Protein AF-A0A5B0P3H6-F1 (afdb_monomer)

Organism: NCBI:txid56615

Mean predicted aligned error: 8.72 Å

Sequence (431 aa):
MFSRYFWELWERFEDGNGEPVRPDLPIRPAYFRYLTYMAYHAFIAERVDATVFEVGVGGLLDPTNLIPSPIVTGVSSLGIDHVNVLGHSIAEIAGHKGGIFKPGVPALTVQQQYPETINVLRARALELKSSSFTIIPRRPDLDQLKIGLAGSHQKHNASFAIALVNTFLGSPRLPHSYSKHASPIRDTTASGTPSDLLPPLPSDPSPTLPESVDPRQPELPKDLVQPELSGLFKAGITNTRWPGRCQTIVDPVRSGVTWFLDGAHTVDSLELCGQWWNQQLESSSSSFSTHPTSNQPRRILIFNCTFGRKARDLLEGLIKPLSQNLYGGFFDQVIITSNTTYSDGKFKSDLRSVAQDTLSDPDQRIQQEIAEAWTSMSNSTKNVMVVNSIEQAVDEVARKNLLSGSTSVLVTGSLHLIGGLLDVLGFEDAL

Solvent-accessible surface area (backbone atoms only — not comparable to full-atom values): 24535 Å² total; per-residue (Å²): 112,68,69,60,42,48,50,61,53,55,51,63,48,41,72,56,81,75,48,39,98,45,91,93,46,70,57,61,66,60,69,70,54,39,52,49,51,38,50,52,51,46,44,62,72,69,62,58,89,74,85,87,83,79,67,85,62,62,16,50,86,24,74,70,53,72,60,43,60,56,78,60,36,75,44,71,78,72,75,83,62,63,44,94,80,36,40,90,43,62,52,32,36,27,19,22,36,31,44,53,43,31,64,26,15,35,32,38,30,45,76,51,88,51,69,66,35,54,52,35,34,49,30,30,29,58,75,39,42,26,43,40,72,43,73,48,67,74,53,72,73,54,74,82,48,80,53,39,49,51,49,80,66,44,48,46,53,47,32,50,51,51,37,55,50,40,46,40,37,10,29,82,81,48,51,77,91,47,58,91,64,46,41,93,37,68,38,80,46,58,70,54,79,82,48,90,61,67,72,82,79,74,95,55,59,55,54,74,70,64,97,68,75,76,84,74,66,71,72,73,62,70,53,61,58,61,95,66,80,51,71,67,56,51,51,51,47,38,67,39,80,56,68,40,44,59,32,77,44,74,43,91,81,51,77,51,36,34,42,36,29,28,36,30,67,37,41,72,45,19,28,53,50,20,44,41,50,47,52,54,54,51,65,63,54,75,76,63,72,103,60,97,66,100,75,73,57,46,30,34,37,37,40,37,71,60,84,93,59,62,54,52,58,36,52,48,22,29,43,56,52,44,67,73,54,90,76,73,73,87,37,71,33,37,38,29,29,44,68,32,22,36,81,88,68,47,61,68,84,84,73,70,66,96,50,86,74,71,65,80,62,91,80,43,58,66,43,49,52,41,51,52,38,50,58,70,42,84,84,51,56,80,49,66,44,82,43,76,8,38,41,51,50,52,52,50,50,53,60,51,30,75,76,61,64,23,27,39,34,42,37,35,32,25,51,58,44,44,55,31,42,33,54,69,69,69,40,62,89,64,97

Radius of gyration: 23.76 Å; Cα contacts (8 Å, |Δi|>4): 681; chains: 1; bounding box: 69×52×59 Å

Structure (mmCIF, N/CA/C/O backbone):
data_AF-A0A5B0P3H6-F1
#
_entry.id   AF-A0A5B0P3H6-F1
#
loop_
_atom_site.group_PDB
_atom_site.id
_atom_site.type_symbol
_atom_site.label_atom_id
_atom_site.label_alt_id
_atom_site.label_comp_id
_atom_site.label_asym_id
_atom_site.label_entity_id
_atom_site.label_seq_id
_atom_site.pdbx_PDB_ins_code
_atom_site.Cartn_x
_atom_site.Cartn_y
_atom_site.Cartn_z
_atom_site.occupancy
_atom_site.B_iso_or_equiv
_atom_site.auth_seq_id
_atom_site.auth_comp_id
_atom_site.auth_asym_id
_atom_site.auth_atom_id
_atom_site.pdbx_PDB_model_num
ATOM 1 N N . MET A 1 1 ? 2.164 -24.925 -2.864 1.00 77.88 1 MET A N 1
ATOM 2 C CA . MET A 1 1 ? 2.924 -24.161 -3.881 1.00 77.88 1 MET A CA 1
ATOM 3 C C . MET A 1 1 ? 4.137 -23.467 -3.267 1.00 77.88 1 MET A C 1
ATOM 5 O O . MET A 1 1 ? 5.237 -23.779 -3.695 1.00 77.88 1 MET A O 1
ATOM 9 N N . PHE A 1 2 ? 3.969 -22.615 -2.243 1.00 85.44 2 PHE A N 1
ATOM 10 C CA . PHE A 1 2 ? 5.077 -21.916 -1.564 1.00 85.44 2 PHE A CA 1
ATOM 11 C C . PHE A 1 2 ? 6.212 -22.846 -1.104 1.00 85.44 2 PHE A C 1
ATOM 13 O O . PHE A 1 2 ? 7.347 -22.683 -1.535 1.00 85.44 2 PHE A O 1
ATOM 20 N N . SER A 1 3 ? 5.899 -23.867 -0.295 1.00 88.62 3 SER A N 1
ATOM 21 C CA . SER A 1 3 ? 6.900 -24.793 0.261 1.00 88.62 3 SER A CA 1
ATOM 22 C C . SER A 1 3 ? 7.740 -25.485 -0.812 1.00 88.62 3 SER A C 1
ATOM 24 O O . SER A 1 3 ? 8.948 -25.601 -0.653 1.00 88.62 3 SER A O 1
ATOM 26 N N . ARG A 1 4 ? 7.116 -25.895 -1.924 1.00 90.75 4 ARG A N 1
ATOM 27 C CA . ARG A 1 4 ? 7.812 -26.502 -3.065 1.00 90.75 4 ARG A CA 1
ATOM 28 C C . ARG A 1 4 ? 8.895 -25.566 -3.605 1.00 90.75 4 ARG A C 1
ATOM 30 O O . ARG A 1 4 ? 10.051 -25.955 -3.669 1.00 90.75 4 ARG A O 1
ATOM 37 N N . TYR A 1 5 ? 8.527 -24.336 -3.960 1.00 92.00 5 TYR A N 1
ATOM 38 C CA . TYR A 1 5 ? 9.468 -23.389 -4.564 1.00 92.00 5 TYR A CA 1
ATOM 39 C C . TYR A 1 5 ? 10.516 -22.860 -3.600 1.00 92.00 5 TYR A C 1
ATOM 41 O O . TYR A 1 5 ? 11.634 -22.575 -4.023 1.00 92.00 5 TYR A O 1
ATOM 49 N N . PHE A 1 6 ? 10.166 -22.764 -2.318 1.00 90.62 6 PHE A N 1
ATOM 50 C CA . PHE A 1 6 ? 11.131 -22.502 -1.267 1.00 90.62 6 PHE A CA 1
ATOM 51 C C . PHE A 1 6 ? 12.211 -23.590 -1.273 1.00 90.62 6 PHE A C 1
ATOM 53 O O . PHE A 1 6 ? 13.371 -23.293 -1.519 1.00 90.62 6 PHE A O 1
ATOM 60 N N . TRP A 1 7 ? 11.854 -24.864 -1.098 1.00 88.69 7 TRP A N 1
ATOM 61 C CA . TRP A 1 7 ? 12.864 -25.925 -1.011 1.00 88.69 7 TRP A CA 1
ATOM 62 C C . TRP A 1 7 ? 13.660 -26.108 -2.307 1.00 88.69 7 TRP A C 1
ATOM 64 O O . TRP A 1 7 ? 14.883 -26.175 -2.246 1.00 88.69 7 TRP A O 1
ATOM 74 N N . GLU A 1 8 ? 13.010 -26.043 -3.473 1.00 90.00 8 GLU A N 1
ATOM 75 C CA . GLU A 1 8 ? 13.703 -26.107 -4.769 1.00 90.00 8 GLU A CA 1
ATOM 76 C C . GLU A 1 8 ? 14.784 -25.025 -4.920 1.00 90.00 8 GLU A C 1
ATOM 78 O O . GLU A 1 8 ? 15.860 -25.288 -5.454 1.00 90.00 8 GLU A O 1
ATOM 83 N N . LEU A 1 9 ? 14.509 -23.791 -4.480 1.00 87.19 9 LEU A N 1
ATOM 84 C CA . LEU A 1 9 ? 15.488 -22.709 -4.551 1.00 87.19 9 LEU A CA 1
ATOM 85 C C . LEU A 1 9 ? 16.513 -22.796 -3.413 1.00 87.19 9 LEU A C 1
ATOM 87 O O . LEU A 1 9 ? 17.677 -22.454 -3.607 1.00 87.19 9 LEU A O 1
ATOM 91 N N . TRP A 1 10 ? 16.086 -23.235 -2.226 1.00 85.56 10 TRP A N 1
ATOM 92 C CA . TRP A 1 10 ? 16.945 -23.410 -1.056 1.00 85.56 10 TRP A CA 1
ATOM 93 C C . TRP A 1 10 ? 18.076 -24.401 -1.336 1.00 85.56 10 TRP A C 1
ATOM 95 O O . TRP A 1 10 ? 19.236 -24.071 -1.098 1.00 85.56 10 TRP A O 1
ATOM 105 N N . GLU A 1 11 ? 17.736 -25.562 -1.896 1.00 84.94 11 GLU A N 1
ATOM 106 C CA . GLU A 1 11 ? 18.678 -26.625 -2.262 1.00 84.94 11 GLU A CA 1
ATOM 107 C C . GLU A 1 11 ? 19.653 -26.159 -3.353 1.00 84.94 11 GLU A C 1
ATOM 109 O O . GLU A 1 11 ? 20.861 -26.336 -3.225 1.00 84.94 11 GLU A O 1
ATOM 114 N N . ARG A 1 12 ? 19.178 -25.418 -4.364 1.00 83.56 12 ARG A N 1
ATOM 115 C CA . ARG A 1 12 ? 20.045 -24.866 -5.425 1.00 83.56 12 ARG A CA 1
ATOM 116 C C . ARG A 1 12 ? 21.109 -23.889 -4.925 1.00 83.56 12 ARG A C 1
ATOM 118 O O . ARG A 1 12 ? 22.151 -23.752 -5.561 1.00 83.56 12 ARG A O 1
ATOM 125 N N . PHE A 1 13 ? 20.860 -23.181 -3.821 1.00 79.81 13 PHE A N 1
ATOM 126 C CA . PHE A 1 13 ? 21.891 -22.354 -3.182 1.00 79.81 13 PHE A CA 1
ATOM 127 C C . PHE A 1 13 ? 22.904 -23.189 -2.376 1.00 79.81 13 PHE A C 1
ATOM 129 O O . PHE A 1 13 ? 23.993 -22.694 -2.098 1.00 79.81 13 PHE A O 1
ATOM 136 N N . GLU A 1 14 ? 22.578 -24.432 -2.007 1.00 74.56 14 GLU A N 1
ATOM 137 C CA . GLU A 1 14 ? 23.473 -25.366 -1.305 1.00 74.56 14 GLU A CA 1
ATOM 138 C C . GLU A 1 14 ? 24.333 -26.220 -2.252 1.00 74.56 14 GLU A C 1
ATOM 140 O O . GLU A 1 14 ? 25.435 -26.617 -1.863 1.00 74.56 14 GLU A O 1
ATOM 145 N N . ASP A 1 15 ? 23.887 -26.436 -3.498 1.00 66.94 15 ASP A N 1
ATOM 146 C CA . ASP A 1 15 ? 24.544 -27.271 -4.525 1.00 66.94 15 ASP A CA 1
ATOM 147 C C . ASP A 1 15 ? 26.009 -26.878 -4.846 1.00 66.94 15 ASP A C 1
ATOM 149 O O . ASP A 1 15 ? 26.743 -27.641 -5.474 1.00 66.94 15 ASP A O 1
ATOM 153 N N . GLY A 1 16 ? 26.485 -25.719 -4.379 1.00 61.81 16 GLY A N 1
ATOM 154 C CA . GLY A 1 16 ? 27.887 -25.283 -4.441 1.00 61.81 16 GLY A CA 1
ATOM 155 C C . GLY A 1 16 ? 28.831 -25.949 -3.425 1.00 61.81 16 GLY A C 1
ATOM 156 O O . GLY A 1 16 ? 29.834 -25.341 -3.060 1.00 61.81 16 GLY A O 1
ATOM 157 N N . ASN A 1 17 ? 28.522 -27.155 -2.929 1.00 63.16 17 ASN A N 1
ATOM 158 C CA . ASN A 1 17 ? 29.231 -27.835 -1.825 1.00 63.16 17 ASN A CA 1
ATOM 159 C C . ASN A 1 17 ? 29.268 -27.033 -0.507 1.00 63.16 17 ASN A C 1
ATOM 161 O O . ASN A 1 17 ? 30.178 -27.208 0.302 1.00 63.16 17 ASN A O 1
ATOM 165 N N . GLY A 1 18 ? 28.291 -26.149 -0.282 1.00 64.88 18 GLY A N 1
ATOM 166 C CA . GLY A 1 18 ? 28.263 -25.280 0.899 1.00 64.88 18 GLY A CA 1
ATOM 167 C C . GLY A 1 18 ? 29.239 -24.097 0.862 1.00 64.88 18 GLY A C 1
ATOM 168 O O . GLY A 1 18 ? 29.382 -23.422 1.878 1.00 64.88 18 GLY A O 1
ATOM 169 N N . GLU A 1 19 ? 29.870 -23.808 -0.279 1.00 66.38 19 GLU A N 1
ATOM 170 C CA . GLU A 1 19 ? 30.731 -22.634 -0.451 1.00 66.38 19 GLU A CA 1
ATOM 171 C C . GLU A 1 19 ? 30.003 -21.522 -1.226 1.00 66.38 19 GLU A C 1
ATOM 173 O O . GLU A 1 19 ? 29.289 -21.795 -2.199 1.00 66.38 19 GLU A O 1
ATOM 178 N N . PRO A 1 20 ? 30.152 -20.245 -0.833 1.00 69.56 20 PRO A N 1
ATOM 179 C CA . PRO A 1 20 ? 29.530 -19.146 -1.552 1.00 69.56 20 PRO A CA 1
ATOM 180 C C . PRO A 1 20 ? 30.211 -18.921 -2.910 1.00 69.56 20 PRO A C 1
ATOM 182 O O . PRO A 1 20 ? 31.432 -18.976 -3.039 1.00 69.56 20 PRO A O 1
ATOM 185 N N . VAL A 1 21 ? 29.414 -18.570 -3.928 1.00 69.50 21 VAL A N 1
ATOM 186 C CA . VAL A 1 21 ? 29.901 -18.261 -5.292 1.00 69.50 21 VAL A CA 1
ATOM 187 C C . VAL A 1 21 ? 30.942 -17.134 -5.292 1.00 69.50 21 VAL A C 1
ATOM 189 O O . VAL A 1 21 ? 31.819 -17.091 -6.154 1.00 69.50 21 VAL A O 1
ATOM 192 N N . ARG A 1 22 ? 30.863 -16.221 -4.316 1.00 73.56 22 ARG A N 1
ATOM 193 C CA . ARG A 1 22 ? 31.928 -15.265 -4.020 1.00 73.56 22 ARG A CA 1
ATOM 194 C C . ARG A 1 22 ? 32.216 -15.235 -2.515 1.00 73.56 22 ARG A C 1
ATOM 196 O O . ARG A 1 22 ? 31.255 -15.175 -1.749 1.00 73.56 22 ARG A O 1
ATOM 203 N N . PRO A 1 23 ? 33.489 -15.182 -2.081 1.00 76.81 23 PRO A N 1
ATOM 204 C CA . PRO A 1 23 ? 33.846 -15.196 -0.658 1.00 76.81 23 PRO A CA 1
ATOM 205 C C . PRO A 1 23 ? 33.283 -14.021 0.155 1.00 76.81 23 PRO A C 1
ATOM 207 O O . PRO A 1 23 ? 33.175 -14.111 1.373 1.00 76.81 23 PRO A O 1
ATOM 210 N N . ASP A 1 24 ? 32.946 -12.907 -0.504 1.00 81.12 24 ASP A N 1
ATOM 211 C CA . ASP A 1 24 ? 32.378 -11.705 0.115 1.00 81.12 24 ASP A CA 1
ATOM 212 C C . ASP A 1 24 ? 30.863 -11.795 0.365 1.00 81.12 24 ASP A C 1
ATOM 214 O O . ASP A 1 24 ? 30.285 -10.880 0.953 1.00 81.12 24 ASP A O 1
ATOM 218 N N . LEU A 1 25 ? 30.204 -12.864 -0.091 1.00 76.38 25 LEU A N 1
ATOM 219 C CA . LEU A 1 25 ? 28.756 -13.014 -0.017 1.00 76.38 25 LEU A CA 1
ATOM 220 C C . LEU A 1 25 ? 28.340 -14.212 0.843 1.00 76.38 25 LEU A C 1
ATOM 222 O O . LEU A 1 25 ? 29.011 -15.243 0.845 1.00 76.38 25 LEU A O 1
ATOM 226 N N . PRO A 1 26 ? 27.192 -14.122 1.537 1.00 80.12 26 PRO A N 1
ATOM 227 C CA . PRO A 1 26 ? 26.600 -15.292 2.165 1.00 80.12 26 PRO A CA 1
ATOM 228 C C . PRO A 1 26 ? 26.144 -16.298 1.099 1.00 80.12 26 PRO A C 1
ATOM 230 O O . PRO A 1 26 ? 25.735 -15.911 0.003 1.00 80.12 26 PRO A O 1
ATOM 233 N N . ILE A 1 27 ? 26.132 -17.584 1.462 1.00 79.88 27 ILE A N 1
ATOM 234 C CA . ILE A 1 27 ? 25.631 -18.682 0.610 1.00 79.88 27 ILE A CA 1
ATOM 235 C C . ILE A 1 27 ? 24.196 -18.398 0.145 1.00 79.88 27 ILE A C 1
ATOM 237 O O . ILE A 1 27 ? 23.838 -18.654 -1.001 1.00 79.88 27 ILE A O 1
ATOM 241 N N . ARG A 1 28 ? 23.372 -17.828 1.036 1.00 80.69 28 ARG A N 1
ATOM 242 C CA . ARG A 1 28 ? 21.978 -17.481 0.752 1.00 80.69 28 ARG A CA 1
ATOM 243 C C . ARG A 1 28 ? 21.743 -15.980 0.880 1.00 80.69 28 ARG A C 1
ATOM 245 O O . ARG A 1 28 ? 22.275 -15.353 1.800 1.00 80.69 28 ARG A O 1
ATOM 252 N N . PRO A 1 29 ? 20.913 -15.397 0.002 1.00 83.62 29 PRO A N 1
ATOM 253 C CA . PRO A 1 29 ? 20.533 -14.001 0.116 1.00 83.62 29 PRO A CA 1
ATOM 254 C C . PRO A 1 29 ? 19.690 -13.754 1.376 1.00 83.62 29 PRO A C 1
ATOM 256 O O . PRO A 1 29 ? 19.057 -14.658 1.918 1.00 83.62 29 PRO A O 1
ATOM 259 N N . ALA A 1 30 ? 19.649 -12.496 1.821 1.00 84.69 30 ALA A N 1
ATOM 260 C CA . ALA A 1 30 ? 18.751 -12.069 2.891 1.00 84.69 30 ALA A CA 1
ATOM 261 C C . ALA A 1 30 ? 17.281 -12.379 2.549 1.00 84.69 30 ALA A C 1
ATOM 263 O O . ALA A 1 30 ? 16.904 -12.382 1.376 1.00 84.69 30 ALA A O 1
ATOM 264 N N . TYR A 1 31 ? 16.451 -12.574 3.576 1.00 83.81 31 TYR A N 1
ATOM 265 C CA . TYR A 1 31 ? 15.094 -13.120 3.446 1.00 83.81 31 TYR A CA 1
ATOM 266 C C . TYR A 1 31 ? 14.242 -12.462 2.347 1.00 83.81 31 TYR A C 1
ATOM 268 O O . TYR A 1 31 ? 13.717 -13.159 1.488 1.00 83.81 31 TYR A O 1
ATOM 276 N N . PHE A 1 32 ? 14.164 -11.127 2.296 1.00 84.31 32 PHE A N 1
ATOM 277 C CA . PHE A 1 32 ? 13.370 -10.446 1.263 1.00 84.31 32 PHE A CA 1
ATOM 278 C C . PHE A 1 32 ? 13.886 -10.719 -0.159 1.00 84.31 32 PHE A C 1
ATOM 280 O O . PHE A 1 32 ? 13.112 -11.067 -1.044 1.00 84.31 32 PHE A O 1
ATOM 287 N N . ARG A 1 33 ? 15.209 -10.653 -0.368 1.00 88.44 33 ARG A N 1
ATOM 288 C CA . ARG A 1 33 ? 15.834 -10.973 -1.664 1.00 88.44 33 ARG A CA 1
ATOM 289 C C . ARG A 1 33 ? 15.590 -12.430 -2.054 1.00 88.44 33 ARG A C 1
ATOM 291 O O . ARG A 1 33 ? 15.338 -12.716 -3.220 1.00 88.44 33 ARG A O 1
ATOM 298 N N . TYR A 1 34 ? 15.638 -13.335 -1.077 1.00 89.56 34 TYR A N 1
ATOM 299 C CA . TYR A 1 34 ? 15.309 -14.740 -1.279 1.00 89.56 34 TYR A CA 1
ATOM 300 C C . TYR A 1 34 ? 13.862 -14.913 -1.761 1.00 89.56 34 TYR A C 1
ATOM 302 O O . TYR A 1 34 ? 13.634 -15.585 -2.764 1.00 89.56 34 TYR A O 1
ATOM 310 N N . LEU A 1 35 ? 12.894 -14.261 -1.107 1.00 91.00 35 LEU A N 1
ATOM 311 C CA . LEU A 1 35 ? 11.489 -14.304 -1.523 1.00 91.00 35 LEU A CA 1
ATOM 312 C C . LEU A 1 35 ? 11.287 -13.746 -2.937 1.00 91.00 35 LEU A C 1
ATOM 314 O O . LEU A 1 35 ? 10.532 -14.328 -3.712 1.00 91.00 35 LEU A O 1
ATOM 318 N N . THR A 1 36 ? 11.990 -12.673 -3.311 1.00 91.94 36 THR A N 1
ATOM 319 C CA . THR A 1 36 ? 11.945 -12.149 -4.684 1.00 91.94 36 THR A CA 1
ATOM 320 C C . THR A 1 36 ? 12.463 -13.171 -5.700 1.00 91.94 36 THR A C 1
ATOM 322 O O . THR A 1 36 ? 11.841 -13.380 -6.739 1.00 91.94 36 THR A O 1
ATOM 325 N N . TYR A 1 37 ? 13.569 -13.857 -5.401 1.00 91.50 37 TYR A N 1
ATOM 326 C CA . TYR A 1 37 ? 14.100 -14.908 -6.276 1.00 91.50 37 TYR A CA 1
ATOM 327 C C . TYR A 1 37 ? 13.176 -16.118 -6.363 1.00 91.50 37 TYR A C 1
ATOM 329 O O . TYR A 1 37 ? 12.987 -16.671 -7.446 1.00 91.50 37 TYR A O 1
ATOM 337 N N . MET A 1 38 ? 12.551 -16.493 -5.249 1.00 93.38 38 MET A N 1
ATOM 338 C CA . MET A 1 38 ? 11.536 -17.539 -5.222 1.00 93.38 38 MET A CA 1
ATOM 339 C C . MET A 1 38 ? 10.326 -17.149 -6.079 1.00 93.38 38 MET A C 1
ATOM 341 O O . MET A 1 38 ? 9.813 -17.998 -6.803 1.00 93.38 38 MET A O 1
ATOM 345 N N . ALA A 1 39 ? 9.906 -15.879 -6.066 1.00 93.75 39 ALA A N 1
ATOM 346 C CA . ALA A 1 39 ? 8.843 -15.385 -6.939 1.00 93.75 39 ALA A CA 1
ATOM 347 C C . ALA A 1 39 ? 9.224 -15.510 -8.424 1.00 93.75 39 ALA A C 1
ATOM 349 O O . ALA A 1 39 ? 8.449 -16.072 -9.195 1.00 93.75 39 ALA A O 1
ATOM 350 N N . TYR A 1 40 ? 10.432 -15.088 -8.828 1.00 92.94 40 TYR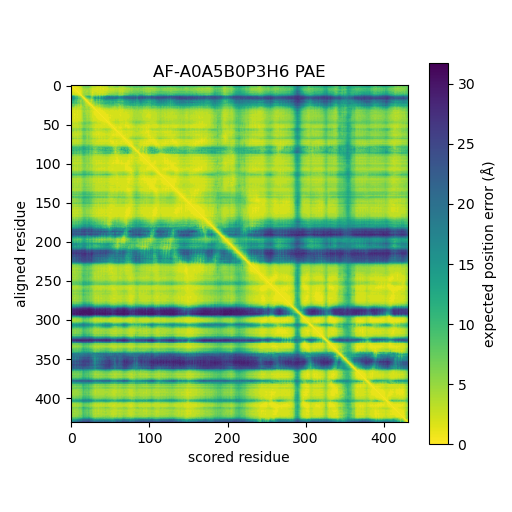 A N 1
ATOM 351 C CA . TYR A 1 40 ? 10.911 -15.293 -10.205 1.00 92.94 40 TYR A CA 1
ATOM 352 C C . TYR A 1 40 ? 10.907 -16.772 -10.601 1.00 92.94 40 TYR A C 1
ATOM 354 O O . TYR A 1 40 ? 10.380 -17.126 -11.655 1.00 92.94 40 TYR A O 1
ATOM 362 N N . HIS A 1 41 ? 11.463 -17.637 -9.748 1.00 93.06 41 HIS A N 1
ATOM 363 C CA . HIS A 1 41 ? 11.517 -19.079 -9.990 1.00 93.06 41 HIS A CA 1
ATOM 364 C C . HIS A 1 41 ? 10.115 -19.675 -10.146 1.00 93.06 41 HIS A C 1
ATOM 366 O O . HIS A 1 41 ? 9.859 -20.394 -11.110 1.00 93.06 41 HIS A O 1
ATOM 372 N N . ALA A 1 42 ? 9.184 -19.311 -9.261 1.00 94.94 42 ALA A N 1
ATOM 373 C CA . ALA A 1 42 ? 7.800 -19.760 -9.325 1.00 94.94 42 ALA A CA 1
ATOM 374 C C . ALA A 1 42 ? 7.107 -19.310 -10.620 1.00 94.94 42 ALA A C 1
ATOM 376 O O . ALA A 1 42 ? 6.496 -20.131 -11.297 1.00 94.94 42 ALA A O 1
ATOM 377 N N . PHE A 1 43 ? 7.233 -18.039 -11.009 1.00 94.31 43 PHE A N 1
ATOM 378 C CA . PHE A 1 43 ? 6.598 -17.515 -12.221 1.00 94.31 43 PHE A CA 1
ATOM 379 C C . PHE A 1 43 ? 7.144 -18.148 -13.505 1.00 94.31 43 PHE A C 1
ATOM 381 O O . PHE A 1 43 ? 6.367 -18.471 -14.405 1.00 94.31 43 PHE A O 1
ATOM 388 N N . ILE A 1 44 ? 8.457 -18.386 -13.574 1.00 91.94 44 ILE A N 1
ATOM 389 C CA . ILE A 1 44 ? 9.086 -19.086 -14.702 1.00 91.94 44 ILE A CA 1
ATOM 390 C C . ILE A 1 44 ? 8.619 -20.546 -14.749 1.00 91.94 44 ILE A C 1
ATOM 392 O O . ILE A 1 44 ? 8.259 -21.046 -15.816 1.00 91.94 44 ILE A O 1
ATOM 396 N N . ALA A 1 45 ? 8.599 -21.228 -13.600 1.00 93.94 45 ALA A N 1
ATOM 397 C CA . ALA A 1 45 ? 8.192 -22.627 -13.507 1.00 93.94 45 ALA A CA 1
ATOM 398 C C . ALA A 1 45 ? 6.706 -22.834 -13.849 1.00 93.94 45 ALA A C 1
ATOM 400 O O . ALA A 1 45 ? 6.380 -23.784 -1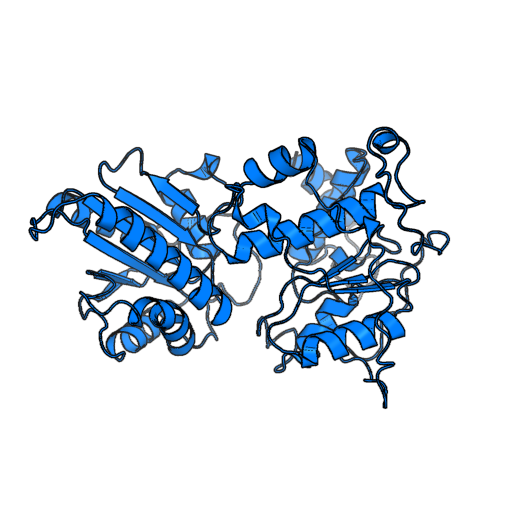4.559 1.00 93.94 45 ALA A O 1
ATOM 401 N N . GLU A 1 46 ? 5.825 -21.934 -13.402 1.00 94.12 46 GLU A N 1
ATOM 402 C CA . GLU A 1 46 ? 4.391 -21.936 -13.733 1.00 94.12 46 GLU A CA 1
ATOM 403 C C . GLU A 1 46 ? 4.088 -21.378 -15.136 1.00 94.12 46 GLU A C 1
ATOM 405 O O . GLU A 1 46 ? 2.948 -21.448 -15.589 1.00 94.12 46 GLU A O 1
ATOM 410 N N . ARG A 1 47 ? 5.096 -20.856 -15.853 1.00 92.00 47 ARG A N 1
ATOM 411 C CA . ARG A 1 47 ? 4.970 -20.312 -17.218 1.00 92.00 47 ARG A CA 1
ATOM 412 C C . ARG A 1 47 ? 3.883 -19.240 -17.332 1.00 92.00 47 ARG A C 1
ATOM 414 O O . ARG A 1 47 ? 3.083 -19.260 -18.265 1.00 92.00 47 ARG A O 1
ATOM 421 N N . VAL A 1 48 ? 3.849 -18.318 -16.371 1.00 91.62 48 VAL A N 1
ATOM 422 C CA . VAL A 1 48 ? 2.868 -17.227 -16.381 1.00 91.62 48 VAL A CA 1
ATOM 423 C C . VAL A 1 48 ? 3.067 -16.329 -17.604 1.00 91.62 48 VAL A C 1
ATOM 425 O O . VAL A 1 48 ? 4.195 -16.011 -17.978 1.00 91.62 48 VAL A O 1
ATOM 428 N N . ASP A 1 49 ? 1.969 -15.892 -18.219 1.00 88.38 49 ASP A N 1
ATOM 429 C CA . ASP A 1 49 ? 2.022 -15.035 -19.408 1.00 88.38 49 ASP A CA 1
ATOM 430 C C . ASP A 1 49 ? 2.349 -13.568 -19.075 1.00 88.38 49 ASP A C 1
ATOM 432 O O . ASP A 1 49 ? 2.855 -12.825 -19.915 1.00 88.38 49 ASP A O 1
ATOM 436 N N . ALA A 1 50 ? 2.032 -13.130 -17.856 1.00 89.88 50 ALA A N 1
ATOM 437 C CA . ALA A 1 50 ? 2.289 -11.784 -17.364 1.00 89.88 50 ALA A CA 1
ATOM 438 C C . ALA A 1 50 ? 2.613 -11.815 -15.872 1.00 89.88 50 ALA A C 1
ATOM 440 O O . ALA A 1 50 ? 2.106 -12.651 -15.122 1.00 89.88 50 ALA A O 1
ATOM 441 N N . THR A 1 51 ? 3.421 -10.858 -15.427 1.00 92.94 51 THR A N 1
ATOM 442 C CA . THR A 1 51 ? 3.744 -10.685 -14.012 1.00 92.94 51 THR A CA 1
ATOM 443 C C . THR A 1 51 ? 3.657 -9.217 -13.634 1.00 92.94 51 THR A C 1
ATOM 445 O O . THR A 1 51 ? 4.100 -8.346 -14.383 1.00 92.94 51 THR A O 1
ATOM 448 N N . VAL A 1 52 ? 3.104 -8.953 -12.455 1.00 94.81 52 VAL A N 1
ATOM 449 C CA . VAL A 1 52 ? 3.116 -7.636 -11.820 1.00 94.81 52 VAL A CA 1
ATOM 450 C C . VAL A 1 52 ? 4.059 -7.725 -10.628 1.00 94.81 52 VAL A C 1
ATOM 452 O O . VAL A 1 52 ? 3.846 -8.546 -9.741 1.00 94.81 52 VAL A O 1
ATOM 455 N N . PHE A 1 53 ? 5.107 -6.904 -10.625 1.00 95.00 53 PHE A N 1
ATOM 456 C CA . PHE A 1 53 ? 6.052 -6.814 -9.515 1.00 95.00 53 PHE A CA 1
ATOM 457 C C . PHE A 1 53 ? 5.834 -5.511 -8.755 1.00 95.00 53 PHE A C 1
ATOM 459 O O . PHE A 1 53 ? 5.992 -4.426 -9.315 1.00 95.00 53 PHE A O 1
ATOM 466 N N . GLU A 1 54 ? 5.479 -5.633 -7.480 1.00 95.06 54 GLU A N 1
ATOM 467 C CA . GLU A 1 54 ? 5.490 -4.526 -6.531 1.00 95.06 54 GLU A CA 1
ATOM 468 C C . GLU A 1 54 ? 6.894 -4.389 -5.942 1.00 95.06 54 GLU A C 1
ATOM 470 O O . GLU A 1 54 ? 7.472 -5.357 -5.451 1.00 95.06 54 GLU A O 1
ATOM 475 N N . VAL A 1 55 ? 7.440 -3.179 -6.002 1.00 93.56 55 VAL A N 1
ATOM 476 C CA . VAL A 1 55 ? 8.729 -2.854 -5.390 1.00 93.56 55 VAL A CA 1
ATOM 477 C C . VAL A 1 55 ? 8.599 -2.919 -3.871 1.00 93.56 55 VAL A C 1
ATOM 479 O O . VAL A 1 55 ? 7.685 -2.312 -3.321 1.00 93.56 55 VAL A O 1
ATOM 482 N N . GLY A 1 56 ? 9.544 -3.573 -3.190 1.00 87.50 56 GLY A N 1
ATOM 483 C CA . GLY A 1 56 ? 9.562 -3.624 -1.728 1.00 87.50 56 GLY A CA 1
ATOM 484 C C . GLY A 1 56 ? 9.853 -2.261 -1.104 1.00 87.50 56 GLY A C 1
ATOM 485 O O . GLY A 1 56 ? 8.981 -1.639 -0.504 1.00 87.50 56 GLY A O 1
ATOM 486 N N . VAL A 1 57 ? 11.091 -1.776 -1.241 1.00 85.81 57 VAL A N 1
ATOM 487 C CA . VAL A 1 57 ? 11.504 -0.472 -0.695 1.00 85.81 57 VAL A CA 1
ATOM 488 C C . VAL A 1 57 ? 12.346 0.289 -1.715 1.00 85.81 57 VAL A C 1
ATOM 490 O O . VAL A 1 57 ? 13.348 -0.196 -2.234 1.00 85.81 57 VAL A O 1
ATOM 493 N N . GLY A 1 58 ? 11.956 1.536 -1.985 1.00 89.06 58 GLY A N 1
ATOM 494 C CA . GLY A 1 58 ? 12.643 2.383 -2.958 1.00 89.06 58 GLY A CA 1
ATOM 495 C C . GLY A 1 58 ? 12.322 1.984 -4.390 1.00 89.06 58 GLY A C 1
ATOM 496 O O . GLY A 1 58 ? 11.245 2.306 -4.875 1.00 89.06 58 GLY A O 1
ATOM 497 N N . GLY A 1 59 ? 13.261 1.334 -5.071 1.00 91.88 59 GLY A N 1
ATOM 498 C CA . GLY A 1 59 ? 13.142 0.986 -6.489 1.00 91.88 59 GLY A CA 1
ATOM 499 C C . GLY A 1 59 ? 14.498 0.704 -7.107 1.00 91.88 59 GLY A C 1
ATOM 500 O O . GLY A 1 59 ? 14.779 -0.422 -7.495 1.00 91.88 59 GLY A O 1
ATOM 501 N N . LEU A 1 60 ? 15.379 1.705 -7.107 1.00 91.12 60 LEU A N 1
ATOM 502 C CA . LEU A 1 60 ? 16.689 1.631 -7.751 1.00 91.12 60 LEU A CA 1
ATOM 503 C C . LEU A 1 60 ? 17.502 0.378 -7.370 1.00 91.12 60 LEU A C 1
ATOM 505 O O . LEU A 1 60 ? 18.012 -0.311 -8.250 1.00 91.12 60 LEU A O 1
ATOM 509 N N . LEU A 1 61 ? 17.597 0.091 -6.069 1.00 89.69 61 LEU A N 1
ATOM 510 C CA . LEU A 1 61 ? 18.382 -1.015 -5.499 1.00 89.69 61 LEU A CA 1
ATOM 511 C C . LEU A 1 61 ? 17.507 -2.165 -4.974 1.00 89.69 61 LEU A C 1
ATOM 513 O O . LEU A 1 61 ? 17.991 -3.037 -4.248 1.00 89.69 61 LEU A O 1
ATOM 517 N N . ASP A 1 62 ? 16.216 -2.152 -5.298 1.00 92.31 62 ASP A N 1
ATOM 518 C CA . ASP A 1 62 ? 15.285 -3.185 -4.862 1.00 92.31 62 ASP A CA 1
ATOM 519 C C . ASP A 1 62 ? 15.510 -4.478 -5.673 1.00 92.31 62 ASP A C 1
ATOM 521 O O . ASP A 1 62 ? 15.743 -4.404 -6.883 1.00 92.31 62 ASP A O 1
ATOM 525 N N . PRO A 1 63 ? 15.448 -5.679 -5.065 1.00 91.31 63 PRO A N 1
ATOM 526 C CA . PRO A 1 63 ? 15.635 -6.940 -5.792 1.00 91.31 63 PRO A CA 1
ATOM 527 C C . PRO A 1 63 ? 14.592 -7.190 -6.895 1.00 91.31 63 PRO A C 1
ATOM 529 O O . PRO A 1 63 ? 14.831 -8.005 -7.791 1.00 91.31 63 PRO A O 1
ATOM 532 N N . THR A 1 64 ? 13.449 -6.497 -6.880 1.00 93.56 64 THR A N 1
ATOM 533 C CA . THR A 1 64 ? 12.473 -6.549 -7.983 1.00 93.56 64 THR A CA 1
ATOM 534 C C . THR A 1 64 ? 12.953 -5.806 -9.233 1.00 93.56 64 THR A C 1
ATOM 536 O O . THR A 1 64 ? 12.500 -6.086 -10.341 1.00 93.56 64 THR A O 1
ATOM 539 N N . ASN A 1 65 ? 13.946 -4.918 -9.109 1.00 93.62 65 ASN A N 1
ATOM 540 C CA . ASN A 1 65 ? 14.483 -4.139 -10.226 1.00 93.62 65 ASN A CA 1
ATOM 541 C C . ASN A 1 65 ? 15.449 -4.932 -11.133 1.00 93.62 65 ASN A C 1
ATOM 543 O O . ASN A 1 65 ? 16.158 -4.358 -11.966 1.00 93.62 65 ASN A O 1
ATOM 547 N N . LEU A 1 66 ? 15.459 -6.261 -11.005 1.00 91.25 66 LEU A N 1
ATOM 548 C CA . LEU A 1 66 ? 16.265 -7.181 -11.808 1.00 91.25 66 LEU A CA 1
ATOM 549 C C . LEU A 1 66 ? 15.597 -7.588 -13.129 1.00 91.25 66 LEU A C 1
ATOM 551 O O . LEU A 1 66 ? 16.174 -8.367 -13.879 1.00 91.25 66 LEU A O 1
ATOM 555 N N . ILE A 1 67 ? 14.418 -7.046 -13.448 1.00 90.44 67 ILE A N 1
ATOM 556 C CA . ILE A 1 67 ? 13.805 -7.204 -14.770 1.00 90.44 67 ILE A CA 1
ATOM 557 C C . ILE A 1 67 ? 14.460 -6.214 -15.751 1.00 90.44 67 ILE A C 1
ATOM 559 O O . ILE A 1 67 ? 14.293 -5.000 -15.580 1.00 90.44 67 ILE A O 1
ATOM 563 N N . PRO A 1 68 ? 15.200 -6.672 -16.781 1.00 88.00 68 PRO A N 1
ATOM 564 C CA . PRO A 1 68 ? 15.938 -5.773 -17.672 1.00 88.00 68 PRO A CA 1
ATOM 565 C C . PRO A 1 68 ? 15.032 -4.918 -18.561 1.00 88.00 68 PRO A C 1
ATOM 567 O O . PRO A 1 68 ? 15.286 -3.731 -18.755 1.00 88.00 68 PRO A O 1
ATOM 570 N N . SER A 1 69 ? 13.954 -5.517 -19.074 1.00 87.56 69 SER A N 1
ATOM 571 C CA . SER A 1 69 ? 13.070 -4.894 -20.060 1.00 87.56 69 SER A CA 1
ATOM 572 C C . SER A 1 69 ? 11.589 -5.174 -19.752 1.00 87.56 69 SER A C 1
ATOM 574 O O . SER A 1 69 ? 10.925 -5.883 -20.512 1.00 87.56 69 SER A O 1
ATOM 576 N N . PRO A 1 70 ? 11.034 -4.636 -18.647 1.00 92.06 70 PRO A N 1
ATOM 577 C CA . PRO A 1 70 ? 9.605 -4.756 -18.355 1.00 92.06 70 PRO A CA 1
ATOM 578 C C . PRO A 1 70 ? 8.772 -4.108 -19.471 1.00 92.06 70 PRO A C 1
ATOM 580 O O . PRO A 1 70 ? 9.255 -3.222 -20.179 1.00 92.06 70 PRO A O 1
ATOM 583 N N . ILE A 1 71 ? 7.523 -4.549 -19.658 1.00 90.50 71 ILE A N 1
ATOM 584 C CA . ILE A 1 71 ? 6.645 -3.987 -20.701 1.00 90.50 71 ILE A CA 1
ATOM 585 C C . ILE A 1 71 ? 6.305 -2.522 -20.412 1.00 90.50 71 ILE A C 1
ATOM 587 O O . ILE A 1 71 ? 6.334 -1.699 -21.323 1.00 90.50 71 ILE A O 1
ATOM 591 N N . VAL A 1 72 ? 6.050 -2.204 -19.145 1.00 92.50 72 VAL A N 1
ATOM 592 C CA . VAL A 1 72 ? 5.743 -0.865 -18.643 1.00 92.50 72 VAL A CA 1
ATOM 593 C C . VAL A 1 72 ? 6.262 -0.739 -17.212 1.00 92.50 72 VAL A C 1
ATOM 595 O O . VAL A 1 72 ? 6.320 -1.728 -16.482 1.00 92.50 72 VAL A O 1
ATOM 598 N N . THR A 1 73 ? 6.641 0.472 -16.811 1.00 95.81 73 THR A N 1
ATOM 599 C CA . THR A 1 73 ? 7.030 0.802 -15.432 1.00 95.81 73 THR A CA 1
ATOM 600 C C . THR A 1 73 ? 6.145 1.915 -14.892 1.00 95.81 73 THR A C 1
ATOM 602 O O . THR A 1 73 ? 5.681 2.767 -15.652 1.00 95.81 73 THR A O 1
ATOM 605 N N . GLY A 1 74 ? 5.891 1.906 -13.585 1.00 96.25 74 GLY A N 1
ATOM 606 C CA . GLY A 1 74 ? 4.953 2.829 -12.965 1.00 96.25 74 GLY A CA 1
ATOM 607 C C . GLY A 1 74 ? 5.367 3.248 -11.562 1.00 96.25 74 GLY A C 1
ATOM 608 O O . GLY A 1 74 ? 5.657 2.395 -10.731 1.00 96.25 74 GLY A O 1
ATOM 609 N N . VAL A 1 75 ? 5.329 4.551 -11.284 1.00 96.94 75 VAL A N 1
ATOM 610 C CA . VAL A 1 75 ? 5.462 5.106 -9.931 1.00 96.94 75 VAL A CA 1
ATOM 611 C C . VAL A 1 75 ? 4.117 5.691 -9.490 1.00 96.94 75 VAL A C 1
ATOM 613 O O . VAL A 1 75 ? 3.616 6.642 -10.086 1.00 96.94 75 VAL A O 1
ATOM 616 N N . SER A 1 76 ? 3.504 5.110 -8.456 1.00 95.00 76 SER A N 1
ATOM 617 C CA . SER A 1 76 ? 2.247 5.605 -7.876 1.00 95.00 76 SER A CA 1
ATOM 618 C C . SER A 1 76 ? 2.457 6.907 -7.084 1.00 95.00 76 SER A C 1
ATOM 620 O O . SER A 1 76 ? 3.506 7.548 -7.166 1.00 95.00 76 SER A O 1
ATOM 622 N N . SER A 1 77 ? 1.456 7.330 -6.307 1.00 92.56 77 SER A N 1
ATOM 623 C CA . SER A 1 77 ? 1.593 8.479 -5.407 1.00 92.56 77 SER A CA 1
ATOM 624 C C . SER A 1 77 ? 2.748 8.276 -4.425 1.00 92.56 77 SER A C 1
ATOM 626 O O . SER A 1 77 ? 2.856 7.212 -3.810 1.00 92.56 77 SER A O 1
ATOM 628 N N . LEU A 1 78 ? 3.581 9.301 -4.266 1.00 90.44 78 LEU A N 1
ATOM 629 C CA . LEU A 1 78 ? 4.688 9.319 -3.320 1.00 90.44 78 LEU A CA 1
ATOM 630 C C . LEU A 1 78 ? 4.329 10.130 -2.080 1.00 90.44 78 LEU A C 1
ATOM 632 O O . LEU A 1 78 ? 3.754 11.211 -2.182 1.00 90.44 78 LEU A O 1
ATOM 636 N N . GLY A 1 79 ? 4.737 9.615 -0.926 1.00 84.06 79 GLY A N 1
ATOM 637 C CA . GLY A 1 79 ? 4.756 10.330 0.344 1.00 84.06 79 GLY A CA 1
ATOM 638 C C . GLY A 1 79 ? 6.128 10.192 0.996 1.00 84.06 79 GLY A C 1
ATOM 639 O O . GLY A 1 79 ? 6.963 9.397 0.548 1.00 84.06 79 GLY A O 1
ATOM 640 N N . ILE A 1 80 ? 6.364 10.968 2.052 1.00 80.44 80 ILE A N 1
ATOM 641 C CA . ILE A 1 80 ? 7.594 10.851 2.839 1.00 80.44 80 ILE A CA 1
ATOM 642 C C . ILE A 1 80 ? 7.526 9.556 3.644 1.00 80.44 80 ILE A C 1
ATOM 644 O O . ILE A 1 80 ? 6.723 9.412 4.568 1.00 80.44 80 ILE A O 1
ATOM 648 N N . ASP A 1 81 ? 8.382 8.610 3.277 1.00 77.00 81 ASP A N 1
ATOM 649 C CA . ASP A 1 81 ? 8.431 7.295 3.888 1.00 77.00 81 ASP A CA 1
ATOM 650 C C . ASP A 1 81 ? 9.833 6.683 3.788 1.00 77.00 81 ASP A C 1
ATOM 652 O O . ASP A 1 81 ? 10.606 7.036 2.899 1.00 77.00 81 ASP A O 1
ATOM 656 N N . HIS A 1 82 ? 10.162 5.767 4.703 1.00 75.00 82 HIS A N 1
ATOM 657 C CA . HIS A 1 82 ? 11.449 5.064 4.752 1.00 75.00 82 HIS A CA 1
ATOM 658 C C . HIS A 1 82 ? 12.680 5.988 4.680 1.00 75.00 82 HIS A C 1
ATOM 660 O O . HIS A 1 82 ? 13.669 5.673 4.017 1.00 75.00 82 HIS A O 1
ATOM 666 N N . VAL A 1 83 ? 12.644 7.119 5.393 1.00 76.69 83 VAL A N 1
ATOM 667 C CA . VAL A 1 83 ? 13.679 8.168 5.305 1.00 76.69 83 VAL A CA 1
ATOM 668 C C . VAL A 1 83 ? 15.098 7.689 5.634 1.00 76.69 83 VAL A C 1
ATOM 670 O O . VAL A 1 83 ? 16.068 8.207 5.096 1.00 76.69 83 VAL A O 1
ATOM 673 N N . ASN A 1 84 ? 15.225 6.646 6.461 1.00 70.94 84 ASN A N 1
ATOM 674 C CA . ASN A 1 84 ? 16.515 6.039 6.813 1.00 70.94 84 ASN A CA 1
ATOM 675 C C . ASN A 1 84 ? 17.151 5.245 5.657 1.00 70.94 84 ASN A C 1
ATOM 677 O O . ASN A 1 84 ? 18.334 4.927 5.718 1.00 70.94 84 ASN A O 1
ATOM 681 N N . VAL A 1 85 ? 16.365 4.884 4.638 1.00 71.25 85 VAL A N 1
ATOM 682 C CA . VAL A 1 85 ? 16.803 4.069 3.493 1.00 71.25 85 VAL A CA 1
ATOM 683 C C . VAL A 1 85 ? 16.798 4.878 2.197 1.00 71.25 85 VAL A C 1
ATOM 685 O O . VAL A 1 85 ? 17.645 4.652 1.341 1.00 71.25 85 VAL A O 1
ATOM 688 N N . LEU A 1 86 ? 15.842 5.797 2.038 1.00 75.44 86 LEU A N 1
ATOM 689 C CA . LEU A 1 86 ? 15.574 6.483 0.770 1.00 75.44 86 LEU A CA 1
ATOM 690 C C . LEU A 1 86 ? 15.992 7.958 0.743 1.00 75.44 86 LEU A C 1
ATOM 692 O O . LEU A 1 86 ? 15.881 8.582 -0.309 1.00 75.44 86 LEU A O 1
ATOM 696 N N . GLY A 1 87 ? 16.451 8.505 1.870 1.00 78.50 87 GLY A N 1
ATOM 697 C CA . GLY A 1 87 ? 16.787 9.919 2.023 1.00 78.50 87 GLY A CA 1
ATOM 698 C C . GLY A 1 87 ? 15.733 10.704 2.803 1.00 78.50 87 GLY A C 1
ATOM 699 O O . GLY A 1 87 ? 14.622 10.238 3.058 1.00 78.50 87 GLY A O 1
ATOM 700 N N . HIS A 1 88 ? 16.093 11.917 3.213 1.00 83.56 88 HIS A N 1
ATOM 701 C CA . HIS A 1 88 ? 15.270 12.743 4.101 1.00 83.56 88 HIS A CA 1
ATOM 702 C C . HIS A 1 88 ? 14.343 13.706 3.348 1.00 83.56 88 HIS A C 1
ATOM 704 O O . HIS A 1 88 ? 13.529 14.386 3.974 1.00 83.56 88 HIS A O 1
ATOM 710 N N . SER A 1 89 ? 14.444 13.761 2.019 1.00 87.12 89 SER A N 1
ATOM 711 C CA . SER A 1 89 ? 13.618 14.608 1.161 1.00 87.12 89 SER A CA 1
ATOM 712 C C . SER A 1 89 ? 12.736 13.803 0.206 1.00 87.12 89 SER A C 1
ATOM 714 O O . SER A 1 89 ? 13.079 12.708 -0.243 1.00 87.12 89 SER A O 1
ATOM 716 N N . ILE A 1 90 ? 11.599 14.390 -0.183 1.00 87.38 90 ILE A N 1
ATOM 717 C CA . ILE A 1 90 ? 10.717 13.798 -1.197 1.00 87.38 90 ILE A CA 1
ATOM 718 C C . ILE A 1 90 ? 11.414 13.659 -2.563 1.00 87.38 90 ILE A C 1
ATOM 720 O O . ILE A 1 90 ? 11.071 12.773 -3.344 1.00 87.38 90 ILE A O 1
ATOM 724 N N . ALA A 1 91 ? 12.417 14.498 -2.841 1.00 87.94 91 ALA A N 1
ATOM 725 C CA . ALA A 1 91 ? 13.210 14.440 -4.061 1.00 87.94 91 ALA A CA 1
ATOM 726 C C . ALA A 1 91 ? 14.121 13.202 -4.100 1.00 87.94 91 ALA A C 1
ATOM 728 O O . ALA A 1 91 ? 14.115 12.485 -5.096 1.00 87.94 91 ALA A O 1
ATOM 729 N N . GLU A 1 92 ? 14.839 12.895 -3.016 1.00 87.31 92 GLU A N 1
ATOM 730 C CA . GLU A 1 92 ? 15.663 11.676 -2.925 1.00 87.31 92 GLU A CA 1
ATOM 731 C C . GLU A 1 92 ? 14.793 10.414 -3.034 1.00 87.31 92 GLU A C 1
ATOM 733 O O . GLU A 1 92 ? 15.088 9.509 -3.820 1.00 87.31 92 GLU A O 1
ATOM 738 N N . ILE A 1 93 ? 13.650 10.403 -2.335 1.00 90.12 93 ILE A N 1
ATOM 739 C CA . ILE A 1 93 ? 12.669 9.310 -2.400 1.00 90.12 93 ILE A CA 1
ATOM 740 C C . ILE A 1 93 ? 12.173 9.114 -3.839 1.00 90.12 93 ILE A C 1
ATOM 742 O O . ILE A 1 93 ? 12.113 7.984 -4.333 1.00 90.12 93 ILE A O 1
ATOM 746 N N . ALA A 1 94 ? 11.830 10.203 -4.529 1.00 92.19 94 ALA A N 1
ATOM 747 C CA . ALA A 1 94 ? 11.405 10.170 -5.923 1.00 92.19 94 ALA A CA 1
ATOM 748 C C . ALA A 1 94 ? 12.513 9.665 -6.855 1.00 92.19 94 ALA A C 1
ATOM 750 O O . ALA A 1 94 ? 12.236 8.875 -7.756 1.00 92.19 94 ALA A O 1
ATOM 751 N N . GLY A 1 95 ? 13.764 10.064 -6.616 1.00 91.81 95 GLY A N 1
ATOM 752 C CA . GLY A 1 95 ? 14.927 9.601 -7.366 1.00 91.81 95 GLY A CA 1
ATOM 753 C C . GLY A 1 95 ? 15.141 8.092 -7.233 1.00 91.81 95 GLY A C 1
ATOM 754 O O . GLY A 1 95 ? 15.273 7.404 -8.249 1.00 91.81 95 GLY A O 1
ATOM 755 N N . HIS A 1 96 ? 15.064 7.564 -6.006 1.00 92.12 96 HIS A N 1
ATOM 756 C CA . HIS A 1 96 ? 15.124 6.127 -5.730 1.00 92.12 96 HIS A CA 1
ATOM 757 C C . HIS A 1 96 ? 13.973 5.354 -6.381 1.00 92.12 96 HIS A C 1
ATOM 759 O O . HIS A 1 96 ? 14.207 4.315 -7.001 1.00 92.12 96 HIS A O 1
ATOM 765 N N . LYS A 1 97 ? 12.734 5.842 -6.251 1.00 93.94 97 LYS A N 1
ATOM 766 C CA . LYS A 1 97 ? 11.539 5.178 -6.799 1.00 93.94 97 LYS A CA 1
ATOM 767 C C . LYS A 1 97 ? 11.503 5.219 -8.325 1.00 93.94 97 LYS A C 1
ATOM 769 O O . LYS A 1 97 ? 11.164 4.222 -8.949 1.00 93.94 97 LYS A O 1
ATOM 774 N N . GLY A 1 98 ? 11.940 6.321 -8.934 1.00 94.19 98 GLY A N 1
ATOM 775 C CA . GLY A 1 98 ? 12.113 6.437 -10.384 1.00 94.19 98 GLY A CA 1
ATOM 776 C C . GLY A 1 98 ? 13.243 5.566 -10.948 1.00 94.19 98 GLY A C 1
ATOM 777 O O . GLY A 1 98 ? 13.299 5.354 -12.155 1.00 94.19 98 GLY A O 1
ATOM 778 N N . GLY A 1 99 ? 14.125 5.017 -10.106 1.00 93.25 99 GLY A N 1
ATOM 779 C CA . GLY A 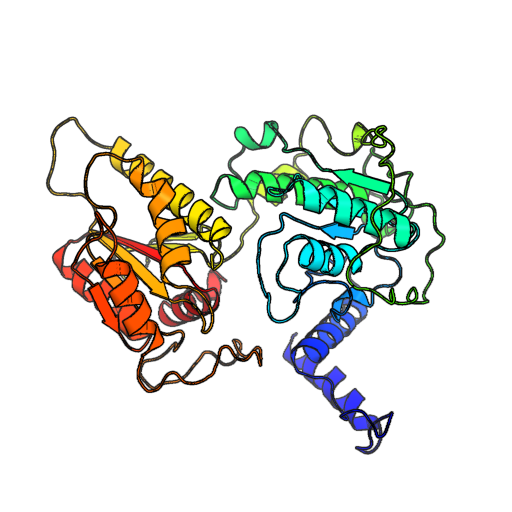1 99 ? 15.198 4.108 -10.529 1.00 93.25 99 GLY A CA 1
ATOM 780 C C . GLY A 1 99 ? 14.720 2.776 -11.123 1.00 93.25 99 GLY A C 1
ATOM 781 O O . GLY A 1 99 ? 15.541 1.997 -11.606 1.00 93.25 99 GLY A O 1
ATOM 782 N N . ILE A 1 100 ? 13.410 2.505 -11.098 1.00 94.88 100 ILE A N 1
ATOM 783 C CA . ILE A 1 100 ? 12.803 1.363 -11.792 1.00 94.88 100 ILE A CA 1
ATOM 784 C C . ILE A 1 100 ? 12.600 1.602 -13.287 1.00 94.88 100 ILE A C 1
ATOM 786 O O . ILE A 1 100 ? 12.348 0.643 -14.011 1.00 94.88 100 ILE A O 1
ATOM 790 N N . PHE A 1 101 ? 12.652 2.854 -13.756 1.00 93.94 101 PHE A N 1
ATOM 791 C CA . PHE A 1 101 ? 12.478 3.160 -15.173 1.00 93.94 101 PHE A CA 1
ATOM 792 C C . PHE A 1 101 ? 13.589 2.510 -16.001 1.00 93.94 101 PHE A C 1
ATOM 794 O O . PHE A 1 101 ? 14.712 2.332 -15.526 1.00 93.94 101 PHE A O 1
ATOM 801 N N . LYS A 1 102 ? 13.278 2.116 -17.240 1.00 92.00 102 LYS A N 1
ATOM 802 C CA . LYS A 1 102 ? 14.200 1.338 -18.078 1.00 92.00 102 LYS A CA 1
ATOM 803 C C . LYS A 1 102 ? 14.334 1.915 -19.487 1.00 92.00 102 LYS A C 1
ATOM 805 O O . LYS A 1 102 ? 13.354 2.444 -20.022 1.00 92.00 102 LYS A O 1
ATOM 810 N N . PRO A 1 103 ? 15.513 1.759 -20.120 1.00 88.81 103 PRO A N 1
ATOM 811 C CA . PRO A 1 103 ? 15.730 2.205 -21.488 1.00 88.81 103 PRO A CA 1
ATOM 812 C C . PRO A 1 103 ? 14.687 1.638 -22.454 1.00 88.81 103 PRO A C 1
A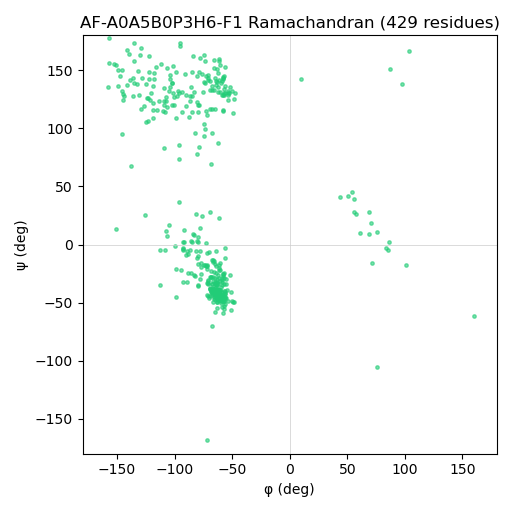TOM 814 O O . PRO A 1 103 ? 14.447 0.432 -22.480 1.00 88.81 103 PRO A O 1
ATOM 817 N N . GLY A 1 104 ? 14.062 2.506 -23.251 1.00 85.75 104 GLY A N 1
ATOM 818 C CA . GLY A 1 104 ? 13.062 2.112 -24.247 1.00 85.75 104 GLY A CA 1
ATOM 819 C C . GLY A 1 104 ? 11.740 1.585 -23.672 1.00 85.75 104 GLY A C 1
ATOM 820 O O . GLY A 1 104 ? 10.915 1.089 -24.438 1.00 85.75 104 GLY A O 1
ATOM 821 N N . VAL A 1 105 ? 11.518 1.695 -22.357 1.00 89.56 105 VAL A N 1
ATOM 822 C CA . VAL A 1 105 ? 10.280 1.280 -21.678 1.00 89.56 105 VAL A CA 1
ATOM 823 C C . VAL A 1 105 ? 9.431 2.511 -21.334 1.00 89.56 105 VAL A C 1
ATOM 825 O O . VAL A 1 105 ? 9.996 3.564 -21.028 1.00 89.56 105 VAL A O 1
ATOM 828 N N . PRO A 1 106 ? 8.092 2.451 -21.427 1.00 90.56 106 PRO A N 1
ATOM 829 C CA . PRO A 1 106 ? 7.224 3.532 -20.968 1.00 90.56 106 PRO A CA 1
ATOM 830 C C . PRO A 1 106 ? 7.304 3.714 -19.446 1.00 90.56 106 PRO A C 1
ATOM 832 O O . PRO A 1 106 ? 7.214 2.741 -18.686 1.00 90.56 106 PRO A O 1
ATOM 835 N N . ALA A 1 107 ? 7.445 4.964 -19.004 1.00 93.00 107 ALA A N 1
ATOM 836 C CA . ALA A 1 107 ? 7.430 5.354 -17.599 1.00 93.00 107 ALA A CA 1
ATOM 837 C C . ALA A 1 107 ? 6.132 6.106 -17.277 1.00 93.00 107 ALA A C 1
ATOM 839 O O . ALA A 1 107 ? 5.893 7.212 -17.767 1.00 93.00 107 ALA A O 1
ATOM 840 N N . LEU A 1 108 ? 5.286 5.508 -16.441 1.00 94.12 108 LEU A N 1
ATOM 841 C CA . LEU A 1 108 ? 4.030 6.104 -15.997 1.00 94.12 108 LEU A CA 1
ATOM 842 C C . LEU A 1 108 ? 4.153 6.624 -14.561 1.00 94.12 108 LEU A C 1
ATOM 844 O O . LEU A 1 108 ? 4.810 6.027 -13.710 1.00 94.12 108 LEU A O 1
ATOM 848 N N . THR A 1 109 ? 3.465 7.717 -14.264 1.00 95.50 109 THR A N 1
ATOM 849 C CA . THR A 1 109 ? 3.238 8.201 -12.898 1.00 95.50 109 THR A CA 1
ATOM 850 C C . THR A 1 109 ? 1.826 8.745 -12.772 1.00 95.50 109 THR A C 1
ATOM 852 O O . THR A 1 109 ? 1.153 8.970 -13.771 1.00 95.50 109 THR A O 1
ATOM 855 N N . VAL A 1 110 ? 1.365 8.992 -11.555 1.00 93.31 110 VAL A N 1
ATOM 856 C CA . VAL A 1 110 ? 0.173 9.811 -11.292 1.00 93.31 110 VAL A CA 1
ATOM 857 C C . VAL A 1 110 ? 0.562 11.253 -10.986 1.00 93.31 110 VAL A C 1
ATOM 859 O O . VAL A 1 110 ? 1.746 11.561 -10.813 1.00 93.31 110 VAL A O 1
ATOM 862 N N . GLN A 1 111 ? -0.434 12.137 -10.907 1.00 91.12 111 GLN A N 1
ATOM 863 C CA . GLN A 1 111 ? -0.244 13.453 -10.308 1.00 91.12 111 GLN A CA 1
ATOM 864 C C . GLN A 1 111 ? 0.254 13.291 -8.865 1.00 91.12 111 GLN A C 1
ATOM 866 O O . GLN A 1 111 ? -0.317 12.528 -8.088 1.00 91.12 111 GLN A O 1
ATOM 871 N N . GLN A 1 112 ? 1.321 14.009 -8.523 1.00 91.06 112 GLN A N 1
ATOM 872 C CA . GLN A 1 112 ? 1.952 13.940 -7.207 1.00 91.06 112 GLN A CA 1
ATOM 873 C C . GLN A 1 112 ? 1.487 15.109 -6.337 1.00 91.06 112 GLN A C 1
ATOM 875 O O . GLN A 1 112 ? 1.213 16.197 -6.853 1.00 91.06 112 GLN A O 1
ATOM 880 N N . GLN A 1 113 ? 1.414 14.876 -5.025 1.00 86.12 113 GLN A N 1
ATOM 881 C CA . GLN A 1 113 ? 1.106 15.905 -4.026 1.00 86.12 113 GLN A CA 1
ATOM 882 C C . GLN A 1 113 ? 2.177 17.000 -4.005 1.00 86.12 113 GLN A C 1
ATOM 884 O O . GLN A 1 113 ? 1.852 18.180 -3.908 1.00 86.12 113 GLN A O 1
ATOM 889 N N . TYR A 1 114 ? 3.438 16.595 -4.161 1.00 86.38 114 TYR A N 1
ATOM 890 C CA . TYR A 1 114 ? 4.612 17.458 -4.224 1.00 86.38 114 TYR A CA 1
ATOM 891 C C . TYR A 1 114 ? 5.004 17.682 -5.697 1.00 86.38 114 TYR A C 1
ATOM 893 O O . TYR A 1 114 ? 5.450 16.737 -6.360 1.00 86.38 114 TYR A O 1
ATOM 901 N N . PRO A 1 115 ? 4.812 18.886 -6.272 1.00 83.75 115 PRO A N 1
ATOM 902 C CA . PRO A 1 115 ? 5.093 19.140 -7.688 1.00 83.75 115 PRO A CA 1
ATOM 903 C C . PRO A 1 115 ? 6.547 18.863 -8.098 1.00 83.75 115 PRO A C 1
ATOM 905 O O . PRO A 1 115 ? 6.803 18.423 -9.220 1.00 83.75 115 PRO A O 1
ATOM 908 N N . GLU A 1 116 ? 7.503 19.067 -7.193 1.00 84.50 116 GLU A N 1
ATOM 909 C CA . GLU A 1 116 ? 8.924 18.787 -7.399 1.00 84.50 116 GLU A CA 1
ATOM 910 C C . GLU A 1 116 ? 9.202 17.308 -7.703 1.00 84.50 116 GLU A C 1
ATOM 912 O O . GLU A 1 116 ? 10.084 17.003 -8.509 1.00 84.50 116 GLU A O 1
ATOM 917 N N . THR A 1 117 ? 8.399 16.386 -7.161 1.00 90.00 117 THR A N 1
ATOM 918 C CA . THR A 1 117 ? 8.504 14.945 -7.425 1.00 90.00 117 THR A CA 1
ATOM 919 C C . THR A 1 117 ? 8.356 14.632 -8.907 1.00 90.00 117 THR A C 1
ATOM 921 O O . THR A 1 117 ? 9.096 13.809 -9.444 1.00 90.00 117 THR A O 1
ATOM 924 N N . ILE A 1 118 ? 7.430 15.302 -9.596 1.00 91.31 118 ILE A N 1
ATOM 925 C CA . ILE A 1 118 ? 7.218 15.100 -11.033 1.00 91.31 118 ILE A CA 1
ATOM 926 C C . ILE A 1 118 ? 8.473 15.472 -11.824 1.00 91.31 118 ILE A C 1
ATOM 928 O O . ILE A 1 118 ? 8.815 14.785 -12.785 1.00 91.31 118 ILE A O 1
ATOM 932 N N . ASN A 1 119 ? 9.173 16.536 -11.424 1.00 89.25 119 ASN A N 1
ATOM 933 C CA . ASN A 1 119 ? 10.392 16.969 -12.105 1.00 89.25 119 ASN A CA 1
ATOM 934 C C . ASN A 1 119 ? 11.529 15.968 -11.899 1.00 89.25 119 ASN A C 1
ATOM 936 O O . ASN A 1 119 ? 12.218 15.638 -12.862 1.00 89.25 119 ASN A O 1
ATOM 940 N N . VAL A 1 120 ? 11.666 15.428 -10.686 1.00 91.69 120 VAL A N 1
ATOM 941 C CA . VAL A 1 120 ? 12.642 14.374 -10.375 1.00 91.69 120 VAL A CA 1
ATOM 942 C C . VAL A 1 120 ? 12.354 13.102 -11.172 1.00 91.69 120 VAL A C 1
ATOM 944 O O . VAL A 1 120 ? 13.247 12.576 -11.832 1.00 91.69 120 VAL A O 1
ATOM 947 N N . LEU A 1 121 ? 11.106 12.626 -11.175 1.00 93.50 121 LEU A N 1
ATOM 948 C CA . LEU A 1 121 ? 10.719 11.433 -11.931 1.00 93.50 121 LEU A CA 1
ATOM 949 C C . LEU A 1 121 ? 10.920 11.632 -13.439 1.00 93.50 121 LEU A C 1
ATOM 951 O O . LEU A 1 121 ? 11.426 10.737 -14.112 1.00 93.50 121 LEU A O 1
ATOM 955 N N . ARG A 1 122 ? 10.595 12.815 -13.972 1.00 92.31 122 ARG A N 1
ATOM 956 C CA . ARG A 1 122 ? 10.836 13.148 -15.382 1.00 92.31 122 ARG A CA 1
ATOM 957 C C . ARG A 1 122 ? 12.327 13.154 -15.716 1.00 92.31 122 ARG A C 1
ATOM 959 O O . ARG A 1 122 ? 12.718 12.572 -16.725 1.00 92.31 122 ARG A O 1
ATOM 966 N N . ALA A 1 123 ? 13.151 13.787 -14.880 1.00 90.44 123 ALA A N 1
ATOM 967 C CA . ALA A 1 123 ? 14.602 13.814 -15.055 1.00 90.44 123 ALA A CA 1
ATOM 968 C C . ALA A 1 123 ? 15.185 12.396 -15.029 1.00 90.44 123 ALA A C 1
ATOM 970 O O . ALA A 1 123 ? 15.959 12.034 -15.911 1.00 90.44 123 ALA A O 1
ATOM 971 N N . ARG A 1 124 ? 14.725 11.557 -14.094 1.00 91.62 124 ARG A N 1
ATOM 972 C CA . ARG A 1 124 ? 15.129 10.151 -14.005 1.00 91.62 124 ARG A CA 1
ATOM 973 C C . ARG A 1 124 ? 14.708 9.344 -15.233 1.00 91.62 124 ARG A C 1
ATOM 975 O O . ARG A 1 124 ? 15.497 8.557 -15.746 1.00 91.62 124 ARG A O 1
ATOM 982 N N . ALA A 1 125 ? 13.488 9.544 -15.732 1.00 91.69 125 ALA A N 1
ATOM 983 C CA . ALA A 1 125 ? 13.014 8.874 -16.940 1.00 91.69 125 ALA A CA 1
ATOM 984 C C . ALA A 1 125 ? 13.869 9.242 -18.165 1.00 91.69 125 ALA A C 1
ATOM 986 O O . ALA A 1 125 ? 14.192 8.358 -18.959 1.00 91.69 125 ALA A O 1
ATOM 987 N N . LEU A 1 126 ? 14.276 10.513 -18.285 1.00 89.88 126 LEU A N 1
ATOM 988 C CA . LEU A 1 126 ? 15.172 10.999 -19.338 1.00 89.88 126 LEU A CA 1
ATOM 989 C C . LEU A 1 126 ? 16.585 10.409 -19.210 1.00 89.88 126 LEU A C 1
ATOM 991 O O . LEU A 1 126 ? 17.116 9.879 -20.184 1.00 89.88 126 LEU A O 1
ATOM 995 N N . GLU A 1 127 ? 17.173 10.466 -18.014 1.00 89.12 127 GLU A N 1
ATOM 996 C CA . GLU A 1 127 ? 18.495 9.904 -17.702 1.00 89.12 127 GLU A CA 1
ATOM 997 C C . GLU A 1 127 ? 18.567 8.410 -18.047 1.00 89.12 127 GLU A C 1
ATOM 999 O O . GLU A 1 127 ? 19.499 7.959 -18.717 1.00 89.12 127 GLU A O 1
ATOM 1004 N N . LEU A 1 128 ? 17.538 7.651 -17.655 1.00 89.81 128 LEU A N 1
ATOM 1005 C CA . LEU A 1 128 ? 17.422 6.215 -17.911 1.00 89.81 128 LEU A CA 1
ATOM 1006 C C . LEU A 1 128 ? 16.869 5.888 -19.306 1.00 89.81 128 LEU A C 1
ATOM 1008 O O . LEU A 1 128 ? 16.625 4.721 -19.610 1.00 89.81 128 LEU A O 1
ATOM 1012 N N . LYS A 1 129 ? 16.711 6.896 -20.176 1.00 89.56 129 LYS A N 1
ATOM 1013 C CA . LYS A 1 129 ? 16.300 6.757 -21.584 1.00 89.56 129 LYS A CA 1
ATOM 1014 C C . LYS A 1 129 ? 14.978 6.007 -21.756 1.00 89.56 129 LYS A C 1
ATOM 1016 O O . LYS A 1 129 ? 14.827 5.196 -22.674 1.00 89.56 129 LYS A O 1
ATOM 1021 N N . SER A 1 130 ? 14.026 6.270 -20.867 1.00 89.31 130 SER A N 1
ATOM 1022 C CA . SER A 1 130 ? 12.654 5.772 -20.991 1.00 89.31 130 SER A CA 1
ATOM 1023 C C . SER A 1 130 ? 12.069 6.223 -22.322 1.00 89.31 130 SER A C 1
ATOM 1025 O O . SER A 1 130 ? 12.355 7.320 -22.800 1.00 89.31 130 SER A O 1
ATOM 1027 N N . SER A 1 131 ? 11.236 5.384 -22.929 1.00 86.62 131 SER A N 1
ATOM 1028 C CA . SER A 1 131 ? 10.631 5.722 -24.223 1.00 86.62 131 SER A CA 1
ATOM 1029 C C . SER A 1 131 ? 9.622 6.868 -24.151 1.00 86.62 131 SER A C 1
ATOM 1031 O O . SER A 1 131 ? 9.406 7.582 -25.127 1.00 86.62 131 SER A O 1
ATOM 1033 N N . SER A 1 132 ? 8.989 7.029 -22.993 1.00 87.12 132 SER A N 1
ATOM 1034 C CA . SER A 1 132 ? 7.994 8.050 -22.712 1.00 87.12 132 SER A CA 1
ATOM 1035 C C . SER A 1 132 ? 7.924 8.284 -21.207 1.00 87.12 132 SER A C 1
ATOM 1037 O O . SER A 1 132 ? 8.287 7.410 -20.416 1.00 87.12 132 SER A O 1
ATOM 1039 N N . PHE A 1 133 ? 7.469 9.473 -20.817 1.00 90.06 133 PHE A N 1
ATOM 1040 C CA . PHE A 1 133 ? 7.141 9.807 -19.436 1.00 90.06 133 PHE A CA 1
ATOM 1041 C C . PHE A 1 133 ? 5.743 10.412 -19.398 1.00 90.06 133 PHE A C 1
ATOM 1043 O O . PHE A 1 133 ? 5.508 11.468 -19.991 1.00 90.06 133 PHE A O 1
ATOM 1050 N N . THR A 1 134 ? 4.815 9.749 -18.715 1.00 89.00 134 THR A N 1
ATOM 1051 C CA . THR A 1 134 ? 3.395 10.098 -18.781 1.00 89.00 134 THR A CA 1
ATOM 1052 C C . THR A 1 134 ? 2.780 10.224 -17.396 1.00 89.00 134 THR A C 1
ATOM 1054 O O . THR A 1 134 ? 2.876 9.318 -16.570 1.00 89.00 134 THR A O 1
ATOM 1057 N N . ILE A 1 135 ? 2.101 11.349 -17.162 1.00 91.44 135 ILE A N 1
ATOM 1058 C CA . ILE A 1 135 ? 1.325 11.600 -15.947 1.00 91.44 135 ILE A CA 1
ATOM 1059 C C . ILE A 1 135 ? -0.119 11.184 -16.224 1.00 91.44 135 ILE A C 1
ATOM 1061 O O . ILE A 1 135 ? -0.795 11.773 -17.065 1.00 91.44 135 ILE A O 1
ATOM 1065 N N . ILE A 1 136 ? -0.585 10.151 -15.533 1.00 90.00 136 ILE A N 1
ATOM 1066 C CA . ILE A 1 136 ? -1.915 9.583 -15.700 1.00 90.00 136 ILE A CA 1
ATOM 1067 C C . ILE A 1 136 ? -2.934 10.456 -14.963 1.00 90.00 136 ILE A C 1
ATOM 1069 O O . ILE A 1 136 ? -2.832 10.613 -13.739 1.00 90.00 136 ILE A O 1
ATOM 1073 N N . PRO A 1 137 ? -3.926 11.019 -15.677 1.00 87.50 137 PRO A N 1
ATOM 1074 C CA . PRO A 1 137 ? -4.987 11.773 -15.043 1.00 87.50 137 PRO A CA 1
ATOM 1075 C C . PRO A 1 137 ? -5.950 10.837 -14.315 1.00 87.50 137 PRO A C 1
ATOM 1077 O O . PRO A 1 137 ? -6.112 9.657 -14.639 1.00 87.50 137 PRO A O 1
ATOM 1080 N N . ARG A 1 138 ? -6.659 11.409 -13.348 1.00 86.69 138 ARG A N 1
ATOM 1081 C CA . ARG A 1 138 ? -7.793 10.748 -12.717 1.00 86.69 138 ARG A CA 1
ATOM 1082 C C . ARG A 1 138 ? -8.906 10.525 -13.739 1.00 86.69 138 ARG A C 1
ATOM 1084 O O . ARG A 1 138 ? -9.245 11.432 -14.493 1.00 86.69 138 ARG A O 1
ATOM 1091 N N . ARG A 1 139 ? -9.519 9.345 -13.700 1.00 88.00 139 ARG A N 1
ATOM 1092 C CA . ARG A 1 139 ? -10.671 8.976 -14.526 1.00 88.00 139 ARG A CA 1
ATOM 1093 C C . ARG A 1 139 ? -12.003 9.426 -13.895 1.00 88.00 139 ARG A C 1
ATOM 1095 O O . ARG A 1 139 ? -12.357 8.896 -12.840 1.00 88.00 139 ARG A O 1
ATOM 1102 N N . PRO A 1 140 ? -12.757 10.371 -14.494 1.00 86.25 140 PRO A N 1
ATOM 1103 C CA . PRO A 1 140 ? -14.028 10.841 -13.929 1.00 86.25 140 PRO A CA 1
ATOM 1104 C C . PRO A 1 140 ? -15.155 9.801 -13.978 1.00 86.25 140 PRO A C 1
ATOM 1106 O O . PRO A 1 140 ? -16.029 9.805 -13.122 1.00 86.25 140 PRO A O 1
ATOM 1109 N N . ASP A 1 141 ? -15.139 8.877 -14.940 1.00 86.25 141 ASP A N 1
ATOM 1110 C CA . ASP A 1 141 ? -16.133 7.799 -15.053 1.00 86.25 141 ASP A CA 1
ATOM 1111 C C . ASP A 1 141 ? -16.090 6.822 -13.865 1.00 86.25 141 ASP A C 1
ATOM 1113 O O . ASP A 1 141 ? -17.112 6.239 -13.498 1.00 86.25 141 ASP A O 1
ATOM 1117 N N . LEU A 1 142 ? -14.941 6.711 -13.186 1.00 90.00 142 LEU A N 1
ATOM 1118 C CA . LEU A 1 142 ? -14.833 5.976 -11.925 1.00 90.00 142 LEU A CA 1
ATOM 1119 C C . LEU A 1 142 ? -15.625 6.623 -10.786 1.00 90.00 142 LEU A C 1
ATOM 1121 O O . LEU A 1 142 ? -15.841 5.970 -9.767 1.00 90.00 142 LEU A O 1
ATOM 1125 N N . ASP A 1 143 ? -16.080 7.875 -10.916 1.00 88.06 143 ASP A N 1
ATOM 1126 C CA . ASP A 1 143 ? -16.880 8.488 -9.860 1.00 88.06 143 ASP A CA 1
ATOM 1127 C C . ASP A 1 143 ? -18.245 7.871 -9.677 1.00 88.06 143 ASP A C 1
ATOM 1129 O O . ASP A 1 143 ? -18.714 7.763 -8.543 1.00 88.06 143 ASP A O 1
ATOM 1133 N N . GLN A 1 144 ? -18.822 7.436 -10.788 1.00 87.94 144 GLN A N 1
ATOM 1134 C CA . GLN A 1 144 ? -20.141 6.832 -10.854 1.00 87.94 144 GLN A CA 1
ATOM 1135 C C . GLN A 1 144 ? -20.085 5.315 -10.635 1.00 87.94 144 GLN A C 1
ATOM 1137 O O . GLN A 1 144 ? -21.124 4.672 -10.501 1.00 87.94 144 GLN A O 1
ATOM 1142 N N . LEU A 1 145 ? -18.881 4.731 -10.581 1.00 89.50 145 LEU A N 1
ATOM 1143 C CA . LEU A 1 145 ? -18.680 3.304 -10.380 1.00 89.50 145 LEU A CA 1
ATOM 1144 C C . LEU A 1 145 ? -18.378 2.993 -8.911 1.00 89.50 145 LEU A C 1
ATOM 1146 O O . LEU A 1 145 ? -17.434 3.521 -8.320 1.00 89.50 145 LEU A O 1
ATOM 1150 N N . LYS A 1 146 ? -19.133 2.054 -8.335 1.00 92.38 146 LYS A N 1
ATOM 1151 C CA . LYS A 1 146 ? -18.748 1.409 -7.078 1.00 92.38 146 LYS A CA 1
ATOM 1152 C C . LYS A 1 146 ? -17.616 0.418 -7.363 1.00 92.38 146 LYS A C 1
ATOM 1154 O O . LYS A 1 146 ? -17.839 -0.655 -7.927 1.00 92.38 146 LYS A O 1
ATOM 1159 N N . ILE A 1 147 ? -16.400 0.812 -7.007 1.00 94.19 147 ILE A N 1
ATOM 1160 C CA . ILE A 1 147 ? -15.202 -0.023 -7.130 1.00 94.19 147 ILE A CA 1
ATOM 1161 C C . ILE A 1 147 ? -15.068 -0.954 -5.912 1.00 94.19 147 ILE A C 1
ATOM 1163 O O . ILE A 1 147 ? -15.711 -0.724 -4.887 1.00 94.19 147 ILE A O 1
ATOM 1167 N N . GLY A 1 148 ? -14.256 -2.007 -6.027 1.00 94.56 148 GLY A N 1
ATOM 1168 C CA . GLY A 1 148 ? -14.121 -3.025 -4.979 1.00 94.56 148 GLY A CA 1
ATOM 1169 C C . GLY A 1 148 ? -13.444 -2.523 -3.700 1.00 94.56 148 GLY A C 1
ATOM 1170 O O . GLY A 1 148 ? -13.755 -3.004 -2.612 1.00 94.56 148 GLY A O 1
ATOM 1171 N N . LEU A 1 149 ? -12.573 -1.515 -3.818 1.00 94.81 149 LEU A N 1
ATOM 1172 C CA . LEU A 1 149 ? -11.858 -0.901 -2.697 1.00 94.81 149 LEU A CA 1
ATOM 1173 C C . LEU A 1 149 ? -12.515 0.419 -2.275 1.00 94.81 149 LEU A C 1
ATOM 1175 O O . LEU A 1 149 ? -12.708 1.313 -3.099 1.00 94.81 149 LEU A O 1
ATOM 1179 N N . ALA A 1 150 ? -12.836 0.569 -0.991 1.00 94.00 150 ALA A N 1
ATOM 1180 C CA . ALA A 1 150 ? -13.395 1.815 -0.472 1.00 94.00 150 ALA A CA 1
ATOM 1181 C C . ALA A 1 150 ? -12.329 2.922 -0.349 1.00 94.00 150 ALA A C 1
ATOM 1183 O O . ALA A 1 150 ? -11.131 2.661 -0.358 1.00 94.00 150 ALA A O 1
ATOM 1184 N N . GLY A 1 151 ? -12.776 4.173 -0.217 1.00 90.62 151 GLY A N 1
ATOM 1185 C CA . GLY A 1 151 ? -11.903 5.347 -0.136 1.00 90.62 151 GLY A CA 1
ATOM 1186 C C . GLY A 1 151 ? -11.734 6.066 -1.479 1.00 90.62 151 GLY A C 1
ATOM 1187 O O . GLY A 1 151 ? -11.579 5.464 -2.541 1.00 90.62 151 GLY A O 1
ATOM 1188 N N . SER A 1 152 ? -11.762 7.398 -1.448 1.00 89.75 152 SER A N 1
ATOM 1189 C CA . SER A 1 152 ? -11.689 8.247 -2.650 1.00 89.75 152 SER A CA 1
ATOM 1190 C C . SER A 1 152 ? -10.355 8.117 -3.400 1.00 89.75 152 SER A C 1
ATOM 1192 O O . SER A 1 152 ? -10.317 8.190 -4.633 1.00 89.75 152 SER A O 1
ATOM 1194 N N . HIS A 1 153 ? -9.262 7.881 -2.672 1.00 91.94 153 HIS A N 1
ATOM 1195 C CA . HIS A 1 153 ? -7.926 7.673 -3.228 1.00 91.94 153 HIS A CA 1
ATOM 1196 C C . HIS A 1 153 ? -7.837 6.391 -4.069 1.00 91.94 153 HIS A C 1
ATOM 1198 O O . HIS A 1 153 ? -7.114 6.368 -5.063 1.00 91.94 153 HIS A O 1
ATOM 1204 N N . GLN A 1 154 ? -8.643 5.364 -3.780 1.00 95.00 154 GLN A N 1
ATOM 1205 C CA . GLN A 1 154 ? -8.622 4.117 -4.549 1.00 95.00 154 GLN A CA 1
ATOM 1206 C C . GLN A 1 154 ? -9.098 4.294 -5.995 1.00 95.00 154 GLN A C 1
ATOM 1208 O O . GLN A 1 154 ? -8.663 3.563 -6.880 1.00 95.00 154 GLN A O 1
ATOM 1213 N N . LYS A 1 155 ? -9.907 5.322 -6.292 1.00 93.06 155 LYS A N 1
ATOM 1214 C CA . LYS A 1 155 ? -10.248 5.686 -7.681 1.00 93.06 155 LYS A CA 1
ATOM 1215 C C . LYS A 1 155 ? -9.031 6.207 -8.460 1.00 93.06 155 LYS A C 1
ATOM 1217 O O . LYS A 1 155 ? -8.926 5.984 -9.667 1.00 93.06 155 LYS A O 1
ATOM 1222 N N . HIS A 1 156 ? -8.088 6.869 -7.786 1.00 92.19 156 HIS A N 1
ATOM 1223 C CA . HIS A 1 156 ? -6.818 7.272 -8.396 1.00 92.19 156 HIS A CA 1
ATOM 1224 C C . HIS A 1 156 ? -5.930 6.049 -8.650 1.00 92.19 156 HIS A C 1
ATOM 1226 O O . HIS A 1 156 ? -5.429 5.891 -9.762 1.00 92.19 156 HIS A O 1
ATOM 1232 N N . ASN A 1 157 ? -5.830 5.136 -7.677 1.00 95.06 157 ASN A N 1
ATOM 1233 C CA . ASN A 1 157 ? -5.109 3.868 -7.839 1.00 95.06 157 ASN A CA 1
ATOM 1234 C C . ASN A 1 157 ? -5.684 3.031 -8.989 1.00 95.06 157 ASN A C 1
ATOM 1236 O O . ASN A 1 157 ? -4.938 2.534 -9.827 1.00 95.06 157 ASN A O 1
ATOM 1240 N N . ALA A 1 158 ? -7.012 2.948 -9.094 1.00 94.69 158 ALA A N 1
ATOM 1241 C CA . ALA A 1 158 ? -7.693 2.281 -10.198 1.00 94.69 158 ALA A CA 1
ATOM 1242 C C . ALA A 1 158 ? -7.386 2.945 -11.549 1.00 94.69 158 ALA A C 1
ATOM 1244 O O . ALA A 1 158 ? -7.084 2.245 -12.511 1.00 94.69 158 ALA A O 1
ATOM 1245 N N . SER A 1 159 ? -7.399 4.284 -11.624 1.00 92.69 159 SER A N 1
ATOM 1246 C CA . SER A 1 159 ? -7.017 5.021 -12.843 1.00 92.69 159 SER A CA 1
ATOM 1247 C C . SER A 1 159 ? -5.601 4.651 -13.297 1.00 92.69 159 SER A C 1
ATOM 1249 O O . SER A 1 159 ? -5.368 4.417 -14.482 1.00 92.69 159 SER A O 1
ATOM 1251 N N . PHE A 1 160 ? -4.673 4.549 -12.344 1.00 94.31 160 PHE A N 1
ATOM 1252 C CA . PHE A 1 160 ? -3.288 4.182 -12.607 1.00 94.31 160 PHE A CA 1
ATOM 1253 C C . PHE A 1 160 ? -3.132 2.719 -13.042 1.00 94.31 160 PHE A C 1
ATOM 1255 O O . PHE A 1 160 ? -2.466 2.444 -14.039 1.00 94.31 160 PHE A O 1
ATOM 1262 N N . ALA A 1 161 ? -3.809 1.792 -12.360 1.00 94.94 161 ALA A N 1
ATOM 1263 C CA . ALA A 1 161 ? -3.827 0.377 -12.722 1.00 94.94 161 ALA A CA 1
ATOM 1264 C C . ALA A 1 161 ? -4.399 0.154 -14.133 1.00 94.94 161 ALA A C 1
ATOM 1266 O O . ALA A 1 161 ? -3.820 -0.588 -14.924 1.00 94.94 161 ALA A O 1
ATOM 1267 N N . ILE A 1 162 ? -5.490 0.846 -14.485 1.00 91.69 162 ILE A N 1
ATOM 1268 C CA . ILE A 1 162 ? -6.077 0.805 -15.832 1.00 91.69 162 ILE A CA 1
ATOM 1269 C C . ILE A 1 162 ? -5.060 1.270 -16.879 1.00 91.69 162 ILE A C 1
ATOM 1271 O O . ILE A 1 162 ? -4.922 0.623 -17.914 1.00 91.69 162 ILE A O 1
ATOM 1275 N N . ALA A 1 163 ? -4.335 2.361 -16.615 1.00 89.88 163 ALA A N 1
ATOM 1276 C CA . ALA A 1 163 ? -3.322 2.862 -17.539 1.00 89.88 163 ALA A CA 1
ATOM 1277 C C . ALA A 1 163 ? -2.173 1.861 -17.732 1.00 89.88 163 ALA A C 1
ATOM 1279 O O . ALA A 1 163 ? -1.828 1.563 -18.870 1.00 89.88 163 ALA A O 1
ATOM 1280 N N . LEU A 1 164 ? -1.644 1.280 -16.648 1.00 92.06 164 LEU A N 1
ATOM 1281 C CA . LEU A 1 164 ? -0.606 0.243 -16.712 1.00 92.06 164 LEU A CA 1
ATOM 1282 C C . LEU A 1 164 ? -1.055 -0.964 -17.546 1.00 92.06 164 LEU A C 1
ATOM 1284 O O . LEU A 1 164 ? -0.320 -1.421 -18.421 1.00 92.06 164 LEU A O 1
ATOM 1288 N N . VAL A 1 165 ? -2.279 -1.451 -17.321 1.00 90.94 165 VAL A N 1
ATOM 1289 C CA . VAL A 1 165 ? -2.839 -2.581 -18.074 1.00 90.94 165 VAL A CA 1
ATOM 1290 C C . VAL A 1 165 ? -3.087 -2.207 -19.538 1.00 90.94 165 VAL A C 1
ATOM 1292 O O . VAL A 1 165 ? -2.774 -3.000 -20.421 1.00 90.94 165 VAL A O 1
ATOM 1295 N N . ASN A 1 166 ? -3.588 -1.005 -19.834 1.00 87.50 166 ASN A N 1
ATOM 1296 C CA . ASN A 1 166 ? -3.759 -0.541 -21.215 1.00 87.50 166 ASN A CA 1
ATOM 1297 C C . ASN A 1 166 ? -2.422 -0.438 -21.955 1.00 87.50 166 ASN A C 1
ATOM 1299 O O . ASN A 1 166 ? -2.340 -0.870 -23.102 1.00 87.50 166 ASN A O 1
ATOM 1303 N N . THR A 1 167 ? -1.378 0.090 -21.312 1.00 87.12 167 THR A N 1
ATOM 1304 C CA . THR A 1 167 ? -0.027 0.138 -21.887 1.00 87.12 167 THR A CA 1
ATOM 1305 C C . THR A 1 167 ? 0.520 -1.269 -22.115 1.00 87.12 167 THR A C 1
ATOM 1307 O O . THR A 1 167 ? 1.071 -1.543 -23.178 1.00 87.12 167 THR A O 1
ATOM 1310 N N . PHE A 1 168 ? 0.300 -2.192 -21.172 1.00 89.12 168 PHE A N 1
ATOM 1311 C CA . PHE A 1 168 ? 0.671 -3.594 -21.343 1.00 89.12 168 PHE A CA 1
ATOM 1312 C C . PHE A 1 168 ? -0.021 -4.224 -22.560 1.00 89.12 168 PHE A C 1
ATOM 1314 O O . PHE A 1 168 ? 0.652 -4.728 -23.455 1.00 89.12 168 PHE A O 1
ATOM 1321 N N . LEU A 1 169 ? -1.354 -4.134 -22.628 1.00 86.69 169 LEU A N 1
ATOM 1322 C CA . LEU A 1 169 ? -2.178 -4.710 -23.698 1.00 86.69 169 LEU A CA 1
ATOM 1323 C C . LEU A 1 169 ? -1.984 -4.026 -25.058 1.00 86.69 169 LEU A C 1
ATOM 1325 O O . LEU A 1 169 ? -2.300 -4.619 -26.088 1.00 86.69 169 LEU A O 1
ATOM 1329 N N . GLY A 1 170 ? -1.510 -2.782 -25.071 1.00 82.69 170 GLY A N 1
ATOM 1330 C CA . GLY A 1 170 ? -1.194 -2.031 -26.283 1.00 82.69 170 GLY A CA 1
ATOM 1331 C C . GLY A 1 170 ? 0.238 -2.214 -26.781 1.00 82.69 170 GLY A C 1
ATOM 1332 O O . GLY A 1 170 ? 0.577 -1.689 -27.842 1.00 82.69 170 GLY A O 1
ATOM 1333 N N . SER A 1 171 ? 1.087 -2.918 -26.028 1.00 84.25 171 SER A N 1
ATOM 1334 C CA . SER A 1 171 ? 2.513 -3.020 -26.327 1.00 84.25 171 SER A CA 1
ATOM 1335 C C . SER A 1 171 ? 2.789 -3.871 -27.575 1.00 84.25 171 SER A C 1
ATOM 1337 O O . SER A 1 171 ? 2.206 -4.944 -27.730 1.00 84.25 171 SER A O 1
ATOM 1339 N N . PRO A 1 172 ? 3.759 -3.502 -28.432 1.00 78.19 172 PRO A N 1
ATOM 1340 C CA . PRO A 1 172 ? 4.244 -4.375 -29.504 1.00 78.19 172 PRO A CA 1
ATOM 1341 C C . PRO A 1 172 ? 4.941 -5.635 -28.971 1.00 78.19 172 PRO A C 1
ATOM 1343 O O . PRO A 1 172 ? 5.116 -6.598 -29.712 1.00 78.19 172 PRO A O 1
ATOM 1346 N N . ARG A 1 173 ? 5.335 -5.635 -27.690 1.00 80.62 173 ARG A N 1
ATOM 1347 C CA . ARG A 1 173 ? 5.938 -6.777 -26.987 1.00 80.62 173 ARG A CA 1
ATOM 1348 C C . ARG A 1 173 ? 4.900 -7.644 -26.267 1.00 80.62 173 ARG A C 1
ATOM 1350 O O . ARG A 1 173 ? 5.273 -8.463 -25.431 1.00 80.62 173 ARG A O 1
ATOM 1357 N N . LEU A 1 174 ? 3.611 -7.450 -26.557 1.00 82.38 174 LEU A N 1
ATOM 1358 C CA . LEU A 1 174 ? 2.535 -8.227 -25.956 1.00 82.38 174 LEU A CA 1
ATOM 1359 C C . LEU A 1 174 ? 2.737 -9.730 -26.234 1.00 82.38 174 LEU A C 1
ATOM 1361 O O . LEU A 1 174 ? 2.894 -10.114 -27.398 1.00 82.38 174 LEU A O 1
ATOM 1365 N N . PRO A 1 175 ? 2.699 -10.598 -25.206 1.00 80.31 175 PRO A N 1
ATOM 1366 C CA . PRO A 1 175 ? 2.783 -12.038 -25.410 1.00 80.31 175 PRO A CA 1
ATOM 1367 C C . PRO A 1 175 ? 1.659 -12.544 -26.321 1.00 80.31 175 PRO A C 1
ATOM 1369 O O . PRO A 1 175 ? 0.519 -12.079 -26.249 1.00 80.31 175 PRO A O 1
ATOM 1372 N N . HIS A 1 176 ? 1.957 -13.531 -27.170 1.00 82.50 176 HIS A N 1
ATOM 1373 C CA . HIS A 1 176 ? 1.001 -14.032 -28.166 1.00 82.50 176 HIS A CA 1
ATOM 1374 C C . HIS A 1 176 ? -0.298 -14.577 -27.540 1.00 82.50 176 HIS A C 1
ATOM 1376 O O . HIS A 1 176 ? -1.371 -14.448 -28.134 1.00 82.50 176 HIS A O 1
ATOM 1382 N N . SER A 1 177 ? -0.222 -15.118 -26.321 1.00 84.00 177 SER A N 1
ATOM 1383 C CA . SER A 1 177 ? -1.368 -15.565 -25.518 1.00 84.00 177 SER A CA 1
ATOM 1384 C C . SER A 1 177 ? -2.380 -14.448 -25.231 1.00 84.00 177 SER A C 1
ATOM 1386 O O . SER A 1 177 ? -3.580 -14.714 -25.180 1.00 84.00 177 SER A O 1
ATOM 1388 N N . TYR A 1 178 ? -1.940 -13.188 -25.161 1.00 82.38 178 TYR A N 1
ATOM 1389 C CA . TYR A 1 178 ? -2.803 -12.020 -24.965 1.00 82.38 178 TYR A CA 1
ATOM 1390 C C . TYR A 1 178 ? -3.278 -11.359 -26.263 1.00 82.38 178 TYR A C 1
ATOM 1392 O O . TYR A 1 178 ? -4.020 -10.382 -26.203 1.00 82.38 178 TYR A O 1
ATOM 1400 N N . SER A 1 179 ? -2.929 -11.883 -27.443 1.00 79.25 179 SER A N 1
ATOM 1401 C CA . SER A 1 179 ? -3.275 -11.266 -28.738 1.00 79.25 179 SER A CA 1
ATOM 1402 C C . SER A 1 179 ? -4.777 -11.004 -28.933 1.00 79.25 179 SER A C 1
ATOM 1404 O O . SER A 1 179 ? -5.154 -9.991 -29.517 1.00 79.25 179 SER A O 1
ATOM 1406 N N . LYS A 1 180 ? -5.653 -11.862 -28.391 1.00 79.44 180 LYS A N 1
ATOM 1407 C CA . LYS A 1 180 ? -7.123 -11.684 -28.419 1.00 79.44 180 LYS A CA 1
ATOM 1408 C C . LYS A 1 180 ? -7.630 -10.563 -27.504 1.00 79.44 180 LYS A C 1
ATOM 1410 O O . LYS A 1 180 ? -8.761 -10.114 -27.660 1.00 79.44 180 LYS A O 1
ATOM 1415 N N . HIS A 1 181 ? -6.807 -10.148 -26.549 1.00 76.56 181 HIS A N 1
ATOM 1416 C CA . HIS A 1 181 ? -7.062 -9.072 -25.593 1.00 76.56 181 HIS A CA 1
ATOM 1417 C C . HIS A 1 181 ? -6.240 -7.821 -25.914 1.00 76.56 181 HIS A C 1
ATOM 1419 O O . HIS A 1 181 ? -6.230 -6.886 -25.114 1.00 76.56 181 HIS A O 1
ATOM 1425 N N . ALA A 1 182 ? -5.550 -7.810 -27.062 1.00 69.75 182 ALA A N 1
ATOM 1426 C CA . ALA A 1 182 ? -4.771 -6.673 -27.509 1.00 69.75 182 ALA A CA 1
ATOM 1427 C C . ALA A 1 182 ? -5.649 -5.425 -27.519 1.00 69.75 182 ALA A C 1
ATOM 1429 O O . ALA A 1 182 ? -6.781 -5.426 -28.016 1.00 69.75 182 ALA A O 1
ATOM 1430 N N . SER A 1 183 ? -5.115 -4.359 -26.943 1.00 67.25 183 SER A N 1
ATOM 1431 C CA . SER A 1 183 ? -5.823 -3.097 -26.923 1.00 67.25 183 SER A CA 1
ATOM 1432 C C . SER A 1 183 ? -5.882 -2.527 -28.345 1.00 67.25 183 SER A C 1
ATOM 1434 O O . SER A 1 183 ? -4.888 -2.600 -29.073 1.00 67.25 183 SER A O 1
ATOM 1436 N N . PRO A 1 184 ? -7.008 -1.921 -28.770 1.00 59.59 184 PRO A N 1
ATOM 1437 C CA . PRO A 1 184 ? -7.029 -1.128 -30.001 1.00 59.59 184 PRO A CA 1
ATOM 1438 C C . PRO A 1 184 ? -6.066 0.069 -29.909 1.00 59.59 184 PRO A C 1
ATOM 1440 O O . PRO A 1 184 ? -5.607 0.580 -30.928 1.00 59.59 184 PRO A O 1
ATOM 1443 N N . ILE A 1 185 ? -5.734 0.471 -28.679 1.00 60.19 185 ILE A N 1
ATOM 1444 C CA . ILE A 1 185 ? -4.702 1.442 -28.340 1.00 60.19 185 ILE A CA 1
ATOM 1445 C C . ILE A 1 185 ? -3.342 0.792 -28.568 1.00 60.19 185 ILE A C 1
ATOM 1447 O O . ILE A 1 185 ? -2.981 -0.144 -27.856 1.00 60.19 185 ILE A O 1
ATOM 1451 N N . ARG A 1 186 ? -2.561 1.299 -29.518 1.00 60.03 186 ARG A N 1
ATOM 1452 C CA . ARG A 1 186 ? -1.170 0.870 -29.674 1.00 60.03 186 ARG A CA 1
ATOM 1453 C C . ARG A 1 186 ? -0.280 1.764 -28.827 1.00 60.03 186 ARG A C 1
ATOM 1455 O O . ARG A 1 186 ? -0.206 2.965 -29.072 1.00 60.03 186 ARG A O 1
ATOM 1462 N N . ASP A 1 187 ? 0.425 1.182 -27.866 1.00 60.19 187 ASP A N 1
ATOM 1463 C CA . ASP A 1 187 ? 1.592 1.842 -27.296 1.00 60.19 187 ASP A CA 1
ATOM 1464 C C . ASP A 1 187 ? 2.721 1.761 -28.327 1.00 60.19 187 ASP A C 1
ATOM 1466 O O . ASP A 1 187 ? 3.379 0.737 -28.487 1.00 60.19 187 ASP A O 1
ATOM 1470 N N . THR A 1 188 ? 2.926 2.843 -29.073 1.00 52.56 188 THR A N 1
ATOM 1471 C CA . THR A 1 188 ? 3.995 2.936 -30.074 1.00 52.56 188 THR A CA 1
ATOM 1472 C C . THR A 1 188 ? 5.332 3.365 -29.471 1.00 52.56 188 THR A C 1
ATOM 1474 O O . THR A 1 188 ? 6.287 3.570 -30.219 1.00 52.56 188 THR A O 1
ATOM 1477 N N . THR A 1 189 ? 5.412 3.567 -28.150 1.00 53.44 189 THR A N 1
ATOM 1478 C CA . THR A 1 189 ? 6.601 4.145 -27.508 1.00 53.44 189 THR A CA 1
ATOM 1479 C C . THR A 1 189 ? 7.619 3.083 -27.113 1.00 53.44 189 THR A C 1
ATOM 1481 O O . THR A 1 189 ? 8.817 3.333 -27.256 1.00 53.44 189 THR A O 1
ATOM 1484 N N . ALA A 1 190 ? 7.183 1.869 -26.755 1.00 58.34 190 ALA A N 1
ATOM 1485 C CA . ALA A 1 190 ? 8.065 0.720 -26.544 1.00 58.34 190 ALA A CA 1
ATOM 1486 C C . ALA A 1 190 ? 8.810 0.350 -27.847 1.00 58.34 190 ALA A C 1
ATOM 1488 O O . ALA A 1 190 ? 8.352 -0.457 -28.652 1.00 58.34 190 ALA A O 1
ATOM 1489 N N . SER A 1 191 ? 9.956 0.990 -28.066 1.00 52.78 191 SER A N 1
ATOM 1490 C CA . SER A 1 191 ? 10.699 1.022 -29.336 1.00 52.78 191 SER A CA 1
ATOM 1491 C C . SER A 1 191 ? 12.040 0.290 -29.266 1.00 52.78 191 SER A C 1
ATOM 1493 O O . SER A 1 191 ? 12.718 0.144 -30.281 1.00 52.78 191 SER A O 1
ATOM 1495 N N . GLY A 1 192 ? 12.428 -0.195 -28.082 1.00 55.19 192 GLY A N 1
ATOM 1496 C CA . GLY A 1 192 ? 13.646 -0.976 -27.896 1.00 55.19 192 GLY A CA 1
ATOM 1497 C C . GLY A 1 192 ? 13.437 -2.463 -28.177 1.00 55.19 192 GLY A C 1
ATOM 1498 O O . GLY A 1 192 ? 12.478 -3.067 -27.692 1.00 55.19 192 GLY A O 1
ATOM 1499 N N . THR A 1 193 ? 14.376 -3.078 -28.898 1.00 58.38 193 THR A N 1
ATOM 1500 C CA . THR A 1 193 ? 14.571 -4.532 -28.856 1.00 58.38 193 THR A CA 1
ATOM 1501 C C . THR A 1 193 ? 14.836 -4.927 -27.397 1.00 58.38 193 THR A C 1
ATOM 1503 O O . THR A 1 193 ? 15.693 -4.297 -26.770 1.00 58.38 193 THR A O 1
ATOM 1506 N N . PRO A 1 194 ? 14.125 -5.915 -26.823 1.00 64.06 194 PRO A N 1
ATOM 1507 C CA . PRO A 1 194 ? 14.402 -6.373 -25.466 1.00 64.06 194 PRO A CA 1
ATOM 1508 C C . PRO A 1 194 ? 15.880 -6.749 -25.317 1.00 64.06 194 PRO A C 1
ATOM 1510 O O . PRO A 1 194 ? 16.424 -7.469 -26.150 1.00 64.06 194 PRO A O 1
ATOM 1513 N N . SER A 1 195 ? 16.525 -6.228 -24.276 1.00 68.50 195 SER A N 1
ATOM 1514 C CA . SER A 1 195 ? 17.875 -6.617 -23.870 1.00 68.50 195 SER A CA 1
ATOM 1515 C C . SER A 1 195 ? 17.768 -7.503 -22.640 1.00 68.50 195 SER A C 1
ATOM 1517 O O . SER A 1 195 ? 17.057 -7.140 -21.706 1.00 68.50 195 SER A O 1
ATOM 1519 N N . ASP A 1 196 ? 18.516 -8.604 -22.612 1.00 76.00 196 ASP A N 1
ATOM 1520 C CA . ASP A 1 196 ? 18.651 -9.456 -21.422 1.00 76.00 196 ASP A CA 1
ATOM 1521 C C . ASP A 1 196 ? 19.660 -8.886 -20.410 1.00 76.00 196 ASP A C 1
ATOM 1523 O O . ASP A 1 196 ? 19.740 -9.334 -19.267 1.00 76.00 196 ASP A O 1
ATOM 1527 N N . LEU A 1 197 ? 20.435 -7.874 -20.810 1.00 81.00 197 LEU A N 1
ATOM 1528 C CA . LEU A 1 197 ? 21.389 -7.203 -19.934 1.00 81.00 197 LEU A CA 1
ATOM 1529 C C . LEU A 1 197 ? 20.695 -6.140 -19.088 1.00 81.00 197 LEU A C 1
ATOM 1531 O O . LEU A 1 197 ? 19.990 -5.275 -19.617 1.00 81.00 197 LEU A O 1
ATOM 1535 N N . LEU A 1 198 ? 20.966 -6.172 -17.783 1.00 81.94 198 LEU A N 1
ATOM 1536 C CA . LEU A 1 198 ? 20.585 -5.095 -16.879 1.00 81.94 198 LEU A CA 1
ATOM 1537 C C . LEU A 1 198 ? 21.285 -3.791 -17.285 1.00 81.94 198 LEU A C 1
ATOM 1539 O O . LEU A 1 198 ? 22.488 -3.807 -17.564 1.00 81.94 198 LEU A O 1
ATOM 1543 N N . PRO A 1 199 ? 20.564 -2.655 -17.300 1.00 77.25 199 PRO A N 1
ATOM 1544 C CA . PRO A 1 199 ? 21.203 -1.366 -17.500 1.00 77.25 199 PRO A CA 1
ATOM 1545 C C . PRO A 1 199 ? 22.169 -1.075 -16.341 1.00 77.25 199 PRO A C 1
ATOM 1547 O O . PRO A 1 199 ? 21.939 -1.541 -15.219 1.00 77.25 199 PRO A O 1
ATOM 1550 N N . PRO A 1 200 ? 23.243 -0.301 -16.582 1.00 78.62 200 PRO A N 1
ATOM 1551 C CA . PRO A 1 200 ? 24.122 0.130 -15.507 1.00 78.62 200 PRO A CA 1
ATOM 1552 C C . PRO A 1 200 ? 23.318 0.924 -14.476 1.00 78.62 200 PRO A C 1
ATOM 1554 O O . PRO A 1 200 ? 22.446 1.720 -14.835 1.00 78.62 200 PRO A O 1
ATOM 1557 N N . LEU A 1 201 ? 23.620 0.710 -13.196 1.00 76.69 201 LEU A N 1
ATOM 1558 C CA . LEU A 1 201 ? 23.024 1.516 -12.140 1.00 76.69 201 LEU A CA 1
ATOM 1559 C C . LEU A 1 201 ? 23.545 2.961 -12.251 1.00 76.69 201 LEU A C 1
ATOM 1561 O O . LEU A 1 201 ? 24.749 3.149 -12.453 1.00 76.69 201 LEU A O 1
ATOM 1565 N N . PRO A 1 202 ? 22.681 3.980 -12.112 1.00 73.81 202 PRO A N 1
ATOM 1566 C CA . PRO A 1 202 ? 23.122 5.354 -11.937 1.00 73.81 202 PRO A CA 1
ATOM 1567 C C . PRO A 1 202 ? 24.011 5.469 -10.695 1.00 73.81 202 PRO A C 1
ATOM 1569 O O . PRO A 1 202 ? 23.764 4.829 -9.671 1.00 73.81 202 PRO A O 1
ATOM 1572 N N . SER A 1 203 ? 25.047 6.300 -10.792 1.00 68.75 203 SER A N 1
ATOM 1573 C CA . SER A 1 203 ? 25.983 6.556 -9.694 1.00 68.75 203 SER A CA 1
ATOM 1574 C C . SER A 1 203 ? 25.377 7.396 -8.565 1.00 68.75 203 SER A C 1
ATOM 1576 O O . SER A 1 203 ? 25.894 7.350 -7.453 1.00 68.75 203 SER A O 1
ATOM 1578 N N . ASP A 1 204 ? 24.300 8.144 -8.842 1.00 75.06 204 ASP A N 1
ATOM 1579 C CA . ASP A 1 204 ? 23.600 9.003 -7.880 1.00 75.06 204 ASP A CA 1
ATOM 1580 C C . ASP A 1 204 ? 22.100 8.627 -7.783 1.00 75.06 204 ASP A C 1
ATOM 1582 O O . ASP A 1 204 ? 21.400 8.581 -8.810 1.00 75.06 204 ASP A O 1
ATOM 1586 N N . PRO A 1 205 ? 21.568 8.350 -6.573 1.00 69.69 205 PRO A N 1
ATOM 1587 C CA . PRO A 1 205 ? 20.137 8.138 -6.352 1.00 69.69 205 PRO A CA 1
ATOM 1588 C C . PRO A 1 205 ? 19.269 9.386 -6.581 1.00 69.69 205 PRO A C 1
ATOM 1590 O O . PRO A 1 205 ? 18.062 9.242 -6.802 1.00 69.69 205 PRO A O 1
ATOM 1593 N N . SER A 1 206 ? 19.854 10.581 -6.645 1.00 75.75 206 SER A N 1
ATOM 1594 C CA . SER A 1 206 ? 19.194 11.822 -7.054 1.00 75.75 206 SER A CA 1
ATOM 1595 C C . SER A 1 206 ? 19.548 12.161 -8.509 1.00 75.75 206 SER A C 1
ATOM 1597 O O . SER A 1 206 ? 20.722 12.319 -8.832 1.00 75.75 206 SER A O 1
ATOM 1599 N N . PRO A 1 207 ? 18.571 12.257 -9.428 1.00 75.81 207 PRO A N 1
ATOM 1600 C CA . PRO A 1 207 ? 18.863 12.603 -10.814 1.00 75.81 207 PRO A CA 1
ATOM 1601 C C . PRO A 1 207 ? 19.240 14.084 -10.925 1.00 75.81 207 PRO A C 1
ATOM 1603 O O . PRO A 1 207 ? 18.644 14.942 -10.267 1.00 75.81 207 PRO A O 1
ATOM 1606 N N . THR A 1 208 ? 20.165 14.403 -11.828 1.00 76.81 208 THR A N 1
ATOM 1607 C CA . THR A 1 208 ? 20.450 15.795 -12.188 1.00 76.81 208 THR A CA 1
ATOM 1608 C C . THR A 1 208 ? 19.222 16.401 -12.859 1.00 76.81 208 THR A C 1
ATOM 1610 O O . THR A 1 208 ? 18.799 15.959 -13.930 1.00 76.81 208 THR A O 1
ATOM 1613 N N . LEU A 1 209 ? 18.636 17.421 -12.233 1.00 74.75 209 LEU A N 1
ATOM 1614 C CA . LEU A 1 209 ? 17.522 18.148 -12.829 1.00 74.75 209 LEU A CA 1
ATOM 1615 C C . LEU A 1 209 ? 18.029 18.962 -14.031 1.00 74.75 209 LEU A C 1
ATOM 1617 O O . LEU A 1 209 ? 19.049 19.643 -13.911 1.00 74.75 209 LEU A O 1
ATOM 1621 N N . PRO A 1 210 ? 17.349 18.917 -15.188 1.00 64.81 210 PRO A N 1
ATOM 1622 C CA . PRO A 1 210 ? 17.733 19.740 -16.327 1.00 64.81 210 PRO A CA 1
ATOM 1623 C C . PRO A 1 210 ? 17.559 21.231 -15.997 1.00 64.81 210 PRO A C 1
ATOM 1625 O O . PRO A 1 210 ? 16.589 21.611 -15.342 1.00 64.81 210 PRO A O 1
ATOM 1628 N N . GLU A 1 211 ? 18.468 22.082 -16.490 1.00 64.31 211 GLU A N 1
ATOM 1629 C CA . GLU A 1 211 ? 18.435 23.546 -16.284 1.00 64.31 211 GLU A CA 1
ATOM 1630 C C . GLU A 1 211 ? 17.138 24.193 -16.802 1.00 64.31 211 GLU A C 1
ATOM 1632 O O . GLU A 1 211 ? 16.706 25.233 -16.308 1.00 64.31 211 GLU A O 1
ATOM 1637 N N . SER A 1 212 ? 16.490 23.556 -17.782 1.00 60.19 212 SER A N 1
ATOM 1638 C CA . SER A 1 212 ? 15.144 23.894 -18.235 1.00 60.19 212 SER A CA 1
ATOM 1639 C C . SER A 1 212 ? 14.359 22.626 -18.567 1.00 60.19 212 SER A C 1
ATOM 1641 O O . SER A 1 212 ? 14.873 21.684 -19.170 1.00 60.19 212 SER A O 1
ATOM 1643 N N . VAL A 1 213 ? 13.097 22.586 -18.146 1.00 56.91 213 VAL A N 1
ATOM 1644 C CA . VAL A 1 213 ? 12.158 21.527 -18.525 1.00 56.91 213 VAL A CA 1
ATOM 1645 C C . VAL A 1 213 ? 11.519 21.953 -19.843 1.00 56.91 213 VAL A C 1
ATOM 1647 O O . VAL A 1 213 ? 10.940 23.036 -19.886 1.00 56.91 213 VAL A O 1
ATOM 1650 N N . ASP A 1 214 ? 11.599 21.134 -20.901 1.00 57.50 214 ASP A N 1
ATOM 1651 C CA . ASP A 1 214 ? 10.797 21.381 -22.110 1.00 57.50 214 ASP A CA 1
ATOM 1652 C C . ASP A 1 214 ? 9.316 21.395 -21.685 1.00 57.50 214 ASP A C 1
ATOM 1654 O O . ASP A 1 214 ? 8.813 20.379 -21.190 1.00 57.50 214 ASP A O 1
ATOM 1658 N N . PRO A 1 215 ? 8.611 22.534 -21.806 1.00 51.53 215 PRO A N 1
ATOM 1659 C CA . PRO A 1 215 ? 7.231 22.652 -21.348 1.00 51.53 215 PRO A CA 1
ATOM 1660 C C . PRO A 1 215 ? 6.270 21.776 -22.161 1.00 51.53 215 PRO A C 1
ATOM 1662 O O . PRO A 1 215 ? 5.129 21.569 -21.742 1.00 51.53 215 PRO A O 1
ATOM 1665 N N . ARG A 1 216 ? 6.707 21.240 -23.309 1.00 51.00 216 ARG A N 1
ATOM 1666 C CA . ARG A 1 216 ? 5.934 20.280 -24.093 1.00 51.00 216 ARG A CA 1
ATOM 1667 C C . ARG A 1 216 ? 5.965 18.929 -23.391 1.00 51.00 216 ARG A C 1
ATOM 1669 O O . ARG A 1 216 ? 6.859 18.112 -23.597 1.00 51.00 216 ARG A O 1
ATOM 1676 N N . GLN A 1 217 ? 4.950 18.680 -22.567 1.00 52.81 217 GLN A N 1
ATOM 1677 C CA . GLN A 1 217 ? 4.619 17.309 -22.203 1.00 52.81 217 GLN A CA 1
ATOM 1678 C C . GLN A 1 217 ? 4.308 16.557 -23.504 1.00 52.81 217 GLN A C 1
ATOM 1680 O O . GLN A 1 217 ? 3.510 17.070 -24.294 1.00 52.81 217 GLN A O 1
ATOM 1685 N N . PRO A 1 218 ? 4.920 15.389 -23.773 1.00 52.44 218 PRO A N 1
ATOM 1686 C CA . PRO A 1 218 ? 4.424 14.544 -24.847 1.00 52.44 218 PRO A CA 1
ATOM 1687 C C . PRO A 1 218 ? 2.935 14.317 -24.580 1.00 52.44 218 PRO A C 1
ATOM 1689 O O . PRO A 1 218 ? 2.564 13.932 -23.467 1.00 52.44 218 PRO A O 1
ATOM 1692 N N . GLU A 1 219 ? 2.083 14.646 -25.557 1.00 50.19 219 GLU A N 1
ATOM 1693 C CA . GLU A 1 219 ? 0.649 14.406 -25.419 1.00 50.19 219 GLU A CA 1
ATOM 1694 C C . GLU A 1 219 ? 0.463 12.935 -25.048 1.00 50.19 219 GLU A C 1
ATOM 1696 O O . GLU A 1 219 ? 1.054 12.053 -25.681 1.00 50.19 219 GLU A O 1
ATOM 1701 N N . LEU A 1 220 ? -0.337 12.670 -24.005 1.00 54.88 220 LEU A N 1
ATOM 1702 C CA . LEU A 1 220 ? -0.825 11.317 -23.761 1.00 54.88 220 LEU A CA 1
ATOM 1703 C C . LEU A 1 220 ? -1.346 10.797 -25.101 1.00 54.88 220 LEU A C 1
ATOM 1705 O O . LEU A 1 220 ? -2.151 11.503 -25.722 1.00 54.88 220 LEU A O 1
ATOM 1709 N N . PRO A 1 221 ? -0.956 9.591 -25.550 1.00 54.53 221 PRO A N 1
ATOM 1710 C CA . PRO A 1 221 ? -1.732 8.922 -26.573 1.00 54.53 221 PRO A CA 1
ATOM 1711 C C . PRO A 1 221 ? -3.180 8.970 -26.086 1.00 54.53 221 PRO A C 1
ATOM 1713 O O . PRO A 1 221 ? -3.487 8.412 -25.031 1.00 54.53 221 PRO A O 1
ATOM 1716 N N . LYS A 1 222 ? -4.042 9.720 -26.790 1.00 52.97 222 LYS A N 1
ATOM 1717 C CA . LYS A 1 222 ? -5.449 9.947 -26.395 1.00 52.97 222 LYS A CA 1
ATOM 1718 C C . LYS A 1 222 ? -6.160 8.621 -26.130 1.00 52.97 222 LYS A C 1
ATOM 1720 O O . LYS A 1 222 ? -7.058 8.531 -25.305 1.00 52.97 222 LYS A O 1
ATOM 1725 N N . ASP A 1 223 ? -5.650 7.595 -26.788 1.00 52.75 223 ASP A N 1
ATOM 1726 C CA . ASP A 1 223 ? -6.031 6.210 -26.705 1.00 52.75 223 ASP A CA 1
ATOM 1727 C C . ASP A 1 223 ? -5.738 5.583 -25.323 1.00 52.75 223 ASP A C 1
ATOM 1729 O O . ASP A 1 223 ? -6.592 4.858 -24.835 1.00 52.75 223 ASP A O 1
ATOM 1733 N N . LEU A 1 224 ? -4.628 5.884 -24.617 1.00 56.06 224 LEU A N 1
ATOM 1734 C CA . LEU A 1 224 ? -4.283 5.259 -23.312 1.00 56.06 224 LEU A CA 1
ATOM 1735 C C . LEU A 1 224 ? -5.363 5.456 -22.235 1.00 56.06 224 LEU A C 1
ATOM 1737 O O . LEU A 1 224 ? -5.498 4.640 -21.316 1.00 56.06 224 LEU A O 1
ATOM 1741 N N . VAL A 1 225 ? -6.158 6.516 -22.374 1.00 59.28 225 VAL A N 1
ATOM 1742 C CA . VAL A 1 225 ? -7.327 6.795 -21.548 1.00 59.28 225 VAL A CA 1
ATOM 1743 C C . VAL A 1 225 ? -8.570 6.583 -22.413 1.00 59.28 225 VAL A C 1
ATOM 1745 O O . VAL A 1 225 ? -9.129 7.533 -22.948 1.00 59.28 225 VAL A O 1
ATOM 1748 N N . GLN A 1 226 ? -9.030 5.331 -22.541 1.00 63.03 226 GLN A N 1
ATOM 1749 C CA . GLN A 1 226 ? -10.312 5.050 -23.209 1.00 63.03 226 GLN A CA 1
ATOM 1750 C C . GLN A 1 226 ? -11.411 5.926 -22.589 1.00 63.03 226 GLN A C 1
ATOM 1752 O O . GLN A 1 226 ? -11.461 6.003 -21.358 1.00 63.03 226 GLN A O 1
ATOM 1757 N N . PRO A 1 227 ? -12.295 6.566 -23.370 1.00 64.75 227 PRO A N 1
ATOM 1758 C CA . PRO A 1 227 ? -13.342 7.424 -22.814 1.00 64.75 227 PRO A CA 1
ATOM 1759 C C . PRO A 1 227 ? -14.324 6.643 -21.929 1.00 64.75 227 PRO A C 1
ATOM 1761 O O . PRO A 1 227 ? -14.811 7.181 -20.941 1.00 64.75 227 PRO A O 1
ATOM 1764 N N . GLU A 1 228 ? -14.532 5.354 -22.212 1.00 74.19 228 GLU A N 1
ATOM 1765 C CA . GLU A 1 228 ? -15.352 4.454 -21.401 1.00 74.19 228 GLU A CA 1
ATOM 1766 C C . GLU A 1 228 ? -14.599 3.168 -21.054 1.00 74.19 228 GLU A C 1
ATOM 1768 O O . GLU A 1 228 ? -13.862 2.620 -21.872 1.00 74.19 228 GLU A O 1
ATOM 1773 N N . LEU A 1 229 ? -14.808 2.657 -19.838 1.00 81.56 229 LEU A N 1
ATOM 1774 C CA . LEU A 1 229 ? -14.254 1.368 -19.425 1.00 81.56 229 LEU A CA 1
ATOM 1775 C C . LEU A 1 229 ? -15.014 0.196 -20.049 1.00 81.56 229 LEU A C 1
ATOM 1777 O O . LEU A 1 229 ? -16.241 0.094 -19.927 1.00 81.56 229 LEU A O 1
ATOM 1781 N N . SER A 1 230 ? -14.263 -0.747 -20.621 1.00 85.19 230 SER A N 1
ATOM 1782 C CA . SER A 1 230 ? -14.807 -2.029 -21.070 1.00 85.19 230 SER A CA 1
ATOM 1783 C C . SER A 1 230 ? -15.410 -2.827 -19.904 1.00 85.19 230 SER A C 1
ATOM 1785 O O . SER A 1 230 ? -15.069 -2.625 -18.734 1.00 85.19 230 SER A O 1
ATOM 1787 N N . GLY A 1 231 ? -16.288 -3.784 -20.220 1.00 87.88 231 GLY A N 1
ATOM 1788 C CA . GLY A 1 231 ? -16.888 -4.668 -19.214 1.00 87.88 231 GLY A CA 1
ATOM 1789 C C . GLY A 1 231 ? -15.851 -5.446 -18.393 1.00 87.88 231 GLY A C 1
ATOM 1790 O O . GLY A 1 231 ? -16.041 -5.622 -17.194 1.00 87.88 231 GLY A O 1
ATOM 1791 N N . LEU A 1 232 ? -14.724 -5.833 -19.006 1.00 88.25 232 LEU A N 1
ATOM 1792 C CA . LEU A 1 232 ? -13.630 -6.531 -18.320 1.00 88.25 232 LEU A CA 1
ATOM 1793 C C . LEU A 1 232 ? -12.928 -5.631 -17.299 1.00 88.25 232 LEU A C 1
ATOM 1795 O O . LEU A 1 232 ? -12.696 -6.061 -16.172 1.00 88.25 232 LEU A O 1
ATOM 1799 N N . PHE A 1 233 ? -12.647 -4.372 -17.649 1.00 89.88 233 PHE A N 1
ATOM 1800 C CA . PHE A 1 233 ? -12.063 -3.418 -16.703 1.00 89.88 233 PHE A CA 1
ATOM 1801 C C . PHE A 1 233 ? -13.019 -3.100 -15.554 1.00 89.88 233 PHE A C 1
ATOM 1803 O O . PHE A 1 233 ? -12.602 -3.110 -14.397 1.00 89.88 233 PHE A O 1
ATOM 1810 N N . LYS A 1 234 ? -14.307 -2.872 -15.851 1.00 91.75 234 LYS A N 1
ATOM 1811 C CA . LYS A 1 234 ? -15.332 -2.658 -14.816 1.00 91.75 234 LYS A CA 1
ATOM 1812 C C . LYS A 1 234 ? -15.389 -3.849 -13.860 1.00 91.75 234 LYS A C 1
ATOM 1814 O O . LYS A 1 234 ? -15.311 -3.655 -12.652 1.00 91.75 234 LYS A O 1
ATOM 1819 N N . ALA A 1 235 ? -15.439 -5.072 -14.390 1.00 93.62 235 ALA A N 1
ATOM 1820 C CA . ALA A 1 235 ? -15.431 -6.285 -13.579 1.00 93.62 235 ALA A CA 1
ATOM 1821 C C . ALA A 1 235 ? -14.151 -6.411 -12.734 1.00 93.62 235 ALA A C 1
ATOM 1823 O O . ALA A 1 235 ? -14.247 -6.693 -11.544 1.00 93.62 235 ALA A O 1
ATOM 1824 N N . GLY A 1 236 ? -12.970 -6.168 -13.308 1.00 93.50 236 GLY A N 1
ATOM 1825 C CA . GLY A 1 236 ? -11.697 -6.232 -12.583 1.00 93.50 236 GLY A CA 1
ATOM 1826 C C . GLY A 1 236 ? -11.644 -5.255 -11.405 1.00 93.50 236 GLY A C 1
ATOM 1827 O O . GLY A 1 236 ? -11.382 -5.653 -10.272 1.00 93.50 236 GLY A O 1
ATOM 1828 N N . ILE A 1 237 ? -11.984 -3.987 -11.649 1.00 94.56 237 ILE A N 1
ATOM 1829 C CA . ILE A 1 237 ? -11.957 -2.927 -10.633 1.00 94.56 237 ILE A CA 1
ATOM 1830 C C . ILE A 1 237 ? -13.049 -3.116 -9.567 1.00 94.56 237 ILE A C 1
ATOM 1832 O O . ILE A 1 237 ? -12.799 -2.883 -8.385 1.00 94.56 237 ILE A O 1
ATOM 1836 N N . THR A 1 238 ? -14.254 -3.557 -9.941 1.00 95.06 238 THR A N 1
ATOM 1837 C CA . THR A 1 238 ? -15.341 -3.820 -8.981 1.00 95.06 238 THR A CA 1
ATOM 1838 C C . THR A 1 238 ? -15.072 -5.055 -8.117 1.00 95.06 238 THR A C 1
ATOM 1840 O O . THR A 1 238 ? -15.473 -5.071 -6.957 1.00 95.06 238 THR A O 1
ATOM 1843 N N . ASN A 1 239 ? -14.363 -6.063 -8.636 1.00 95.25 239 ASN A N 1
ATOM 1844 C CA . ASN A 1 239 ? -14.037 -7.285 -7.891 1.00 95.25 239 ASN A CA 1
ATOM 1845 C C . ASN A 1 239 ? -12.686 -7.233 -7.160 1.00 95.25 239 ASN A C 1
ATOM 1847 O O . ASN A 1 239 ? -12.340 -8.190 -6.470 1.00 95.25 239 ASN A O 1
ATOM 1851 N N . THR A 1 240 ? -11.918 -6.147 -7.297 1.00 95.31 240 THR A N 1
ATOM 1852 C CA . THR A 1 240 ? -10.632 -6.002 -6.604 1.00 95.31 240 THR A CA 1
ATOM 1853 C C . THR A 1 240 ? -10.838 -6.043 -5.092 1.00 95.31 240 THR A C 1
ATOM 1855 O O . THR A 1 240 ? -11.682 -5.328 -4.552 1.00 95.31 240 THR A O 1
ATOM 1858 N N . ARG A 1 241 ? -10.034 -6.856 -4.406 1.00 92.62 241 ARG A N 1
ATOM 1859 C CA . ARG A 1 241 ? -9.945 -6.896 -2.946 1.00 92.62 241 ARG A CA 1
ATOM 1860 C C . ARG A 1 241 ? -8.508 -6.632 -2.533 1.00 92.62 241 ARG A C 1
ATOM 1862 O O . ARG A 1 241 ? -7.584 -7.064 -3.213 1.00 92.62 241 ARG A O 1
ATOM 1869 N N . TRP A 1 242 ? -8.346 -5.900 -1.440 1.00 93.00 242 TRP A N 1
ATOM 1870 C CA . TRP A 1 242 ? -7.046 -5.612 -0.859 1.00 93.00 242 TRP A CA 1
ATOM 1871 C C . TRP A 1 242 ? -7.196 -5.558 0.660 1.00 93.00 242 TRP A C 1
ATOM 1873 O O . TRP A 1 242 ? -7.616 -4.534 1.208 1.00 93.00 242 TRP A O 1
ATOM 1883 N N . PRO A 1 243 ? -6.925 -6.670 1.346 1.00 91.75 243 PRO A N 1
ATOM 1884 C CA . PRO A 1 243 ? -7.130 -6.768 2.783 1.00 91.75 243 PRO A CA 1
ATOM 1885 C C . PRO A 1 243 ? -6.301 -5.744 3.551 1.00 91.75 243 PRO A C 1
ATOM 1887 O O . PRO A 1 243 ? -5.172 -5.411 3.188 1.00 91.75 243 PRO A O 1
ATOM 1890 N N . GLY A 1 244 ? -6.918 -5.163 4.574 1.00 92.81 244 GLY A N 1
ATOM 1891 C CA . GLY A 1 244 ? -6.350 -4.060 5.336 1.00 92.81 244 GLY A CA 1
ATOM 1892 C C . GLY A 1 244 ? -6.258 -2.719 4.608 1.00 92.81 244 GLY A C 1
ATOM 1893 O O . GLY A 1 244 ? -5.487 -1.865 5.041 1.00 92.81 244 GLY A O 1
ATOM 1894 N N . ARG A 1 245 ? -7.006 -2.499 3.518 1.00 95.00 245 ARG A N 1
ATOM 1895 C CA . ARG A 1 245 ? -7.135 -1.183 2.861 1.00 95.00 245 ARG A CA 1
ATOM 1896 C C . ARG A 1 245 ? -8.591 -0.760 2.796 1.00 95.00 245 ARG A C 1
ATOM 1898 O O . ARG A 1 245 ? -9.353 -1.300 1.996 1.00 95.00 245 ARG A O 1
ATOM 1905 N N . CYS A 1 246 ? -8.962 0.208 3.634 1.00 96.00 246 CYS A N 1
ATOM 1906 C CA . CYS A 1 246 ? -10.335 0.684 3.794 1.00 96.00 246 CYS A CA 1
ATOM 1907 C C . CYS A 1 246 ? -11.354 -0.476 3.854 1.00 96.00 246 CYS A C 1
ATOM 1909 O O . CYS A 1 246 ? -12.409 -0.444 3.216 1.00 96.00 246 CYS A O 1
ATOM 1911 N N . GLN A 1 247 ? -11.000 -1.549 4.564 1.00 95.31 247 GLN A N 1
ATOM 1912 C CA . GLN A 1 247 ? -11.763 -2.790 4.594 1.00 95.31 247 GLN A CA 1
ATOM 1913 C C . GLN A 1 247 ? -12.782 -2.734 5.729 1.00 95.31 247 GLN A C 1
ATOM 1915 O O . GLN A 1 247 ? -12.432 -2.464 6.874 1.00 95.31 247 GLN A O 1
ATOM 1920 N N . THR A 1 248 ? -14.043 -3.027 5.423 1.00 95.19 248 THR A N 1
ATOM 1921 C CA . THR A 1 248 ? -15.105 -3.143 6.429 1.00 95.19 248 THR A CA 1
ATOM 1922 C C . THR A 1 248 ? -15.490 -4.606 6.604 1.00 95.19 248 THR A C 1
ATOM 1924 O O . THR A 1 248 ? -15.815 -5.277 5.624 1.00 95.19 248 THR A O 1
ATOM 1927 N N . ILE A 1 249 ? -15.478 -5.091 7.845 1.00 94.88 249 ILE A N 1
ATOM 1928 C CA . ILE A 1 249 ? -15.873 -6.454 8.210 1.00 94.88 249 ILE A CA 1
ATOM 1929 C C . ILE A 1 249 ? -16.932 -6.376 9.307 1.00 94.88 249 ILE A C 1
ATOM 1931 O O . ILE A 1 249 ? -16.674 -5.867 10.395 1.00 94.88 249 ILE A O 1
ATOM 1935 N N . VAL A 1 250 ? -18.126 -6.898 9.034 1.00 95.12 250 VAL A N 1
ATOM 1936 C CA . VAL A 1 250 ? -19.126 -7.152 10.079 1.00 95.12 250 VAL A CA 1
ATOM 1937 C C . VAL A 1 250 ? -18.727 -8.448 10.772 1.00 95.12 250 VAL A C 1
ATOM 1939 O O . VAL A 1 250 ? -18.609 -9.472 10.101 1.00 95.12 250 VAL A O 1
ATOM 1942 N N . ASP A 1 251 ? -18.472 -8.401 12.079 1.00 94.81 251 ASP A N 1
ATOM 1943 C CA . ASP A 1 251 ? -17.962 -9.555 12.820 1.00 94.81 251 ASP A CA 1
ATOM 1944 C C . ASP A 1 251 ? -19.038 -10.661 12.881 1.00 94.81 251 ASP A C 1
ATOM 1946 O O . ASP A 1 251 ? -20.112 -10.438 13.451 1.00 94.81 251 ASP A O 1
ATOM 1950 N N . PRO A 1 252 ? -18.794 -11.850 12.294 1.00 91.12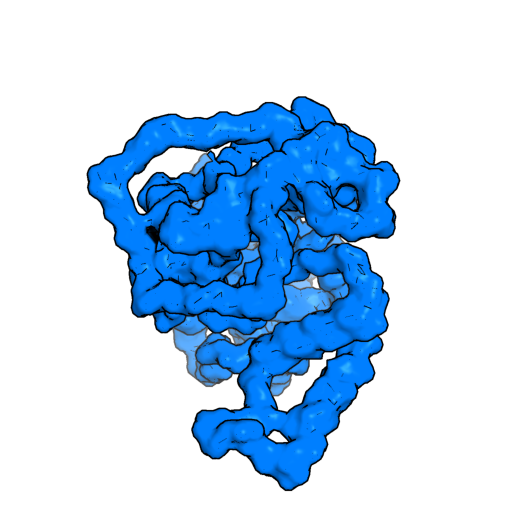 252 PRO A N 1
ATOM 1951 C CA . PRO A 1 252 ? -19.775 -12.930 12.279 1.00 91.12 252 PRO A CA 1
ATOM 1952 C C . PRO A 1 252 ? -19.906 -13.631 13.638 1.00 91.12 252 PRO A C 1
ATOM 1954 O O . PRO A 1 252 ? -20.896 -14.323 13.870 1.00 91.12 252 PRO A O 1
ATOM 1957 N N . VAL A 1 253 ? -18.924 -13.472 14.532 1.00 91.25 253 VAL A N 1
ATOM 1958 C CA . VAL A 1 253 ? -18.888 -14.109 15.855 1.00 91.25 253 VAL A CA 1
ATOM 1959 C C . VAL A 1 253 ? -19.370 -13.135 16.932 1.00 91.25 253 VAL A C 1
ATOM 1961 O O . VAL A 1 253 ? -20.191 -13.488 17.780 1.00 91.25 253 VAL A O 1
ATOM 1964 N N . ARG A 1 254 ? -18.894 -11.886 16.902 1.00 91.94 254 ARG A N 1
ATOM 1965 C CA . ARG A 1 254 ? -19.232 -10.839 17.878 1.00 91.94 254 ARG A CA 1
ATOM 1966 C C . ARG A 1 254 ? -20.361 -9.963 17.342 1.00 91.94 254 ARG A C 1
ATOM 1968 O O . ARG A 1 254 ? -20.128 -8.899 16.774 1.00 91.94 254 ARG A O 1
ATOM 1975 N N . SER A 1 255 ? -21.600 -10.401 17.567 1.00 92.62 255 SER A N 1
ATOM 1976 C CA . SER A 1 255 ? -22.799 -9.663 17.142 1.00 92.62 255 SER A CA 1
ATOM 1977 C C . SER A 1 255 ? -22.757 -8.188 17.569 1.00 92.62 255 SER A C 1
ATOM 1979 O O . SER A 1 255 ? -22.456 -7.863 18.720 1.00 92.62 255 SER A O 1
ATOM 1981 N N . GLY A 1 256 ? -23.048 -7.292 16.625 1.00 93.19 256 GLY A N 1
ATOM 1982 C CA . GLY A 1 256 ? -23.033 -5.844 16.836 1.00 93.19 256 GLY A CA 1
ATOM 1983 C C . GLY A 1 256 ? -21.667 -5.172 16.657 1.00 93.19 256 GLY A C 1
ATOM 1984 O O . GLY A 1 256 ? -21.620 -3.942 16.696 1.00 93.19 256 GLY A O 1
ATOM 1985 N N . VAL A 1 257 ? -20.581 -5.922 16.421 1.00 96.50 257 VAL A N 1
ATOM 1986 C CA . VAL A 1 257 ? -19.249 -5.361 16.140 1.00 96.50 257 VAL A CA 1
ATOM 1987 C C . VAL A 1 257 ? -19.021 -5.222 14.634 1.00 96.50 257 VAL A C 1
ATOM 1989 O O . VAL A 1 257 ? -19.221 -6.161 13.866 1.00 96.50 257 VAL A O 1
ATOM 1992 N N . THR A 1 258 ? -18.567 -4.045 14.204 1.00 96.44 258 THR A N 1
ATOM 1993 C CA . THR A 1 258 ? -18.072 -3.806 12.841 1.00 96.44 258 THR A CA 1
ATOM 1994 C C . THR A 1 258 ? -16.648 -3.268 12.889 1.00 96.44 258 THR A C 1
ATOM 1996 O O . THR A 1 258 ? -16.375 -2.260 13.542 1.00 96.44 258 THR A O 1
ATOM 1999 N N . TRP A 1 259 ? -15.748 -3.934 12.173 1.00 97.44 259 TRP A N 1
ATOM 2000 C CA . TRP A 1 259 ? -14.336 -3.599 12.060 1.00 97.44 259 TRP A CA 1
ATOM 2001 C C . TRP A 1 259 ? -14.072 -2.792 10.789 1.00 97.44 259 TRP A C 1
ATOM 2003 O O . TRP A 1 259 ? -14.502 -3.169 9.700 1.00 97.44 259 TRP A O 1
ATOM 2013 N N . PHE A 1 260 ? -13.334 -1.700 10.929 1.00 97.44 260 PHE A N 1
ATOM 2014 C CA . PHE A 1 260 ? -12.877 -0.825 9.858 1.00 97.44 260 PHE A CA 1
ATOM 2015 C C . PHE A 1 260 ? -11.352 -0.853 9.876 1.00 97.44 260 PHE A C 1
ATOM 2017 O O . PHE A 1 260 ? -10.731 -0.365 10.814 1.00 97.44 260 PHE A O 1
ATOM 2024 N N . LEU A 1 261 ? -10.752 -1.493 8.880 1.00 97.75 261 LEU A N 1
ATOM 2025 C CA . LEU A 1 261 ? -9.339 -1.848 8.868 1.00 97.75 261 LEU A CA 1
ATOM 2026 C C . LEU A 1 261 ? -8.610 -1.065 7.782 1.00 97.75 261 LEU A C 1
ATOM 2028 O O . LEU A 1 261 ? -8.959 -1.162 6.602 1.00 97.75 261 LEU A O 1
ATOM 2032 N N . ASP A 1 262 ? -7.571 -0.332 8.169 1.00 97.62 262 ASP A N 1
ATOM 2033 C CA . ASP A 1 262 ? -6.686 0.330 7.218 1.00 97.62 262 ASP A CA 1
ATOM 2034 C C . ASP A 1 262 ? -5.234 0.350 7.715 1.00 97.62 262 ASP A C 1
ATOM 2036 O O . ASP A 1 262 ? -4.940 0.836 8.796 1.00 97.62 262 ASP A O 1
ATOM 2040 N N . GLY A 1 263 ? -4.297 -0.167 6.924 1.00 95.00 263 GLY A N 1
ATOM 2041 C CA . GLY A 1 263 ? -2.871 -0.207 7.258 1.00 95.00 263 GLY A CA 1
ATOM 2042 C C . GLY A 1 263 ? -2.106 1.096 6.995 1.00 95.00 263 GLY A C 1
ATOM 2043 O O . GLY A 1 263 ? -0.916 1.038 6.661 1.00 95.00 263 GLY A O 1
ATOM 2044 N N . ALA A 1 264 ? -2.765 2.256 7.018 1.00 94.81 264 ALA A N 1
ATOM 2045 C CA . ALA A 1 264 ? -2.119 3.562 6.913 1.00 94.81 264 ALA A CA 1
ATOM 2046 C C . ALA A 1 264 ? -1.058 3.741 8.009 1.00 94.81 264 ALA A C 1
ATOM 2048 O O . ALA A 1 264 ? -1.277 3.387 9.162 1.00 94.81 264 ALA A O 1
ATOM 2049 N N . HIS A 1 265 ? 0.105 4.276 7.641 1.00 91.88 265 HIS A N 1
ATOM 2050 C CA . HIS A 1 265 ? 1.268 4.411 8.536 1.00 91.88 265 HIS A CA 1
ATOM 2051 C C . HIS A 1 265 ? 2.168 5.612 8.182 1.00 91.88 265 HIS A C 1
ATOM 2053 O O . HIS A 1 265 ? 3.289 5.744 8.674 1.00 91.88 265 HIS A O 1
ATOM 2059 N N . THR A 1 266 ? 1.669 6.505 7.329 1.00 90.19 266 THR A N 1
ATOM 2060 C CA . THR A 1 266 ? 2.254 7.813 7.011 1.00 90.19 266 THR A CA 1
ATOM 2061 C C . THR A 1 266 ? 1.222 8.895 7.316 1.00 90.19 266 THR A C 1
ATOM 2063 O O . THR A 1 266 ? 0.031 8.596 7.412 1.00 90.19 266 THR A O 1
ATOM 2066 N N . VAL A 1 267 ? 1.647 10.154 7.450 1.00 91.81 267 VAL A N 1
ATOM 2067 C CA . VAL A 1 267 ? 0.722 11.269 7.728 1.00 91.81 267 VAL A CA 1
ATOM 2068 C C . VAL A 1 267 ? -0.336 11.385 6.625 1.00 91.81 267 VAL A C 1
ATOM 2070 O O . VAL A 1 267 ? -1.528 11.390 6.924 1.00 91.81 267 VAL A O 1
ATOM 2073 N N . ASP A 1 268 ? 0.084 11.370 5.355 1.00 90.94 268 ASP A N 1
ATOM 2074 C CA . ASP A 1 268 ? -0.832 11.479 4.211 1.00 90.94 268 ASP A CA 1
ATOM 2075 C C . ASP A 1 2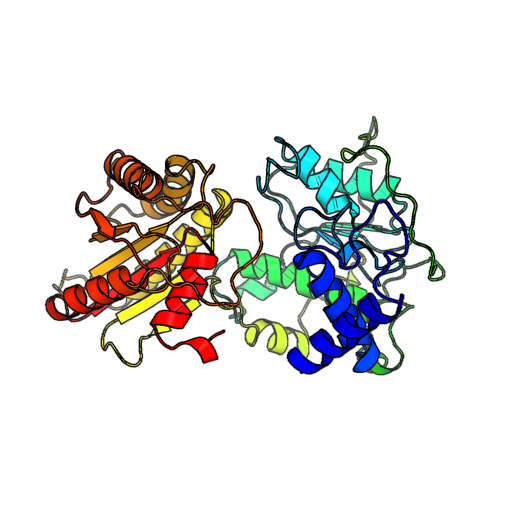68 ? -1.812 10.291 4.136 1.00 90.94 268 ASP A C 1
ATOM 2077 O O . ASP A 1 268 ? -3.002 10.469 3.873 1.00 90.94 268 ASP A O 1
ATOM 2081 N N . SER A 1 269 ? -1.346 9.062 4.406 1.00 93.56 269 SER A N 1
ATOM 2082 C CA . SER A 1 269 ? -2.229 7.885 4.394 1.00 93.56 269 SER A CA 1
ATOM 2083 C C . SER A 1 269 ? -3.208 7.872 5.568 1.00 93.56 269 SER A C 1
ATOM 2085 O O . SER A 1 269 ? -4.351 7.450 5.393 1.00 93.56 269 SER A O 1
ATOM 2087 N N . LEU A 1 270 ? -2.815 8.377 6.741 1.00 95.38 270 LEU A N 1
ATOM 2088 C CA . LEU A 1 270 ? -3.725 8.513 7.878 1.00 95.38 270 LEU A CA 1
ATOM 2089 C C . LEU A 1 270 ? -4.762 9.613 7.663 1.00 95.38 270 LEU A C 1
ATOM 2091 O O . LEU A 1 270 ? -5.905 9.434 8.074 1.00 95.38 270 LEU A O 1
ATOM 2095 N N . GLU A 1 271 ? -4.420 10.688 6.953 1.00 95.00 271 GLU A N 1
ATOM 2096 C CA . GLU A 1 271 ? -5.408 11.678 6.517 1.00 95.00 271 GLU A CA 1
ATOM 2097 C C . GLU A 1 271 ? -6.456 11.041 5.586 1.00 95.00 271 GLU A C 1
ATOM 2099 O O . GLU A 1 271 ? -7.658 11.233 5.768 1.00 95.00 271 GLU A O 1
ATOM 2104 N N . LEU A 1 272 ? -6.037 10.200 4.636 1.00 95.31 272 LEU A N 1
ATOM 2105 C CA . LEU A 1 272 ? -6.966 9.458 3.774 1.00 95.31 272 LEU A CA 1
ATOM 2106 C C . LEU A 1 272 ? -7.818 8.439 4.552 1.00 95.31 272 LEU A C 1
ATOM 2108 O O . LEU A 1 272 ? -9.013 8.304 4.276 1.00 95.31 272 LEU A O 1
ATOM 2112 N N . CYS A 1 273 ? -7.230 7.752 5.534 1.00 96.69 273 CYS A N 1
ATOM 2113 C CA . CYS A 1 273 ? -7.941 6.842 6.434 1.00 96.69 273 CYS A CA 1
ATOM 2114 C C . CYS A 1 273 ? -8.992 7.592 7.270 1.00 96.69 273 CYS A C 1
ATOM 2116 O O . CYS A 1 273 ? -10.144 7.164 7.342 1.00 96.69 273 CYS A O 1
ATOM 2118 N N . GLY A 1 274 ? -8.643 8.761 7.818 1.00 94.94 274 GLY A N 1
ATOM 2119 C CA . GLY A 1 274 ? -9.566 9.631 8.548 1.00 94.94 274 GLY A CA 1
ATOM 2120 C C . GLY A 1 274 ? -10.727 10.120 7.680 1.00 94.94 274 GLY A C 1
ATOM 2121 O O . GLY A 1 274 ? -11.877 10.077 8.111 1.00 94.94 274 GLY A O 1
ATOM 2122 N N . GLN A 1 275 ? -10.467 10.515 6.427 1.00 94.19 275 GLN A N 1
ATOM 2123 C CA . GLN A 1 275 ? -11.525 10.879 5.471 1.00 94.19 275 GLN A CA 1
ATOM 2124 C C . GLN A 1 275 ? -12.476 9.709 5.199 1.00 94.19 275 GLN A C 1
ATOM 2126 O O . GLN A 1 275 ? -13.695 9.889 5.195 1.00 94.19 275 GLN A O 1
ATOM 2131 N N . TRP A 1 276 ? -11.930 8.509 4.980 1.00 95.25 276 TRP A N 1
ATOM 2132 C CA . TRP A 1 276 ? -12.734 7.307 4.774 1.00 95.25 276 TRP A CA 1
ATOM 2133 C C . TRP A 1 276 ? -13.590 6.986 6.003 1.00 95.25 276 TRP A C 1
ATOM 2135 O O . TRP A 1 276 ? -14.795 6.783 5.854 1.00 95.25 276 TRP A O 1
ATOM 2145 N N . TRP A 1 277 ? -13.003 7.009 7.204 1.00 93.88 277 TRP A N 1
ATOM 2146 C CA . TRP A 1 277 ? -13.717 6.803 8.466 1.00 93.88 277 TRP A CA 1
ATOM 2147 C C . TRP A 1 277 ? -14.868 7.797 8.636 1.00 93.88 277 TRP A C 1
ATOM 2149 O O . TRP A 1 277 ? -15.996 7.394 8.923 1.00 93.88 277 TRP A O 1
ATOM 2159 N N . ASN A 1 278 ? -14.617 9.081 8.371 1.00 90.81 278 ASN A N 1
ATOM 2160 C CA . ASN A 1 278 ? -15.632 10.125 8.459 1.00 90.81 278 ASN A CA 1
ATOM 2161 C C . ASN A 1 278 ? -16.848 9.838 7.559 1.00 90.81 278 ASN A C 1
ATOM 2163 O O . ASN A 1 278 ? -17.992 9.934 7.999 1.00 90.81 278 ASN A O 1
ATOM 2167 N N . GLN A 1 279 ? -16.605 9.386 6.324 1.00 89.81 279 GLN A N 1
ATOM 2168 C CA . GLN A 1 279 ? -17.668 9.000 5.387 1.00 89.81 279 GLN A CA 1
ATOM 2169 C C . GLN A 1 279 ? -18.504 7.815 5.898 1.00 89.81 279 GLN A C 1
ATOM 2171 O O . GLN A 1 279 ? -19.714 7.764 5.655 1.00 89.81 279 GLN A O 1
ATOM 2176 N N . GLN A 1 280 ? -17.892 6.864 6.618 1.00 88.94 280 GLN A N 1
ATOM 2177 C CA . GLN A 1 280 ? -18.622 5.738 7.217 1.00 88.94 280 GLN A CA 1
ATOM 2178 C C . GLN A 1 280 ? -19.553 6.204 8.344 1.00 88.94 280 GLN A C 1
ATOM 2180 O O . GLN A 1 280 ? -20.685 5.722 8.457 1.00 88.94 280 GLN A O 1
ATOM 2185 N N . LEU A 1 281 ? -19.110 7.178 9.146 1.00 82.50 281 LEU A N 1
ATOM 2186 C CA . LEU A 1 281 ? -19.916 7.768 10.217 1.00 82.50 281 LEU A CA 1
ATOM 2187 C C . LEU A 1 281 ? -21.127 8.543 9.674 1.00 82.50 281 LEU A C 1
ATOM 2189 O O . LEU A 1 281 ? -22.240 8.398 10.188 1.00 82.50 281 LEU A O 1
ATOM 2193 N N . GLU A 1 282 ? -20.942 9.317 8.606 1.00 81.31 282 GLU A N 1
ATOM 2194 C CA . GLU A 1 282 ? -22.014 10.085 7.951 1.00 81.31 282 GLU A CA 1
ATOM 2195 C C . GLU A 1 282 ? -23.050 9.175 7.274 1.00 81.31 282 GLU A C 1
ATOM 2197 O O . GLU A 1 282 ? -24.263 9.378 7.407 1.00 81.31 282 GLU A O 1
ATOM 2202 N N . SER A 1 283 ? -22.583 8.115 6.609 1.00 76.88 283 SER A N 1
ATOM 2203 C CA . SER A 1 283 ? -23.449 7.108 5.978 1.00 76.88 283 SER A CA 1
ATOM 2204 C C . SER A 1 283 ? -24.300 6.355 7.006 1.00 76.88 283 SER A C 1
ATOM 2206 O O . SER A 1 283 ? -25.443 5.996 6.733 1.00 76.88 283 SER A O 1
ATOM 2208 N N . SER A 1 284 ? -23.773 6.162 8.217 1.00 68.06 284 SER A N 1
ATOM 2209 C CA . SER A 1 284 ? -24.502 5.528 9.321 1.00 68.06 284 SER A CA 1
ATOM 2210 C C . SER A 1 284 ? -25.502 6.483 9.992 1.00 68.06 284 SER A C 1
ATOM 2212 O O . SER A 1 284 ? -26.541 6.049 10.484 1.00 68.06 284 SER A O 1
ATOM 2214 N N . SER A 1 285 ? -25.223 7.793 9.986 1.00 61.94 285 SER A N 1
ATOM 2215 C CA . SER A 1 285 ? -26.045 8.819 10.653 1.00 61.94 285 SER A CA 1
ATOM 2216 C C . SER A 1 285 ? -27.241 9.294 9.821 1.00 61.94 285 SER A C 1
ATOM 2218 O O . SER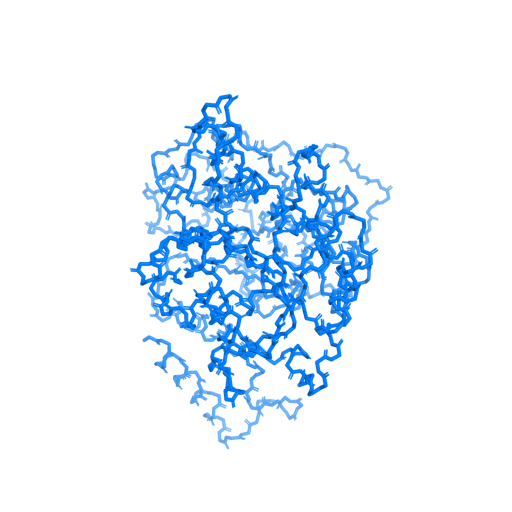 A 1 285 ? -28.259 9.701 10.372 1.00 61.94 285 SER A O 1
ATOM 2220 N N . SER A 1 286 ? -27.163 9.203 8.492 1.00 51.94 286 SER A N 1
ATOM 2221 C CA . SER A 1 286 ? -28.224 9.625 7.559 1.00 51.94 286 SER A CA 1
ATOM 2222 C C . SER A 1 286 ? -29.451 8.694 7.522 1.00 51.94 286 SER A C 1
ATOM 2224 O O . SER A 1 286 ? -30.414 8.969 6.808 1.00 51.94 286 SER A O 1
ATOM 2226 N N . SER A 1 287 ? -29.457 7.628 8.331 1.00 44.88 287 SER A N 1
ATOM 2227 C CA . SER A 1 287 ? -30.539 6.637 8.389 1.00 44.88 287 SER A CA 1
ATOM 2228 C C . SER A 1 287 ? -31.630 6.919 9.442 1.00 44.88 287 SER A C 1
ATOM 2230 O O . SER A 1 287 ? -32.601 6.169 9.482 1.00 44.88 287 SER A O 1
ATOM 2232 N N . PHE A 1 288 ? -31.536 7.960 10.291 1.00 40.69 288 PHE A N 1
ATOM 2233 C CA . PHE A 1 288 ? -32.535 8.206 11.352 1.00 40.69 288 PHE A CA 1
ATOM 2234 C C . PHE A 1 288 ? -32.824 9.694 11.660 1.00 40.69 288 PHE A C 1
ATOM 2236 O O . PHE A 1 288 ? -31.922 10.482 11.910 1.00 40.69 288 PHE A O 1
ATOM 2243 N N . SER A 1 289 ? -34.129 10.010 11.661 1.00 38.16 289 SER A N 1
ATOM 2244 C CA . SER A 1 289 ? -34.916 11.040 12.379 1.00 38.16 289 SER A CA 1
ATOM 2245 C C . SER A 1 289 ? -34.204 12.154 13.175 1.00 38.16 289 SER A C 1
ATOM 2247 O O . SER A 1 289 ? -33.303 11.911 13.968 1.00 38.16 289 SER A O 1
ATOM 2249 N N . THR A 1 290 ? -34.786 13.361 13.124 1.00 33.38 290 THR A N 1
ATOM 2250 C CA . THR A 1 290 ? -34.484 14.604 13.876 1.00 33.38 290 THR A CA 1
ATOM 2251 C C . THR A 1 290 ? -34.636 14.521 15.408 1.00 33.38 290 THR A C 1
ATOM 2253 O O . THR A 1 290 ? -34.813 15.540 16.076 1.00 33.38 290 THR A O 1
ATOM 2256 N N . HIS A 1 291 ? -34.566 13.324 15.991 1.00 39.41 291 HIS A N 1
ATOM 2257 C CA . HIS A 1 291 ? -34.557 13.108 17.433 1.00 39.41 291 HIS A CA 1
ATOM 2258 C C . HIS A 1 291 ? -33.278 12.356 17.828 1.00 39.41 291 HIS A C 1
ATOM 2260 O O . HIS A 1 291 ? -33.047 11.266 17.303 1.00 39.41 291 HIS A O 1
ATOM 2266 N N . PRO A 1 292 ? -32.459 12.889 18.757 1.00 39.22 292 PRO A N 1
ATOM 2267 C CA . PRO A 1 292 ? -31.289 12.188 19.268 1.00 39.22 292 PRO A CA 1
ATOM 2268 C C . PRO A 1 292 ? -31.775 10.987 20.084 1.00 39.22 292 PRO A C 1
ATOM 2270 O O . PRO A 1 292 ? -32.160 11.118 21.243 1.00 39.22 292 PRO A O 1
ATOM 2273 N N . THR A 1 293 ? -31.832 9.815 19.458 1.00 42.72 293 THR A N 1
ATOM 2274 C CA . THR A 1 293 ? -32.099 8.556 20.157 1.00 42.72 293 THR A CA 1
ATOM 2275 C C . THR A 1 293 ? -30.779 7.922 20.585 1.00 42.72 293 THR A C 1
ATOM 2277 O O . THR A 1 293 ? -29.750 8.060 19.927 1.00 42.72 293 THR A O 1
ATOM 2280 N N . SER A 1 294 ? -30.812 7.240 21.727 1.00 50.41 294 SER A N 1
ATOM 2281 C CA . SER A 1 294 ? -29.688 6.682 22.487 1.00 50.41 294 SER A CA 1
ATOM 2282 C C . SER A 1 294 ? -28.969 5.489 21.833 1.00 50.41 294 SER A C 1
ATOM 2284 O O . SER A 1 294 ? -28.463 4.635 22.555 1.00 50.41 294 SER A O 1
ATOM 2286 N N . ASN A 1 295 ? -28.969 5.370 20.503 1.00 59.53 295 ASN A N 1
ATOM 2287 C CA . ASN A 1 295 ? -28.629 4.120 19.812 1.00 59.53 295 ASN A CA 1
ATOM 2288 C C . ASN A 1 295 ? -27.511 4.256 18.765 1.00 59.53 295 ASN A C 1
ATOM 2290 O O . ASN A 1 295 ? -27.460 3.477 17.815 1.00 59.53 295 ASN A O 1
ATOM 2294 N N . GLN A 1 296 ? -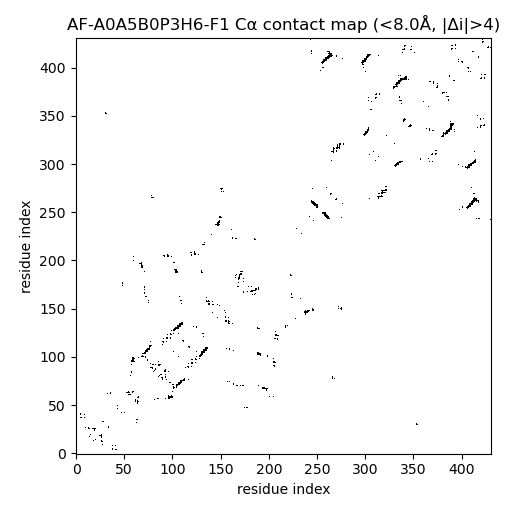26.625 5.249 18.905 1.00 73.50 296 GLN A N 1
ATOM 2295 C CA . GLN A 1 296 ? -25.417 5.298 18.079 1.00 73.50 296 GLN A CA 1
ATOM 2296 C C . GLN A 1 296 ? -24.409 4.229 18.531 1.00 73.50 296 GLN A C 1
ATOM 2298 O O . GLN A 1 296 ? -24.234 4.036 19.738 1.00 73.50 296 GLN A O 1
ATOM 2303 N N . PRO A 1 297 ? -23.736 3.544 17.586 1.00 84.44 297 PRO A N 1
ATOM 2304 C CA . PRO A 1 297 ? -22.722 2.558 17.926 1.00 84.44 297 PRO A CA 1
ATOM 2305 C C . PRO A 1 297 ? -21.580 3.222 18.692 1.00 84.44 297 PRO A C 1
ATOM 2307 O O . PRO A 1 297 ? -21.150 4.330 18.359 1.00 84.44 297 PRO A O 1
ATOM 2310 N N . ARG A 1 298 ? -21.044 2.518 19.692 1.00 91.44 298 ARG A N 1
ATOM 2311 C CA . ARG A 1 298 ? -19.820 2.941 20.378 1.00 91.44 298 ARG A CA 1
ATOM 2312 C C . ARG A 1 298 ? -18.668 2.961 19.373 1.00 91.44 298 ARG A C 1
ATOM 2314 O O . ARG A 1 298 ? -18.459 1.979 18.669 1.00 91.44 298 ARG A O 1
ATOM 2321 N N . ARG A 1 299 ? -17.896 4.041 19.325 1.00 93.31 299 ARG A N 1
ATOM 2322 C CA . ARG A 1 299 ? -16.767 4.217 18.401 1.00 93.31 299 ARG A CA 1
ATOM 2323 C C . ARG A 1 299 ? -15.450 3.992 19.128 1.00 93.31 299 ARG A C 1
ATOM 2325 O O . ARG A 1 299 ? -15.140 4.706 20.081 1.00 93.31 299 ARG A O 1
ATOM 2332 N N . ILE A 1 300 ? -14.676 3.010 18.680 1.00 96.56 300 ILE A N 1
ATOM 2333 C CA . ILE A 1 300 ? -13.378 2.657 19.263 1.00 96.56 300 ILE A CA 1
ATOM 2334 C C . ILE A 1 300 ? -12.284 2.845 18.212 1.00 96.56 300 ILE A C 1
ATOM 2336 O O . ILE A 1 300 ? -12.458 2.447 17.064 1.00 96.56 300 ILE A O 1
ATOM 2340 N N . LEU A 1 301 ? -11.160 3.439 18.608 1.00 97.75 301 LEU A N 1
ATOM 2341 C CA . LEU A 1 301 ? -9.917 3.419 17.837 1.00 97.75 301 LEU A CA 1
ATOM 2342 C C . LEU A 1 301 ? -8.974 2.376 18.440 1.00 97.75 301 LEU A C 1
ATOM 2344 O O . LEU A 1 301 ? -8.727 2.423 19.642 1.00 97.75 301 LEU A O 1
ATOM 2348 N N . ILE A 1 302 ? -8.413 1.490 17.621 1.00 98.31 302 ILE A N 1
ATOM 2349 C CA . ILE A 1 302 ? -7.222 0.703 17.946 1.00 98.31 302 ILE A CA 1
ATOM 2350 C C . ILE A 1 302 ? -6.070 1.237 17.096 1.00 98.31 302 ILE A C 1
ATOM 2352 O O . ILE A 1 302 ? -6.172 1.284 15.868 1.00 98.31 302 ILE A O 1
ATOM 2356 N N . PHE A 1 303 ? -4.982 1.649 17.739 1.00 97.25 303 PHE A N 1
ATOM 2357 C CA . PHE A 1 303 ? -3.858 2.272 17.048 1.00 97.25 303 PHE A CA 1
ATOM 2358 C C . PHE A 1 303 ? -2.514 1.742 17.540 1.00 97.25 303 PHE A C 1
ATOM 2360 O O . PHE A 1 303 ? -2.317 1.503 18.732 1.00 97.25 303 PHE A O 1
ATOM 2367 N N . ASN A 1 304 ? -1.575 1.615 16.608 1.00 94.06 304 ASN A N 1
ATOM 2368 C CA . ASN A 1 304 ? -0.156 1.445 16.890 1.00 94.06 304 ASN A CA 1
ATOM 2369 C C . ASN A 1 304 ? 0.670 2.042 15.744 1.00 94.06 304 ASN A C 1
ATOM 2371 O O . ASN A 1 304 ? 0.206 2.055 14.610 1.00 94.06 304 ASN A O 1
ATOM 2375 N N . CYS A 1 305 ? 1.908 2.462 15.995 1.00 87.56 305 CYS A N 1
ATOM 2376 C CA . CYS A 1 305 ? 2.871 2.797 14.944 1.00 87.56 305 CYS A CA 1
ATOM 2377 C C . CYS A 1 305 ? 4.248 2.199 15.260 1.00 87.56 305 CYS A C 1
ATOM 2379 O O . CYS A 1 305 ? 4.547 1.886 16.410 1.00 87.56 305 CYS A O 1
ATOM 2381 N N . THR A 1 306 ? 5.090 2.014 14.240 1.00 75.19 306 THR A N 1
ATOM 2382 C CA . THR A 1 306 ? 6.436 1.454 14.435 1.00 75.19 306 THR A CA 1
ATOM 2383 C C . THR A 1 306 ? 7.421 2.484 14.994 1.00 75.19 306 THR A C 1
ATOM 2385 O O . THR A 1 306 ? 7.199 3.698 14.927 1.00 75.19 306 THR A O 1
ATOM 2388 N N . PHE A 1 307 ? 8.520 1.984 15.564 1.00 68.44 307 PHE A N 1
ATOM 2389 C CA . PHE A 1 307 ? 9.571 2.795 16.172 1.00 68.44 307 PHE A CA 1
ATOM 2390 C C . PHE A 1 307 ? 10.176 3.805 15.180 1.00 68.44 307 PHE A C 1
ATOM 2392 O O . PHE A 1 307 ? 10.342 3.526 13.994 1.00 68.44 307 PHE A O 1
ATOM 2399 N N . GLY A 1 308 ? 10.525 4.997 15.672 1.00 67.25 308 GLY A N 1
ATOM 2400 C CA . GLY A 1 308 ? 11.122 6.069 14.865 1.00 67.25 308 GLY A CA 1
ATOM 2401 C C . GLY A 1 308 ? 10.119 6.934 14.090 1.00 67.25 308 GLY A C 1
ATOM 2402 O O . GLY A 1 308 ? 10.520 7.913 13.459 1.00 67.25 308 GLY A O 1
ATOM 2403 N N . ARG A 1 309 ? 8.816 6.629 14.152 1.00 76.12 309 ARG A N 1
ATOM 2404 C CA . ARG A 1 309 ? 7.753 7.517 13.660 1.00 76.12 309 ARG A CA 1
ATOM 2405 C C . ARG A 1 309 ? 7.368 8.537 14.730 1.00 76.12 309 ARG A C 1
ATOM 2407 O O . ARG A 1 309 ? 7.368 8.244 15.920 1.00 76.12 309 ARG A O 1
ATOM 2414 N N . LYS A 1 310 ? 6.963 9.731 14.301 1.00 85.94 310 LYS A N 1
ATOM 2415 C CA . LYS A 1 310 ? 6.389 10.742 15.194 1.00 85.94 310 LYS A CA 1
ATOM 2416 C C . LYS A 1 310 ? 4.905 10.442 15.402 1.00 85.94 310 LYS A C 1
ATOM 2418 O O . LYS A 1 310 ? 4.080 10.823 14.576 1.00 85.94 310 LYS A O 1
ATOM 2423 N N . ALA A 1 311 ? 4.576 9.749 16.493 1.00 89.50 311 ALA A N 1
ATOM 2424 C CA . ALA A 1 311 ? 3.205 9.342 16.815 1.00 89.50 311 ALA A CA 1
ATOM 2425 C C . ALA A 1 311 ? 2.209 10.511 16.759 1.00 89.50 311 ALA A C 1
ATOM 2427 O O . ALA A 1 311 ? 1.120 10.373 16.207 1.00 89.50 311 ALA A O 1
ATOM 2428 N N . ARG A 1 312 ? 2.610 11.682 17.268 1.00 91.94 312 ARG A N 1
ATOM 2429 C CA . ARG A 1 312 ? 1.796 12.900 17.234 1.00 91.94 312 ARG A CA 1
ATOM 2430 C C . ARG A 1 312 ? 1.400 13.299 15.811 1.00 91.94 312 ARG A C 1
ATOM 2432 O O . ARG A 1 312 ? 0.213 13.445 15.552 1.00 91.94 312 ARG A O 1
ATOM 2439 N N . ASP A 1 313 ? 2.361 13.412 14.898 1.00 92.94 313 ASP A N 1
ATOM 2440 C CA . ASP A 1 313 ? 2.115 13.826 13.509 1.00 92.94 313 ASP A CA 1
ATOM 2441 C C . ASP A 1 313 ? 1.164 12.847 12.794 1.00 92.94 313 ASP A C 1
ATOM 2443 O O . ASP A 1 313 ? 0.275 13.254 12.047 1.00 92.94 313 ASP A O 1
ATOM 2447 N N . LEU A 1 314 ? 1.319 11.543 13.057 1.00 94.12 314 LEU A N 1
ATOM 2448 C CA . LEU A 1 314 ? 0.440 10.496 12.527 1.00 94.12 314 LEU A CA 1
ATOM 2449 C C . LEU A 1 314 ? -1.003 10.647 13.041 1.00 94.12 314 LEU A C 1
ATOM 2451 O O . LEU A 1 314 ? -1.951 10.646 12.254 1.00 94.12 314 LEU A O 1
ATOM 2455 N N . LEU A 1 315 ? -1.174 10.809 14.355 1.00 94.19 315 LEU A N 1
ATOM 2456 C CA . LEU A 1 315 ? -2.484 10.995 14.985 1.00 94.19 315 LEU A CA 1
ATOM 2457 C C . LEU A 1 315 ? -3.157 12.310 14.562 1.00 94.19 315 LEU A C 1
ATOM 2459 O O . LEU A 1 315 ? -4.370 12.342 14.350 1.00 94.19 315 LEU A O 1
ATOM 2463 N N . GLU A 1 316 ? -2.386 13.387 14.397 1.00 92.62 316 GLU A N 1
ATOM 2464 C CA . GLU A 1 316 ? -2.872 14.661 13.861 1.00 92.62 316 GLU A CA 1
ATOM 2465 C C . GLU A 1 316 ? -3.351 14.502 12.410 1.00 92.62 316 GLU A C 1
ATOM 2467 O O . GLU A 1 316 ? -4.435 14.988 12.078 1.00 92.62 316 GLU A O 1
ATOM 2472 N N . GLY A 1 317 ? -2.621 13.749 11.577 1.00 93.31 317 GLY A N 1
ATOM 2473 C CA . GLY A 1 317 ? -3.061 13.367 10.232 1.00 93.31 317 GLY A CA 1
ATOM 2474 C C . GLY A 1 317 ? -4.406 12.634 10.238 1.00 93.31 317 GLY A C 1
ATOM 2475 O O . GLY A 1 317 ? -5.308 13.002 9.488 1.00 93.31 317 GLY A O 1
ATOM 2476 N N . LEU A 1 318 ? -4.584 11.665 11.145 1.00 94.19 318 LEU A N 1
ATOM 2477 C CA . LEU A 1 318 ? -5.838 10.916 11.300 1.00 94.19 318 LEU A CA 1
ATOM 2478 C C . LEU A 1 318 ? -7.020 11.803 11.726 1.00 94.19 318 LEU A C 1
ATOM 2480 O O . LEU A 1 318 ? -8.132 11.632 11.228 1.00 94.19 318 LEU A O 1
ATOM 2484 N N . ILE A 1 319 ? -6.803 12.733 12.661 1.00 90.94 319 ILE A N 1
ATOM 2485 C CA . ILE A 1 319 ? -7.872 13.561 13.246 1.00 90.94 319 ILE A CA 1
ATOM 2486 C C . ILE A 1 319 ? -8.224 14.766 12.373 1.00 90.94 319 ILE A C 1
ATOM 2488 O O . ILE A 1 319 ? -9.367 15.228 12.407 1.00 90.94 319 ILE A O 1
ATOM 2492 N N . LYS A 1 320 ? -7.287 15.274 11.568 1.00 90.38 320 LYS A N 1
ATOM 2493 C CA . LYS A 1 320 ? -7.487 16.465 10.733 1.00 90.38 320 LYS A CA 1
ATOM 2494 C C . LYS A 1 320 ? -8.784 16.412 9.898 1.00 90.38 320 LYS A C 1
ATOM 2496 O O . LYS A 1 320 ? -9.563 17.360 10.013 1.00 90.38 320 LYS A O 1
ATOM 2501 N N . PRO A 1 321 ? -9.103 15.336 9.152 1.00 90.00 321 PRO A N 1
ATOM 2502 C CA . PRO A 1 321 ? -10.382 15.219 8.444 1.00 90.00 321 PRO A CA 1
ATOM 2503 C C . PRO A 1 321 ? -11.604 15.177 9.364 1.00 90.00 321 PRO A C 1
ATOM 2505 O O . PRO A 1 321 ? -12.659 15.690 9.010 1.00 90.00 321 PRO A O 1
ATOM 2508 N N . LEU A 1 322 ? -11.465 14.573 10.547 1.00 86.25 322 LEU A N 1
ATOM 2509 C CA . LEU A 1 322 ? -12.565 14.381 11.494 1.00 86.25 322 LEU A CA 1
ATOM 2510 C C . LEU A 1 322 ? -12.976 15.707 12.140 1.00 86.25 322 LEU A C 1
ATOM 2512 O O . LEU A 1 322 ? -14.156 15.937 12.380 1.00 86.25 322 LEU A O 1
ATOM 2516 N N . SER A 1 323 ? -12.014 16.610 12.356 1.00 77.00 323 SER A N 1
ATOM 2517 C CA . SER A 1 323 ? -12.239 17.928 12.968 1.00 77.00 323 SER A CA 1
ATOM 2518 C C . SER A 1 323 ? -13.202 18.843 12.199 1.00 77.00 323 SER A C 1
ATOM 2520 O O . SER A 1 323 ? -13.713 19.808 12.765 1.00 77.00 323 SER A O 1
ATOM 2522 N N . GLN A 1 324 ? -13.482 18.532 10.930 1.00 70.81 324 GLN A N 1
ATOM 2523 C CA . GLN A 1 324 ? -14.454 19.256 10.110 1.00 70.81 324 GLN A CA 1
ATOM 2524 C C . GLN A 1 324 ? -15.907 18.947 10.510 1.00 70.81 324 GLN A C 1
ATOM 2526 O O . GLN A 1 324 ? -16.801 19.734 10.200 1.00 70.81 324 GLN A O 1
ATOM 2531 N N . ASN A 1 325 ? -16.149 17.852 11.241 1.00 65.00 325 ASN A N 1
ATOM 2532 C CA . ASN A 1 325 ? -17.458 17.522 11.794 1.00 65.00 325 ASN A CA 1
ATOM 2533 C C . ASN A 1 325 ? -17.647 18.180 13.175 1.00 65.00 325 ASN A C 1
ATOM 2535 O O . ASN A 1 325 ? -17.023 17.809 14.165 1.00 65.00 325 ASN A O 1
ATOM 2539 N N . LEU A 1 326 ? -18.533 19.183 13.233 1.00 53.81 326 LEU A N 1
ATOM 2540 C CA . LEU A 1 326 ? -18.746 20.067 14.393 1.00 53.81 326 LEU A CA 1
ATOM 2541 C C . LEU A 1 326 ? -19.613 19.455 15.515 1.00 53.81 326 L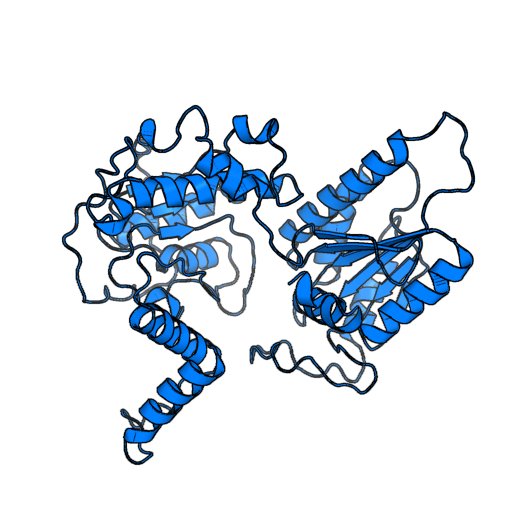EU A C 1
ATOM 2543 O O . LEU A 1 326 ? -19.886 20.129 16.510 1.00 53.81 326 LEU A O 1
ATOM 2547 N N . TYR A 1 327 ? -20.058 18.200 15.381 1.00 50.38 327 TYR A N 1
ATOM 2548 C CA . TYR A 1 327 ? -21.003 17.570 16.307 1.00 50.38 327 TYR A CA 1
ATOM 2549 C C . TYR A 1 327 ? -20.463 16.247 16.876 1.00 50.38 327 TYR A C 1
ATOM 2551 O O . TYR A 1 327 ? -20.480 15.216 16.210 1.00 50.38 327 TYR A O 1
ATOM 2559 N N . GLY A 1 328 ? -20.048 16.276 18.148 1.00 57.66 328 GLY A N 1
ATOM 2560 C CA . GLY A 1 328 ? -19.660 15.096 18.934 1.00 57.66 328 GLY A CA 1
ATOM 2561 C C . GLY A 1 328 ? -18.192 14.675 18.785 1.00 57.66 328 GLY A C 1
ATOM 2562 O O . GLY A 1 328 ? -17.561 14.902 17.760 1.00 57.66 328 GLY A O 1
ATOM 2563 N N . GLY A 1 329 ? -17.625 14.064 19.833 1.00 68.94 329 GLY A N 1
ATOM 2564 C CA . GLY A 1 329 ? -16.257 13.524 19.794 1.00 68.94 329 GLY A CA 1
ATOM 2565 C C . GLY A 1 329 ? -16.096 12.420 18.739 1.00 68.94 329 GLY A C 1
ATOM 2566 O O . GLY A 1 329 ? -17.081 11.802 18.342 1.00 68.94 329 GLY A O 1
ATOM 2567 N N . PHE A 1 330 ? -14.867 12.162 18.282 1.00 80.38 330 PHE A N 1
ATOM 2568 C CA . PHE A 1 330 ? -14.592 11.237 17.164 1.00 80.38 330 PHE A CA 1
ATOM 2569 C C . PHE A 1 330 ? -14.613 9.757 17.564 1.00 80.38 330 PHE A C 1
ATOM 2571 O O . PHE A 1 330 ? -15.067 8.903 16.803 1.00 80.38 330 PHE A O 1
ATOM 2578 N N . PHE A 1 331 ? -14.135 9.474 18.775 1.00 91.06 331 PHE A N 1
ATOM 2579 C CA . PHE A 1 331 ? -14.056 8.146 19.370 1.00 91.06 331 PHE A CA 1
ATOM 2580 C C . PHE A 1 331 ? -14.470 8.229 20.837 1.00 91.06 331 PHE A C 1
ATOM 2582 O O . PHE A 1 331 ? -14.109 9.177 21.536 1.00 91.06 331 PHE A O 1
ATOM 2589 N N . ASP A 1 332 ? -15.188 7.218 21.313 1.00 91.50 332 ASP A N 1
ATOM 2590 C CA . ASP A 1 332 ? -15.590 7.091 22.715 1.00 91.50 332 ASP A CA 1
ATOM 2591 C C . ASP A 1 332 ? -14.488 6.418 23.552 1.00 91.50 332 ASP A C 1
ATOM 2593 O O . ASP A 1 332 ? -14.409 6.606 24.770 1.00 91.50 332 ASP A O 1
ATOM 2597 N N . GLN A 1 333 ? -13.625 5.632 22.901 1.00 94.31 333 GLN A N 1
ATOM 2598 C CA . GLN A 1 333 ? -12.470 4.969 23.502 1.00 94.31 333 GLN A CA 1
ATOM 2599 C C . GLN A 1 333 ? -11.326 4.841 22.498 1.00 94.31 333 GLN A C 1
ATOM 2601 O O . GLN A 1 333 ? -11.554 4.590 21.315 1.00 94.31 333 GLN A O 1
ATOM 2606 N N . VAL A 1 334 ? -10.100 4.960 22.997 1.00 97.00 334 VAL A N 1
ATOM 2607 C CA . VAL A 1 334 ? -8.877 4.677 22.245 1.00 97.00 334 VAL A CA 1
ATOM 2608 C C . VAL A 1 334 ? -8.101 3.579 22.953 1.00 97.00 334 VAL A C 1
ATOM 2610 O O . VAL A 1 334 ? -7.894 3.640 24.162 1.00 97.00 334 VAL A O 1
ATOM 2613 N N . ILE A 1 335 ? -7.703 2.566 22.198 1.00 97.75 335 ILE A N 1
ATOM 2614 C CA . ILE A 1 335 ? -6.887 1.444 22.642 1.00 97.75 335 ILE A CA 1
ATOM 2615 C C . ILE A 1 335 ? -5.564 1.532 21.886 1.00 97.75 335 ILE A C 1
ATOM 2617 O O . ILE A 1 335 ? -5.522 1.417 20.663 1.00 97.75 335 ILE A O 1
ATOM 2621 N N . ILE A 1 336 ? -4.482 1.751 22.617 1.00 96.50 336 ILE A N 1
ATOM 2622 C CA . ILE A 1 336 ? -3.127 1.705 22.086 1.00 96.50 336 ILE A CA 1
ATOM 2623 C C . ILE A 1 336 ? -2.561 0.320 22.377 1.00 96.50 336 ILE A C 1
ATOM 2625 O O . ILE A 1 336 ? -2.667 -0.168 23.501 1.00 96.50 336 ILE A O 1
ATOM 2629 N N . THR A 1 337 ? -2.002 -0.333 21.364 1.00 93.25 337 THR A N 1
ATOM 2630 C CA . THR A 1 337 ? -1.470 -1.698 21.486 1.00 93.25 337 THR A CA 1
ATOM 2631 C C . THR A 1 337 ? -0.110 -1.835 20.810 1.00 93.25 337 THR A C 1
ATOM 2633 O O . THR A 1 337 ? 0.356 -0.903 20.159 1.00 93.25 337 THR A O 1
ATOM 2636 N N . SER A 1 338 ? 0.538 -2.987 20.964 1.00 88.75 338 SER A N 1
ATOM 2637 C CA . SER A 1 338 ? 1.745 -3.353 20.222 1.00 88.75 338 SER A CA 1
ATOM 2638 C C . SER A 1 338 ? 1.404 -4.195 18.981 1.00 88.75 338 SER A C 1
ATOM 2640 O O . SER A 1 338 ? 0.268 -4.626 18.791 1.00 88.75 338 SER A O 1
ATOM 2642 N N . ASN A 1 339 ? 2.398 -4.485 18.133 1.00 83.12 339 ASN A N 1
ATOM 2643 C CA . ASN A 1 339 ? 2.236 -5.434 17.019 1.00 83.12 339 ASN A CA 1
ATOM 2644 C C . ASN A 1 339 ? 2.333 -6.909 17.464 1.00 83.12 339 ASN A C 1
ATOM 2646 O O . ASN A 1 339 ? 2.362 -7.803 16.619 1.00 83.12 339 ASN A O 1
ATOM 2650 N N . THR A 1 340 ? 2.409 -7.174 18.773 1.00 84.25 340 THR A N 1
ATOM 2651 C CA . THR A 1 340 ? 2.406 -8.531 19.330 1.00 84.25 340 THR A CA 1
ATOM 2652 C C . THR A 1 340 ? 1.029 -9.150 19.140 1.00 84.25 340 THR A C 1
ATOM 2654 O O . THR A 1 340 ? 0.042 -8.649 19.678 1.00 84.25 340 THR A O 1
ATOM 2657 N N . THR A 1 341 ? 0.959 -10.231 18.361 1.00 81.44 341 THR A N 1
ATOM 2658 C CA . THR A 1 341 ? -0.311 -10.864 17.982 1.00 81.44 341 THR A CA 1
ATOM 2659 C C . THR A 1 341 ? -1.024 -11.444 19.205 1.00 81.44 341 THR A C 1
ATOM 2661 O O . THR A 1 341 ? -2.131 -11.013 19.529 1.00 81.44 341 THR A O 1
ATOM 2664 N N . TYR A 1 342 ? -0.358 -12.352 19.920 1.00 79.75 342 TYR A N 1
ATOM 2665 C CA . TYR A 1 342 ? -0.939 -13.113 21.027 1.00 79.75 342 TYR A CA 1
ATOM 2666 C C . TYR A 1 342 ? -0.441 -12.636 22.393 1.00 79.75 342 TYR A C 1
ATOM 2668 O O . TYR A 1 342 ? 0.673 -12.130 22.537 1.00 79.75 342 TYR A O 1
ATOM 2676 N N . SER A 1 343 ? -1.268 -12.809 23.424 1.00 70.19 343 SER A N 1
ATOM 2677 C CA . SER A 1 343 ? -0.948 -12.435 24.810 1.00 70.19 343 SER A CA 1
ATOM 2678 C C . SER A 1 343 ? 0.223 -13.218 25.422 1.00 70.19 343 SER A C 1
ATOM 2680 O O . SER A 1 343 ? 0.836 -12.743 26.377 1.00 70.19 343 SER A O 1
ATOM 2682 N N . ASP A 1 344 ? 0.589 -14.369 24.850 1.00 69.19 344 ASP A N 1
ATOM 2683 C CA . ASP A 1 344 ? 1.770 -15.151 25.238 1.00 69.19 344 ASP A CA 1
ATOM 2684 C C . ASP A 1 344 ? 3.091 -14.623 24.637 1.00 69.19 344 ASP A C 1
ATOM 2686 O O . ASP A 1 344 ? 4.151 -15.219 24.838 1.00 69.19 344 ASP A O 1
ATOM 2690 N N . GLY A 1 345 ? 3.039 -13.504 23.906 1.00 58.88 345 GLY A N 1
ATOM 2691 C CA . GLY A 1 345 ? 4.195 -12.876 23.271 1.00 58.88 345 GLY A CA 1
ATOM 2692 C C . GLY A 1 345 ? 4.540 -13.434 21.888 1.00 58.88 345 GLY A C 1
ATOM 2693 O O . GLY A 1 345 ? 5.526 -12.996 21.291 1.00 58.88 345 GLY A O 1
ATOM 2694 N N . LYS A 1 346 ? 3.769 -14.395 21.356 1.00 60.53 346 LYS A N 1
ATOM 2695 C CA . LYS A 1 346 ? 3.994 -14.929 20.008 1.00 60.53 346 LYS A CA 1
ATOM 2696 C C . LYS A 1 346 ? 3.446 -13.999 18.926 1.00 60.53 346 LYS A C 1
ATOM 2698 O O . LYS A 1 346 ? 2.434 -13.315 19.082 1.00 60.53 346 LYS A O 1
ATOM 2703 N N . PHE A 1 347 ? 4.128 -14.036 17.786 1.00 59.19 347 PHE A N 1
ATOM 2704 C CA . PHE A 1 347 ? 3.752 -13.362 16.546 1.00 59.19 347 PHE A CA 1
ATOM 2705 C C . PHE A 1 347 ? 3.369 -14.407 15.498 1.00 59.19 347 PHE A C 1
ATOM 2707 O O . PHE A 1 347 ? 3.885 -15.529 15.532 1.00 59.19 347 PHE A O 1
ATOM 2714 N N . LYS A 1 348 ? 2.548 -14.022 14.516 1.00 60.78 348 LYS A N 1
ATOM 2715 C CA . LYS A 1 348 ? 2.365 -14.816 13.293 1.00 60.78 348 LYS A CA 1
ATOM 2716 C C . LYS A 1 348 ? 3.722 -15.051 12.611 1.00 60.78 348 LYS A C 1
ATOM 2718 O O . LYS A 1 348 ? 4.480 -14.102 12.396 1.00 60.78 348 LYS A O 1
ATOM 2723 N N . SER A 1 349 ? 4.025 -16.306 12.267 1.00 45.56 349 SER A N 1
ATOM 2724 C CA . SER A 1 349 ? 5.322 -16.738 11.710 1.00 45.56 349 SER A CA 1
ATOM 2725 C C . SER A 1 349 ? 5.738 -15.977 10.448 1.00 45.56 349 SER A C 1
ATOM 2727 O O . SER A 1 349 ? 6.931 -15.766 10.223 1.00 45.56 349 SER A O 1
ATOM 2729 N N . ASP A 1 350 ? 4.757 -15.524 9.666 1.00 52.69 350 ASP A N 1
ATOM 2730 C CA . ASP A 1 350 ? 4.954 -14.996 8.313 1.00 52.69 350 ASP A CA 1
ATOM 2731 C C . ASP A 1 350 ? 5.209 -13.478 8.275 1.00 52.69 350 ASP A C 1
ATOM 2733 O O . ASP A 1 350 ? 5.599 -12.941 7.242 1.00 52.69 350 ASP A O 1
ATOM 2737 N N . LEU A 1 351 ? 5.055 -12.770 9.403 1.00 46.38 351 LEU A N 1
ATOM 2738 C CA . LEU A 1 351 ? 5.235 -11.310 9.492 1.00 46.38 351 LEU A CA 1
ATOM 2739 C C . LEU A 1 351 ? 6.697 -10.872 9.698 1.00 46.38 351 LEU A C 1
ATOM 2741 O O . LEU A 1 351 ? 6.969 -9.695 9.940 1.00 46.38 351 LEU A O 1
ATOM 2745 N N . ARG A 1 352 ? 7.660 -11.796 9.583 1.00 41.53 352 ARG A N 1
ATOM 2746 C CA . ARG A 1 352 ? 9.092 -11.483 9.647 1.00 41.53 352 ARG A CA 1
ATOM 2747 C C . ARG A 1 352 ? 9.593 -10.903 8.323 1.00 41.53 352 ARG A C 1
ATOM 2749 O O . ARG A 1 352 ? 10.237 -11.590 7.538 1.00 41.53 352 ARG A O 1
ATOM 2756 N N . SER A 1 353 ? 9.432 -9.601 8.120 1.00 41.34 353 SER A N 1
ATOM 2757 C CA . SER A 1 353 ? 10.528 -8.848 7.508 1.00 41.34 353 SER A CA 1
ATOM 2758 C C . SER A 1 353 ? 11.531 -8.563 8.619 1.00 41.34 353 SER A C 1
ATOM 2760 O O . SER A 1 353 ? 11.165 -7.964 9.626 1.00 41.34 353 SER A O 1
ATOM 2762 N N . VAL A 1 354 ? 12.787 -8.987 8.465 1.00 39.66 354 VAL A N 1
ATOM 2763 C CA . VAL A 1 354 ? 13.898 -8.516 9.308 1.00 39.66 354 VAL A CA 1
ATOM 2764 C C . VAL A 1 354 ? 14.144 -7.040 8.967 1.00 39.66 354 VAL A C 1
ATOM 2766 O O . VAL A 1 354 ? 15.103 -6.684 8.292 1.00 39.66 354 VAL A O 1
ATOM 2769 N N . ALA A 1 355 ? 13.201 -6.190 9.350 1.00 34.59 355 ALA A N 1
ATOM 2770 C CA . ALA A 1 355 ? 13.359 -4.760 9.478 1.00 34.59 355 ALA A CA 1
ATOM 2771 C C . ALA A 1 355 ? 13.535 -4.482 10.973 1.00 34.59 355 ALA A C 1
ATOM 2773 O O . ALA A 1 355 ? 13.067 -5.244 11.818 1.00 34.59 355 ALA A O 1
ATOM 2774 N N . GLN A 1 356 ? 14.210 -3.393 11.316 1.00 40.34 356 GLN A N 1
ATOM 2775 C CA . GLN A 1 356 ? 14.444 -2.951 12.698 1.00 40.34 356 GLN A CA 1
ATOM 2776 C C . GLN A 1 356 ? 13.152 -2.747 13.532 1.00 40.34 356 GLN A C 1
ATOM 2778 O O . GLN A 1 356 ? 13.238 -2.469 14.725 1.00 40.34 356 GLN A O 1
ATOM 2783 N N . ASP A 1 357 ? 11.973 -2.931 12.928 1.00 42.19 357 ASP A N 1
ATOM 2784 C CA . ASP A 1 357 ? 10.624 -2.791 13.487 1.00 42.19 357 ASP A CA 1
ATOM 2785 C C . ASP A 1 357 ? 10.214 -3.872 14.510 1.00 42.19 357 ASP A C 1
ATOM 2787 O O . ASP A 1 357 ? 9.154 -3.758 15.123 1.00 42.19 357 ASP A O 1
ATOM 2791 N N . THR A 1 358 ? 11.030 -4.912 14.724 1.00 41.69 358 THR A N 1
ATOM 2792 C CA . THR A 1 358 ? 10.810 -5.957 15.750 1.00 41.69 358 THR A CA 1
ATOM 2793 C C . THR A 1 358 ? 11.719 -5.826 16.970 1.00 41.69 358 THR A C 1
ATOM 2795 O O . THR A 1 358 ? 11.886 -6.799 17.709 1.00 41.69 358 THR A O 1
ATOM 2798 N N . LEU A 1 359 ? 12.352 -4.670 17.198 1.00 46.34 359 LEU A N 1
ATOM 2799 C CA . LEU A 1 359 ? 12.956 -4.429 18.507 1.00 46.34 359 LEU A CA 1
ATOM 2800 C C . LEU A 1 359 ? 11.837 -4.543 19.543 1.00 46.34 359 LEU A C 1
ATOM 2802 O O . LEU A 1 359 ? 10.867 -3.790 19.502 1.00 46.34 359 LEU A O 1
ATOM 2806 N N . SER A 1 360 ? 11.950 -5.540 20.424 1.00 48.06 360 SER A N 1
ATOM 2807 C CA . SER A 1 360 ? 11.090 -5.662 21.592 1.00 48.06 360 SER A CA 1
ATOM 2808 C C . SER A 1 360 ? 11.054 -4.300 22.276 1.00 48.06 360 SER A C 1
ATOM 2810 O O . SER A 1 360 ? 12.118 -3.766 22.595 1.00 48.06 360 SER A O 1
ATOM 2812 N N . ASP A 1 361 ? 9.860 -3.757 22.483 1.00 55.12 361 ASP A N 1
ATOM 2813 C CA . ASP A 1 361 ? 9.615 -2.641 23.392 1.00 55.12 361 ASP A CA 1
ATOM 2814 C C . ASP A 1 361 ? 9.150 -3.235 24.730 1.00 55.12 361 ASP A C 1
ATOM 2816 O O . ASP A 1 361 ? 7.951 -3.252 25.015 1.00 55.12 361 ASP A O 1
ATOM 2820 N N . PRO A 1 362 ? 10.060 -3.840 25.524 1.00 53.44 362 PRO A N 1
ATOM 2821 C CA . PRO A 1 362 ? 9.688 -4.564 26.738 1.00 53.44 362 PRO A CA 1
ATOM 2822 C C . PRO A 1 362 ? 9.011 -3.661 27.777 1.00 53.44 362 PRO A C 1
ATOM 2824 O O . PRO A 1 362 ? 8.304 -4.168 28.643 1.00 53.44 362 PRO A O 1
ATOM 2827 N N . ASP A 1 363 ? 9.201 -2.344 27.664 1.00 56.69 363 ASP A N 1
ATOM 2828 C CA . ASP A 1 363 ? 8.686 -1.334 28.586 1.00 56.69 363 ASP A CA 1
ATOM 2829 C C . ASP A 1 363 ? 7.413 -0.634 28.068 1.00 56.69 363 ASP A C 1
ATOM 2831 O O . ASP A 1 363 ? 6.888 0.234 28.764 1.00 56.69 363 ASP A O 1
ATOM 2835 N N . GLN A 1 364 ? 6.925 -0.965 26.863 1.00 70.06 364 GLN A N 1
ATOM 2836 C CA . GLN A 1 364 ? 5.810 -0.269 26.195 1.00 70.06 364 GLN A CA 1
ATOM 2837 C C . GLN A 1 364 ? 6.037 1.239 26.023 1.00 70.06 364 GLN A C 1
ATOM 2839 O O . GLN A 1 364 ? 5.093 2.025 25.989 1.00 70.06 364 GLN A O 1
ATOM 2844 N N . ARG A 1 365 ? 7.288 1.693 25.932 1.00 81.06 365 ARG A N 1
ATOM 2845 C CA . ARG A 1 365 ? 7.591 3.129 25.839 1.00 81.06 365 ARG A CA 1
ATOM 2846 C C . ARG A 1 365 ? 6.896 3.769 24.645 1.00 81.06 365 ARG A C 1
ATOM 2848 O O . ARG A 1 365 ? 6.341 4.852 24.780 1.00 81.06 365 ARG A O 1
ATOM 2855 N N . ILE A 1 366 ? 6.857 3.072 23.512 1.00 83.62 366 ILE A N 1
ATOM 2856 C CA . ILE A 1 366 ? 6.210 3.542 22.287 1.00 83.62 366 ILE A CA 1
ATOM 2857 C C . ILE A 1 366 ? 4.703 3.677 22.506 1.00 83.62 366 ILE A C 1
ATOM 2859 O O . ILE A 1 366 ? 4.116 4.695 22.147 1.00 83.62 366 ILE A O 1
ATOM 2863 N N . GLN A 1 367 ? 4.056 2.672 23.104 1.00 90.50 367 GLN A N 1
ATOM 2864 C CA . GLN A 1 367 ? 2.614 2.733 23.357 1.00 90.50 367 GLN A CA 1
ATOM 2865 C C . GLN A 1 367 ? 2.263 3.866 24.332 1.00 90.50 367 GLN A C 1
ATOM 2867 O O . GLN A 1 367 ? 1.243 4.538 24.161 1.00 90.50 367 GLN A O 1
ATOM 2872 N N . GLN A 1 368 ? 3.136 4.138 25.298 1.00 90.12 368 GLN A N 1
ATOM 2873 C CA . GLN A 1 368 ? 2.946 5.184 26.295 1.00 90.12 368 GLN A CA 1
ATOM 2874 C C . GLN A 1 368 ? 3.125 6.558 25.640 1.00 90.12 368 GLN A C 1
ATOM 2876 O O . GLN A 1 368 ? 2.268 7.421 25.808 1.00 90.12 368 GLN A O 1
ATOM 2881 N N . GLU A 1 369 ? 4.144 6.729 24.795 1.00 90.44 369 GLU A N 1
ATOM 2882 C CA . GLU A 1 369 ? 4.339 7.933 23.977 1.00 90.44 369 GLU A CA 1
ATOM 2883 C C . GLU A 1 369 ? 3.145 8.202 23.046 1.00 90.44 369 GLU A C 1
ATOM 2885 O O . GLU A 1 369 ? 2.692 9.342 22.921 1.00 90.44 369 GLU A O 1
ATOM 2890 N N . ILE A 1 370 ? 2.584 7.164 22.415 1.00 93.44 370 ILE A N 1
ATOM 2891 C CA . ILE A 1 370 ? 1.376 7.284 21.585 1.00 93.44 370 ILE A CA 1
ATOM 2892 C C . ILE A 1 370 ? 0.177 7.729 22.441 1.00 93.44 370 ILE A C 1
ATOM 2894 O O . ILE A 1 370 ? -0.572 8.627 22.042 1.00 93.44 370 ILE A O 1
ATOM 2898 N N . ALA A 1 371 ? -0.018 7.123 23.616 1.00 93.62 371 ALA A N 1
ATOM 2899 C CA . ALA A 1 371 ? -1.114 7.459 24.522 1.00 93.62 371 ALA A CA 1
ATOM 2900 C C . ALA A 1 371 ? -1.002 8.897 25.058 1.00 93.62 371 ALA A C 1
ATOM 2902 O O . ALA A 1 371 ? -2.003 9.622 25.115 1.00 93.62 371 ALA A O 1
ATOM 2903 N N . GLU A 1 372 ? 0.207 9.339 25.405 1.00 92.38 372 GLU A N 1
ATOM 2904 C CA . GLU A 1 372 ? 0.507 10.717 25.800 1.00 92.38 372 GLU A CA 1
ATOM 2905 C C . GLU A 1 372 ? 0.247 11.693 24.650 1.00 92.38 372 GLU A C 1
ATOM 2907 O O . GLU A 1 372 ? -0.443 12.701 24.842 1.00 92.38 372 GLU A O 1
ATOM 2912 N N . ALA A 1 373 ? 0.715 11.370 23.439 1.00 92.56 373 ALA A N 1
ATOM 2913 C CA . ALA A 1 373 ? 0.467 12.171 22.248 1.00 92.56 373 ALA A CA 1
ATOM 2914 C C . ALA A 1 373 ? -1.039 12.365 22.021 1.00 92.56 373 ALA A C 1
ATOM 2916 O O . ALA A 1 373 ? -1.487 13.511 21.948 1.00 92.56 373 ALA A O 1
ATOM 2917 N N . TRP A 1 374 ? -1.830 11.284 22.028 1.00 92.94 374 TRP A N 1
ATOM 2918 C CA . TRP A 1 374 ? -3.292 11.346 21.906 1.00 92.94 374 TRP A CA 1
ATOM 2919 C C . TRP A 1 374 ? -3.936 12.203 23.001 1.00 92.94 374 TRP A C 1
ATOM 2921 O O . TRP A 1 374 ? -4.778 13.069 22.739 1.00 92.94 374 TRP A O 1
ATOM 2931 N N . THR A 1 375 ? -3.529 11.983 24.252 1.00 91.38 375 THR A N 1
ATOM 2932 C CA . THR A 1 375 ? -4.091 12.677 25.417 1.00 91.38 375 THR A CA 1
ATOM 2933 C C . THR A 1 375 ? -3.765 14.170 25.398 1.00 91.38 375 THR A C 1
ATOM 2935 O O . THR A 1 375 ? -4.558 14.971 25.897 1.00 91.38 375 THR A O 1
ATOM 2938 N N . SER A 1 376 ? -2.650 14.571 24.785 1.00 89.75 376 SER A N 1
ATOM 2939 C CA . SER A 1 376 ? -2.250 15.976 24.653 1.00 89.75 376 SER A CA 1
ATOM 2940 C C . SER A 1 376 ? -3.021 16.756 23.576 1.00 89.75 376 SER A C 1
ATOM 2942 O O . SER A 1 376 ? -2.983 17.987 23.569 1.00 89.75 376 SER A O 1
ATOM 2944 N N . MET A 1 377 ? -3.723 16.073 22.667 1.00 86.94 377 MET A N 1
ATOM 2945 C CA . MET A 1 377 ? -4.462 16.713 21.575 1.00 86.94 377 MET A CA 1
ATOM 2946 C C . MET A 1 377 ? -5.778 17.347 22.059 1.00 86.94 377 MET A C 1
ATOM 2948 O O . MET A 1 377 ? -6.444 16.854 22.975 1.00 86.94 377 MET A O 1
ATOM 2952 N N . SER A 1 378 ? -6.172 18.461 21.435 1.00 73.38 378 SER A N 1
ATOM 2953 C CA . SER A 1 378 ? -7.469 19.104 21.675 1.00 73.38 378 SER A CA 1
ATOM 2954 C C . SER A 1 378 ? -8.605 18.263 21.078 1.00 73.38 378 SER A C 1
ATOM 2956 O O . SER A 1 378 ? -8.434 17.604 20.057 1.00 73.38 378 SER A O 1
ATOM 2958 N N . ASN A 1 379 ? -9.774 18.260 21.727 1.00 72.38 379 ASN A N 1
ATOM 2959 C CA . ASN A 1 379 ? -10.968 17.503 21.308 1.00 72.38 379 ASN A CA 1
ATOM 2960 C C . ASN A 1 379 ? -10.810 15.965 21.255 1.00 72.38 379 ASN A C 1
ATOM 2962 O O . ASN A 1 379 ? -11.714 15.274 20.782 1.00 72.38 379 ASN A O 1
ATOM 2966 N N . SER A 1 380 ? -9.707 15.410 21.772 1.00 76.75 380 SER A N 1
ATOM 2967 C CA . SER A 1 380 ? -9.526 13.964 21.917 1.00 76.75 380 SER A CA 1
ATOM 2968 C C . SER A 1 380 ? -10.240 13.428 23.163 1.00 76.75 380 SER A C 1
ATOM 2970 O O . SER A 1 380 ? -10.305 14.089 24.206 1.00 76.75 380 SER A O 1
ATOM 2972 N N . THR A 1 381 ? -10.774 12.205 23.074 1.00 84.38 381 THR A N 1
ATOM 2973 C CA . THR A 1 381 ? -11.290 11.507 24.261 1.00 84.38 381 THR A CA 1
ATOM 2974 C C . THR A 1 381 ? -10.153 11.223 25.241 1.00 84.38 381 THR A C 1
ATOM 2976 O O . THR A 1 381 ? -9.053 10.854 24.830 1.00 84.38 381 THR A O 1
ATOM 2979 N N . LYS A 1 382 ? -10.426 11.373 26.542 1.00 83.81 382 LYS A N 1
ATOM 2980 C CA . LYS A 1 382 ? -9.491 11.013 27.624 1.00 83.81 382 LYS A CA 1
ATOM 2981 C C . LYS A 1 382 ? -9.603 9.547 28.044 1.00 83.81 382 LYS A C 1
ATOM 2983 O O . LYS A 1 382 ? -8.827 9.085 28.870 1.00 83.81 382 LYS A O 1
ATOM 2988 N N . ASN A 1 383 ? -10.557 8.812 27.474 1.00 92.50 383 ASN A N 1
ATOM 2989 C CA . ASN A 1 383 ? -10.704 7.379 27.688 1.00 92.50 383 ASN A CA 1
ATOM 2990 C C . ASN A 1 383 ? -9.709 6.616 26.798 1.00 92.50 383 ASN A C 1
ATOM 2992 O O . ASN A 1 383 ? -10.069 6.115 25.729 1.00 92.50 383 ASN A O 1
ATOM 2996 N N . VAL A 1 384 ? -8.451 6.594 27.236 1.00 95.25 384 VAL A N 1
ATOM 2997 C CA . VAL A 1 384 ? -7.334 5.913 26.575 1.00 95.25 384 VAL A CA 1
ATOM 2998 C C . VAL A 1 384 ? -6.926 4.705 27.410 1.00 95.25 384 VAL A C 1
ATOM 3000 O O . VAL A 1 384 ? -6.800 4.799 28.630 1.00 95.25 384 VAL A O 1
ATOM 3003 N N . MET A 1 385 ? -6.716 3.572 26.752 1.00 95.44 385 MET A N 1
ATOM 3004 C CA . MET A 1 385 ? -6.208 2.346 27.352 1.00 95.44 385 MET A CA 1
ATOM 3005 C C . MET A 1 385 ? -4.972 1.892 26.587 1.00 95.44 385 MET A C 1
ATOM 3007 O O . MET A 1 385 ? -4.980 1.911 25.360 1.00 95.44 385 MET A O 1
ATOM 3011 N N . VAL A 1 386 ? -3.945 1.449 27.306 1.00 95.31 386 VAL A N 1
ATOM 3012 C CA . VAL A 1 386 ? -2.805 0.745 26.717 1.00 95.31 386 VAL A CA 1
ATOM 3013 C C . VAL A 1 386 ? -2.931 -0.741 27.037 1.00 95.31 386 VAL A C 1
ATOM 3015 O O . VAL A 1 386 ? -3.203 -1.099 28.184 1.00 95.31 386 VAL A O 1
ATOM 3018 N N . VAL A 1 387 ? -2.761 -1.591 26.026 1.00 93.62 387 VAL A N 1
ATOM 3019 C CA . VAL A 1 387 ? -2.731 -3.055 26.151 1.00 93.62 387 VAL A CA 1
ATOM 3020 C C . VAL A 1 387 ? -1.501 -3.624 25.448 1.00 93.62 387 VAL A C 1
ATOM 3022 O O . VAL A 1 387 ? -0.873 -2.961 24.624 1.00 93.62 387 VAL A O 1
ATOM 3025 N N . ASN A 1 388 ? -1.146 -4.867 25.765 1.00 88.12 388 ASN A N 1
ATOM 3026 C CA . ASN A 1 388 ? 0.168 -5.406 25.411 1.00 88.12 388 ASN A CA 1
ATOM 3027 C C . ASN A 1 388 ? 0.148 -6.180 24.093 1.00 88.12 388 ASN A C 1
ATOM 3029 O O . ASN A 1 388 ? 1.193 -6.350 23.465 1.00 88.12 388 ASN A O 1
ATOM 3033 N N . SER A 1 389 ? -1.023 -6.661 23.681 1.00 90.19 389 SER A N 1
ATOM 3034 C CA . SER A 1 389 ? -1.198 -7.463 22.475 1.00 90.19 389 SER A CA 1
ATOM 3035 C C . SER A 1 389 ? -2.467 -7.095 21.718 1.00 90.19 389 SER A C 1
ATOM 3037 O O . SER A 1 389 ? -3.384 -6.445 22.234 1.00 90.19 389 SER A O 1
ATOM 3039 N N . ILE A 1 390 ? -2.516 -7.531 20.465 1.00 93.81 390 ILE A N 1
ATOM 3040 C CA . ILE A 1 390 ? -3.680 -7.376 19.597 1.00 93.81 390 ILE A CA 1
ATOM 3041 C C . ILE A 1 390 ? -4.860 -8.187 20.149 1.00 93.81 390 ILE A C 1
ATOM 3043 O O . ILE A 1 390 ? -5.976 -7.675 20.203 1.00 93.81 390 ILE A O 1
ATOM 3047 N N . GLU A 1 391 ? -4.606 -9.400 20.646 1.00 94.56 391 GLU A N 1
ATOM 3048 C CA . GLU A 1 391 ? -5.596 -10.233 21.344 1.00 94.56 391 GLU A CA 1
ATOM 3049 C C . GLU A 1 391 ? -6.275 -9.495 22.509 1.00 94.56 391 GLU A C 1
ATOM 3051 O O . GLU A 1 391 ? -7.500 -9.403 22.550 1.00 94.56 391 GLU A O 1
ATOM 3056 N N . GLN A 1 392 ? -5.499 -8.849 23.387 1.00 95.25 392 GLN A N 1
ATOM 3057 C CA . GLN A 1 392 ? -6.061 -8.070 24.497 1.00 95.25 392 GLN A CA 1
ATOM 3058 C C . GLN A 1 392 ? -6.910 -6.882 24.018 1.00 95.25 392 GLN A C 1
ATOM 3060 O O . GLN A 1 392 ? -7.912 -6.540 24.648 1.00 95.25 392 GLN A O 1
ATOM 3065 N N . ALA A 1 393 ? -6.534 -6.248 22.902 1.00 97.00 393 ALA A N 1
ATOM 3066 C CA . ALA A 1 393 ? -7.328 -5.171 22.314 1.00 97.00 393 ALA A CA 1
ATOM 3067 C C . ALA A 1 393 ? -8.685 -5.687 21.799 1.00 97.00 393 ALA A C 1
ATOM 3069 O O . ALA A 1 393 ? -9.712 -5.034 22.002 1.00 97.00 393 ALA A O 1
ATOM 3070 N N . VAL A 1 394 ? -8.704 -6.870 21.177 1.00 96.88 394 VAL A N 1
ATOM 3071 C CA . VAL A 1 394 ? -9.930 -7.537 20.711 1.00 96.88 394 VAL A CA 1
ATOM 3072 C C . VAL A 1 394 ? -10.826 -7.944 21.884 1.00 96.88 394 VAL A C 1
ATOM 3074 O O . VAL A 1 394 ? -12.039 -7.717 21.830 1.00 96.88 394 VAL A O 1
ATOM 3077 N N . ASP A 1 395 ? -10.252 -8.482 22.959 1.00 95.94 395 ASP A N 1
ATOM 3078 C CA . ASP A 1 395 ? -10.994 -8.842 24.171 1.00 95.94 395 ASP A CA 1
ATOM 3079 C C . ASP A 1 395 ? -11.652 -7.620 24.822 1.00 95.94 395 ASP A C 1
ATOM 3081 O O . ASP A 1 395 ? -12.820 -7.663 25.225 1.00 95.94 395 ASP A O 1
ATOM 3085 N N . GLU A 1 396 ? -10.942 -6.491 24.870 1.00 96.69 396 GLU A N 1
ATOM 3086 C CA . GLU A 1 396 ? -11.490 -5.243 25.394 1.00 96.69 396 GLU A CA 1
ATOM 3087 C C . GLU A 1 396 ? -12.640 -4.713 24.522 1.00 96.69 396 GLU A C 1
ATOM 3089 O O . GLU A 1 396 ? -13.662 -4.273 25.060 1.00 96.69 396 GLU A O 1
ATOM 3094 N N . VAL A 1 397 ? -12.534 -4.801 23.190 1.00 97.12 397 VAL A N 1
ATOM 3095 C CA . VAL A 1 397 ? -13.650 -4.484 22.279 1.00 97.12 397 VAL A CA 1
ATOM 3096 C C . VAL A 1 397 ? -14.859 -5.364 22.586 1.00 97.12 397 VAL A C 1
ATOM 3098 O O . VAL A 1 397 ? -15.967 -4.843 22.738 1.00 97.12 397 VAL A O 1
ATOM 3101 N N . ALA A 1 398 ? -14.667 -6.679 22.722 1.00 95.25 398 ALA A N 1
ATOM 3102 C CA . ALA A 1 398 ? -15.752 -7.609 23.021 1.00 95.25 398 ALA A CA 1
ATOM 3103 C C . ALA A 1 398 ? -16.439 -7.252 24.349 1.00 95.25 398 ALA A C 1
ATOM 3105 O O . ALA A 1 398 ? -17.666 -7.137 24.412 1.00 95.25 398 ALA A O 1
ATOM 3106 N N . ARG A 1 399 ? -15.651 -6.972 25.393 1.00 94.75 399 ARG A N 1
ATOM 3107 C CA . ARG A 1 399 ? -16.154 -6.556 26.707 1.00 94.75 399 ARG A CA 1
ATOM 3108 C C . ARG A 1 399 ? -16.942 -5.247 26.646 1.00 94.75 399 ARG A C 1
ATOM 3110 O O . ARG A 1 399 ? -17.969 -5.118 27.310 1.00 94.75 399 ARG A O 1
ATOM 3117 N N . LYS A 1 400 ? -16.486 -4.266 25.863 1.00 92.62 400 LYS A N 1
ATOM 3118 C CA . LYS A 1 400 ? -17.197 -2.989 25.674 1.00 92.62 400 LYS A CA 1
ATOM 3119 C C . LYS A 1 400 ? -18.485 -3.163 24.887 1.00 92.62 400 LYS A C 1
ATOM 3121 O O . LYS A 1 400 ? -19.482 -2.531 25.235 1.00 92.62 400 LYS A O 1
ATOM 3126 N N . ASN A 1 401 ? -18.479 -4.036 23.886 1.00 93.12 401 ASN A N 1
ATOM 3127 C CA . ASN A 1 401 ? -19.652 -4.319 23.076 1.00 93.12 401 ASN A CA 1
ATOM 3128 C C . ASN A 1 401 ? -20.778 -4.971 23.892 1.00 93.12 401 ASN A C 1
ATOM 3130 O O . ASN A 1 401 ? -21.939 -4.635 23.681 1.00 93.12 401 ASN A O 1
ATOM 3134 N N . LEU A 1 402 ? -20.454 -5.807 24.889 1.00 90.69 402 LEU A N 1
ATOM 3135 C CA . LEU A 1 402 ? -21.451 -6.348 25.829 1.00 90.69 402 LEU A CA 1
ATOM 3136 C C . LEU A 1 402 ? -22.235 -5.253 26.577 1.00 90.69 402 LEU A C 1
ATOM 3138 O O . LEU A 1 402 ? -23.351 -5.502 27.022 1.00 90.69 402 LEU A O 1
ATOM 3142 N N . LEU A 1 403 ? -21.667 -4.050 26.718 1.00 85.19 403 LEU A N 1
ATOM 3143 C CA . LEU A 1 403 ? -22.305 -2.920 27.397 1.00 85.19 403 LEU A CA 1
ATOM 3144 C C . LEU A 1 403 ? -23.089 -2.010 26.443 1.00 85.19 403 LEU A C 1
ATOM 3146 O O . LEU A 1 403 ? -24.065 -1.401 26.872 1.00 85.19 403 LEU A O 1
ATOM 3150 N N . SER A 1 404 ? -22.653 -1.858 25.187 1.00 83.56 404 SER A N 1
ATOM 3151 C CA . SER A 1 404 ? -23.294 -0.955 24.216 1.00 83.56 404 SER A CA 1
ATOM 3152 C C . SER A 1 404 ? -24.250 -1.639 23.241 1.00 83.56 404 SER A C 1
ATOM 3154 O O . SER A 1 404 ? -25.073 -0.952 22.648 1.00 83.56 404 SER A O 1
ATOM 3156 N N . GLY A 1 405 ? -24.138 -2.951 23.020 1.00 86.06 405 GLY A N 1
ATOM 3157 C CA . GLY A 1 405 ? -24.938 -3.701 22.040 1.00 86.06 405 GLY A CA 1
ATOM 3158 C C . GLY A 1 405 ? -24.589 -3.430 20.568 1.00 86.06 405 GLY A C 1
ATOM 3159 O O . GLY A 1 405 ? -24.960 -4.216 19.700 1.00 86.06 405 GLY A O 1
ATOM 3160 N N . SER A 1 406 ? -23.858 -2.351 20.275 1.00 92.25 406 SER A N 1
ATOM 3161 C CA . SER A 1 406 ? -23.299 -2.051 18.956 1.00 92.25 406 SER A CA 1
ATOM 3162 C C . SER A 1 406 ? -21.988 -1.270 19.081 1.00 92.25 406 SER A C 1
ATOM 3164 O O . SER A 1 406 ? -21.883 -0.344 19.898 1.00 92.25 406 SER A O 1
ATOM 3166 N N . THR A 1 407 ? -20.981 -1.655 18.292 1.00 95.12 407 THR A N 1
ATOM 3167 C CA . THR A 1 407 ? -19.626 -1.089 18.331 1.00 95.12 407 THR A CA 1
ATOM 3168 C C . THR A 1 407 ? -19.008 -1.017 16.932 1.00 95.12 407 THR A C 1
ATOM 3170 O O . THR A 1 407 ? -18.916 -2.022 16.231 1.00 95.12 407 THR A O 1
ATOM 3173 N N . SER A 1 408 ? -18.512 0.160 16.556 1.00 95.50 408 SER A N 1
ATOM 3174 C CA . SER A 1 408 ? -17.715 0.392 15.349 1.00 95.50 408 SER A CA 1
ATOM 3175 C C . SER A 1 408 ? -16.258 0.626 15.740 1.00 95.50 408 SER A C 1
ATOM 3177 O O . SER A 1 408 ? -15.966 1.527 16.530 1.00 95.50 408 SER A O 1
ATOM 3179 N N . VAL A 1 409 ? -15.340 -0.169 15.194 1.00 97.69 409 VAL A N 1
ATOM 3180 C CA . VAL A 1 409 ? -13.922 -0.148 15.572 1.00 97.69 409 VAL A CA 1
ATOM 3181 C C . VAL A 1 409 ? -13.061 0.215 14.371 1.00 97.69 409 VAL A C 1
ATOM 3183 O O . VAL A 1 409 ? -13.006 -0.553 13.417 1.00 97.69 409 VAL A O 1
ATOM 3186 N N . LEU A 1 410 ? -12.368 1.353 14.421 1.00 98.12 410 LEU A N 1
ATOM 3187 C CA . LEU A 1 410 ? -11.308 1.678 13.468 1.00 98.12 410 LEU A CA 1
ATOM 3188 C C . LEU A 1 410 ? -9.987 1.095 13.970 1.00 98.12 410 LEU A C 1
ATOM 3190 O O . LEU A 1 410 ? -9.590 1.375 15.097 1.00 98.12 410 LEU A O 1
ATOM 3194 N N . VAL A 1 411 ? -9.293 0.331 13.132 1.00 98.38 411 VAL A N 1
ATOM 3195 C CA . VAL A 1 411 ? -7.948 -0.186 13.402 1.00 98.38 411 VAL A CA 1
ATOM 3196 C C . VAL A 1 411 ? -7.002 0.361 12.342 1.00 98.38 411 VAL A C 1
ATOM 3198 O O . VAL A 1 411 ? -7.251 0.175 11.150 1.00 98.38 411 VAL A O 1
ATOM 3201 N N . THR A 1 412 ? -5.951 1.072 12.763 1.00 97.81 412 THR A N 1
ATOM 3202 C CA . THR A 1 412 ? -5.007 1.725 11.840 1.00 97.81 412 THR A CA 1
ATOM 3203 C C . THR A 1 412 ? -3.633 1.992 12.462 1.00 97.81 412 THR A C 1
ATOM 3205 O O . THR A 1 412 ? -3.397 1.694 13.631 1.00 97.81 412 THR A O 1
ATOM 3208 N N . GLY A 1 413 ? -2.704 2.534 11.673 1.00 93.75 413 GLY A N 1
ATOM 3209 C CA . GLY A 1 413 ? -1.363 2.947 12.098 1.00 93.75 413 GLY A CA 1
ATOM 3210 C C . GLY A 1 413 ? -0.248 1.951 11.748 1.00 93.75 413 GLY A C 1
ATOM 3211 O O . GLY A 1 413 ? 0.927 2.325 11.704 1.00 93.75 413 GLY A O 1
ATOM 3212 N N . SER A 1 414 ? -0.587 0.692 11.446 1.00 90.62 414 SER A N 1
ATOM 3213 C CA . SER A 1 414 ? 0.387 -0.328 11.041 1.00 90.62 414 SER A CA 1
ATOM 3214 C C . SER A 1 414 ? -0.250 -1.476 10.256 1.00 90.62 414 SER A C 1
ATOM 3216 O O . SER A 1 414 ? -1.258 -2.034 10.678 1.00 90.62 414 SER A O 1
ATOM 3218 N N . LEU A 1 415 ? 0.382 -1.907 9.158 1.00 88.19 415 LEU A N 1
ATOM 3219 C CA . LEU A 1 415 ? -0.016 -3.133 8.449 1.00 88.19 415 LEU A CA 1
ATOM 3220 C C . LEU A 1 415 ? 0.179 -4.400 9.295 1.00 88.19 415 LEU A C 1
ATOM 3222 O O . LEU A 1 415 ? -0.614 -5.330 9.176 1.00 88.19 415 LEU A O 1
ATOM 3226 N N . HIS A 1 416 ? 1.189 -4.437 10.171 1.00 87.44 416 HIS A N 1
ATOM 3227 C CA . HIS A 1 416 ? 1.409 -5.573 11.074 1.00 87.44 416 HIS A CA 1
ATOM 3228 C C . HIS A 1 416 ? 0.283 -5.700 12.102 1.00 87.44 416 HIS A C 1
ATOM 3230 O O . HIS A 1 416 ? -0.153 -6.813 12.389 1.00 87.44 416 HIS A O 1
ATOM 3236 N N . LEU A 1 417 ? -0.228 -4.566 12.596 1.00 92.19 417 LEU A N 1
ATOM 3237 C CA . LEU A 1 417 ? -1.413 -4.531 13.449 1.00 92.19 417 LEU A CA 1
ATOM 3238 C C . LEU A 1 417 ? -2.629 -5.114 12.719 1.00 92.19 417 LEU A C 1
ATOM 3240 O O . LEU A 1 417 ? -3.313 -5.965 13.277 1.00 92.19 417 LEU A O 1
ATOM 3244 N N . ILE A 1 418 ? -2.874 -4.715 11.465 1.00 93.94 418 ILE A N 1
ATOM 3245 C CA . ILE A 1 418 ? -3.998 -5.261 10.690 1.00 93.94 418 ILE A CA 1
ATOM 3246 C C . ILE A 1 418 ? -3.844 -6.767 10.456 1.00 93.94 418 ILE A C 1
ATOM 3248 O O . ILE A 1 418 ? -4.790 -7.518 10.681 1.00 93.94 418 ILE A O 1
ATOM 3252 N N . GLY A 1 419 ? -2.655 -7.217 10.047 1.00 90.12 419 GLY A N 1
ATOM 3253 C CA . GLY A 1 419 ? -2.384 -8.635 9.811 1.00 90.12 419 GLY A CA 1
ATOM 3254 C C . GLY A 1 419 ? -2.561 -9.485 11.071 1.00 90.12 419 GLY A C 1
ATOM 3255 O O . GLY A 1 419 ? -3.204 -10.528 11.016 1.00 90.12 419 GLY A O 1
ATOM 3256 N N . GLY A 1 420 ? -2.047 -9.020 12.215 1.00 90.62 420 GLY A N 1
ATOM 3257 C CA . GLY A 1 420 ? -2.236 -9.698 13.498 1.00 90.62 420 GLY A CA 1
ATOM 3258 C C . GLY A 1 420 ? -3.686 -9.669 13.987 1.00 90.62 420 GLY A C 1
ATOM 3259 O O . GLY A 1 420 ? -4.145 -10.641 14.573 1.00 90.62 420 GLY A O 1
ATOM 3260 N N . LEU A 1 421 ? -4.435 -8.597 13.711 1.00 93.94 421 LEU A N 1
ATOM 3261 C CA . LEU A 1 421 ? -5.854 -8.516 14.057 1.00 93.94 421 LEU A CA 1
ATOM 3262 C C . LEU A 1 421 ? -6.682 -9.528 13.260 1.00 93.94 421 LEU A C 1
ATOM 3264 O O . LEU A 1 421 ? -7.500 -10.229 13.845 1.00 93.94 421 LEU A O 1
ATOM 3268 N N . LEU A 1 422 ? -6.468 -9.621 11.945 1.00 92.69 422 LEU A N 1
ATOM 3269 C CA . LEU A 1 422 ? -7.169 -10.593 11.101 1.00 92.69 422 LEU A CA 1
ATOM 3270 C C . LEU A 1 422 ? -6.906 -12.034 11.564 1.00 92.69 422 LEU A C 1
ATOM 3272 O O . LEU A 1 422 ? -7.832 -12.838 11.571 1.00 92.69 422 LEU A O 1
ATOM 3276 N N . ASP A 1 423 ? -5.684 -12.322 12.018 1.00 89.88 423 ASP A N 1
ATOM 3277 C CA . ASP A 1 423 ? -5.288 -13.607 12.612 1.00 89.88 423 ASP A CA 1
ATOM 3278 C C . ASP A 1 423 ? -6.067 -13.897 13.907 1.00 89.88 423 ASP A C 1
ATOM 3280 O O . ASP A 1 423 ? -6.775 -14.895 14.003 1.00 89.88 423 ASP A O 1
ATOM 3284 N N . VAL A 1 424 ? -6.033 -12.967 14.871 1.00 91.75 424 VAL A N 1
ATOM 3285 C CA . VAL A 1 424 ? -6.752 -13.077 16.157 1.00 91.75 424 VAL A CA 1
ATOM 3286 C C . VAL A 1 424 ? -8.264 -13.227 15.961 1.00 91.75 424 VAL A C 1
ATOM 3288 O O . VAL A 1 424 ? -8.937 -13.915 16.729 1.00 91.75 424 VAL A O 1
ATOM 3291 N N . LEU A 1 425 ? -8.826 -12.572 14.946 1.00 91.62 425 LEU A N 1
ATOM 3292 C CA . LEU A 1 425 ? -10.252 -12.651 14.637 1.00 91.62 425 LEU A CA 1
ATOM 3293 C C . LEU A 1 425 ? -10.634 -13.927 13.868 1.00 91.62 425 LEU A C 1
ATOM 3295 O O . LEU A 1 425 ? -11.827 -14.202 13.740 1.00 91.62 425 LEU A O 1
ATOM 3299 N N . GLY A 1 426 ? -9.663 -14.708 13.381 1.00 88.62 426 GLY A N 1
ATOM 3300 C CA . GLY A 1 426 ? -9.907 -15.872 12.527 1.00 88.62 426 GLY A CA 1
ATOM 3301 C C . GLY A 1 426 ? -10.433 -15.492 11.139 1.00 88.62 426 GLY A C 1
ATOM 3302 O O . GLY A 1 426 ? -11.180 -16.250 10.526 1.00 88.62 426 GLY A O 1
ATOM 3303 N N . PHE A 1 427 ? -10.089 -14.300 10.648 1.00 85.88 427 PHE A N 1
ATOM 3304 C CA . PHE A 1 427 ? -10.511 -13.768 9.348 1.00 85.88 427 PHE A CA 1
ATOM 3305 C C . PHE A 1 427 ? -9.450 -14.003 8.268 1.00 85.88 427 PHE A C 1
ATOM 3307 O O . PHE A 1 427 ? -9.243 -13.164 7.394 1.00 85.88 427 PHE A O 1
ATOM 3314 N N . GLU A 1 428 ? -8.767 -15.144 8.319 1.00 69.81 428 GLU A N 1
ATOM 3315 C CA . GLU A 1 428 ? -7.706 -15.495 7.371 1.00 69.81 428 GLU A CA 1
ATOM 3316 C C . GLU A 1 428 ? -8.229 -15.614 5.934 1.00 69.81 428 GLU A C 1
ATOM 3318 O O . GLU A 1 428 ? -7.548 -15.197 5.008 1.00 69.81 428 GLU A O 1
ATOM 3323 N N . ASP A 1 429 ? -9.470 -16.070 5.740 1.00 63.59 429 ASP A N 1
ATOM 3324 C CA . ASP A 1 429 ? -10.125 -16.111 4.421 1.00 63.59 429 ASP A CA 1
ATOM 3325 C C . ASP A 1 429 ? -10.517 -14.716 3.891 1.00 63.59 429 ASP A C 1
ATOM 3327 O O . ASP A 1 429 ? -10.983 -14.574 2.758 1.00 63.59 429 ASP A O 1
ATOM 3331 N N . ALA A 1 430 ? -10.372 -13.675 4.719 1.00 58.38 430 ALA A N 1
ATOM 3332 C CA . ALA A 1 430 ? -10.521 -12.282 4.315 1.00 58.38 430 ALA A CA 1
ATOM 3333 C C . ALA A 1 430 ? -9.185 -11.634 3.898 1.00 58.38 430 ALA A C 1
ATOM 3335 O O . ALA A 1 430 ? -9.208 -10.432 3.604 1.00 58.38 430 ALA A O 1
ATOM 3336 N N . LEU A 1 431 ? -8.070 -12.393 3.902 1.00 46.78 431 LEU A N 1
ATOM 3337 C CA . LEU A 1 431 ? -6.735 -12.028 3.390 1.00 46.78 431 LEU A CA 1
ATOM 3338 C C . LEU A 1 431 ? -6.538 -12.337 1.895 1.00 46.78 431 LEU A C 1
ATOM 3340 O O . LEU A 1 431 ? -7.318 -13.122 1.315 1.00 46.78 431 LEU A O 1
#

Secondary structure (DSSP, 8-state):
-HHHHHHHHHHHHHTTTT--SSTTS-SS--HHHHHHHHHHHHHHHTT-S------SSSSTT-GGGG-SS-S-EEE----S--HHHH-SSHHHHHHHHHTT--TTSEEEEEPPSSHHHHHHHHHHHHHTT-SEEEEEPP-GGGGSS--SS-SHHHHHHHHHHHHHHHHHHH-TT--GGGGGG--SS------SPP-SSPPPPPS-SSPPPPSS--S-PPPP-GGGS-SS--HHHHHHHHH---TTSSEEEE-SSSTTEEEEE----SHHHHHHHHHHHHHHHHHHHTTS-SS--S-PPEEEEEE---TTS-HHHHHHHHHTTGGG--SS-S-SEEEE--S--STTS---GGG---SGGG---TT-HHHHHHHHHHHHSTT--S-EEE-SSHHHHHHHHHHHHHHHS-EEEEEES-HHHHHHHHHHTT-GGG-

Foldseek 3Di:
DLVVLLVVVVVVLCVVVCDDPDNVDHSDDDPQLSVLVSVVVVCVVVVDQDDDDDFDAQAQPTSVLLQQAHLAEEDEEDDDPPCVPQNRDSQSSLLSNLNSAAALHYYEYEDYPDNVSLLQSVLSNVVRNYLAYYYQYQQPVCVVAQFQFDFPCVSVVLSRVLLRVLSQLQEPPRGPVCVVVRAPRHPPSSPDDDDSDHDDRDPDSRGDRDPDDPPDRPPDSPRSDDNDDDPVSSVCRRPDADAQGQDWDQQPVQQQEIEGGHADAHLQSLLRSLLSLQVVQVVVVVPDDPDPDPADAAEEEEEDAFPPDDLLSNVCSNCVNVVVDPDDAPHQAYEYEALQLDPVRDADPPPDPPDPRPPDPVVCPRSVSNLVSQCPDPSGHNRYHYDYHLLVVVVVQSVVCVVNVHHYYYYYNHPSSSVSNCVSSVVPVSD

pLDDT: mean 82.63, std 14.95, range [33.38, 98.38]

Nearest PDB structures (foldseek):
  2gc6-assembly1_A  TM=7.487E-01  e=7.304E-14  Lacticaseibacillus casei
  2gca-assembly1_A  TM=7.446E-01  e=1.141E-12  Lacticaseibacillus casei
  1jbv-assembly1_A  TM=7.522E-01  e=3.708E-12  Lacticaseibacillus casei
  2gc5-assembly1_A  TM=7.303E-01  e=2.238E-12  Lacticaseibacillus casei
  2gcb-assembly1_A  TM=7.760E-01  e=6.856E-11  Lacticaseibacillus casei

InterPro domains:
  IPR001645 Folylpolyglutamate synthetase [PTHR11136] (2-424)
  IPR018109 Folylpolyglutamate synthetase, conserved site [PS01012] (52-67)
  IPR036565 Mur-like, catalytic domain superfamily [G3DSA:3.40.1190.10] (1-182)
  IPR036565 Mur-like, catalytic domain superfamily [SSF53623] (21-168)
  IPR036615 Mur ligase, C-terminal domain superfamily [G3DSA:3.90.190.20] (244-429)
  IPR036615 Mur ligase, C-terminal domain superfamily [SSF53244] (242-424)